Protein AF-A0A2J7QYF6-F1 (afdb_monomer)

Organism: NCBI:txid105785

Nearest PDB structures (foldseek):
  5mhn-assembly2_B  TM=2.663E-01  e=8.845E-02  Homo sapiens
  2ygv-assembly4_D  TM=3.614E-01  e=2.919E-01  Saccharomyces cerevisiae
  6ayz-assembly2_M  TM=3.978E-01  e=1.570E+00  Saccharomyces cerevisiae S288C
  8dhe-assembly1_C  TM=2.967E-01  e=8.186E-01  Tannerella forsythia
  3wnp-assembly2_B  TM=1.596E-01  e=3.950E+00  Niallia circulans

Radius of gyration: 24.51 Å; Cα contacts (8 Å, |Δi|>4): 801; chains: 1; bounding box: 54×50×89 Å

Structure (mmCIF, N/CA/C/O backbone):
data_AF-A0A2J7QYF6-F1
#
_entry.id   AF-A0A2J7QYF6-F1
#
loop_
_atom_site.group_PDB
_atom_site.id
_atom_site.type_symbol
_atom_site.label_atom_id
_atom_site.label_alt_id
_atom_site.label_comp_id
_atom_site.label_asym_id
_atom_site.label_entity_id
_atom_site.label_seq_id
_atom_site.pdbx_PDB_ins_code
_atom_site.Cartn_x
_atom_site.Cartn_y
_atom_site.Cartn_z
_atom_site.occupancy
_atom_site.B_iso_or_equiv
_atom_site.auth_seq_id
_atom_site.auth_comp_id
_atom_site.auth_asym_id
_atom_site.auth_atom_id
_atom_site.pdbx_PDB_model_num
ATOM 1 N N . MET A 1 1 ? -6.979 -8.105 8.517 1.00 39.28 1 MET A N 1
ATOM 2 C CA . MET A 1 1 ? -6.256 -7.471 9.640 1.00 39.28 1 MET A CA 1
ATOM 3 C C . MET A 1 1 ? -6.019 -8.547 10.688 1.00 39.28 1 MET A C 1
ATOM 5 O O . MET A 1 1 ? -6.829 -9.462 10.736 1.00 39.28 1 MET A O 1
ATOM 9 N N . PHE A 1 2 ? -4.912 -8.500 11.427 1.00 30.83 2 PHE A N 1
ATOM 10 C CA . PHE A 1 2 ? -4.494 -9.574 12.331 1.00 30.83 2 PHE A CA 1
ATOM 11 C C . PHE A 1 2 ? -4.614 -9.142 13.818 1.00 30.83 2 PHE A C 1
ATOM 13 O O . PHE A 1 2 ? -4.384 -7.975 14.113 1.00 30.83 2 PHE A O 1
ATOM 20 N N . HIS A 1 3 ? -4.981 -10.070 14.709 1.00 40.69 3 HIS A N 1
ATOM 21 C CA . HIS A 1 3 ? -5.372 -9.991 16.125 1.00 40.69 3 HIS A CA 1
ATOM 22 C C . HIS A 1 3 ? -4.742 -11.167 16.915 1.00 40.69 3 HIS A C 1
ATOM 24 O O . HIS A 1 3 ? -4.517 -12.248 16.383 1.00 40.69 3 HIS A O 1
ATOM 30 N N . ARG A 1 4 ? -4.461 -10.977 18.204 1.00 35.56 4 ARG A N 1
ATOM 31 C CA . ARG A 1 4 ? -4.037 -12.002 19.178 1.00 35.56 4 ARG A CA 1
ATOM 32 C C . ARG A 1 4 ? -5.225 -12.799 19.770 1.00 35.56 4 ARG A C 1
ATOM 34 O O . ARG A 1 4 ? -6.080 -12.178 20.385 1.00 35.56 4 ARG A O 1
ATOM 41 N N . GLU A 1 5 ? -5.300 -14.124 19.640 1.00 33.09 5 GLU A N 1
ATOM 42 C CA . GLU A 1 5 ? -6.294 -14.943 20.375 1.00 33.09 5 GLU A CA 1
ATOM 43 C C . GLU A 1 5 ? -5.743 -15.345 21.757 1.00 33.09 5 GLU A C 1
ATOM 45 O O . GLU A 1 5 ? -4.718 -16.020 21.832 1.00 33.09 5 GLU A O 1
ATOM 50 N N . ASP A 1 6 ? -6.415 -14.955 22.848 1.00 36.41 6 ASP A N 1
ATOM 51 C CA . ASP A 1 6 ? -6.133 -15.447 24.206 1.00 36.41 6 ASP A CA 1
ATOM 52 C C . ASP A 1 6 ? -7.200 -16.495 24.605 1.00 36.41 6 ASP A C 1
ATOM 54 O O . ASP A 1 6 ? -8.356 -16.164 24.871 1.00 36.41 6 ASP A O 1
ATOM 58 N N . GLY A 1 7 ? -6.815 -17.774 24.670 1.00 31.38 7 GLY A N 1
ATOM 59 C CA . GLY A 1 7 ? -7.588 -18.841 25.321 1.00 31.38 7 GLY A CA 1
ATOM 60 C C . GLY A 1 7 ? -7.194 -18.978 26.801 1.00 31.38 7 GLY A C 1
ATOM 61 O O . GLY A 1 7 ? -6.021 -19.155 27.115 1.00 31.38 7 GLY A O 1
ATOM 62 N N . SER A 1 8 ? -8.162 -18.873 27.717 1.00 28.66 8 SER A N 1
ATOM 63 C CA . SER A 1 8 ? -7.988 -1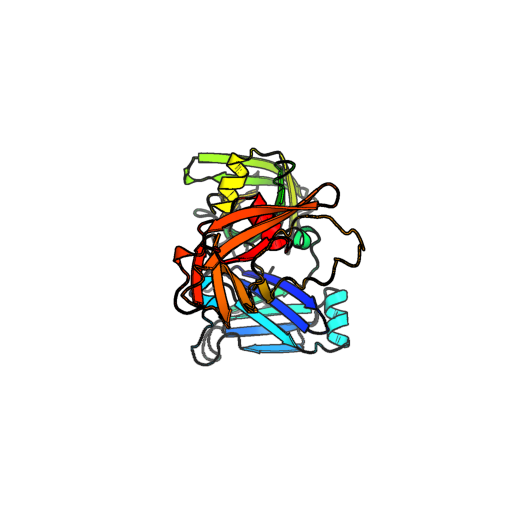8.862 29.192 1.00 28.66 8 SER A CA 1
ATOM 64 C C . SER A 1 8 ? -8.019 -20.289 29.819 1.00 28.66 8 SER A C 1
ATOM 66 O O . SER A 1 8 ? -8.481 -21.193 29.119 1.00 28.66 8 SER A O 1
ATOM 68 N N . PRO A 1 9 ? -7.595 -20.554 31.093 1.00 38.06 9 PRO A N 1
ATOM 69 C CA . PRO A 1 9 ? -7.485 -19.633 32.234 1.00 38.06 9 PRO A CA 1
ATOM 70 C C . PRO A 1 9 ? -6.144 -19.603 33.010 1.00 38.06 9 PRO A C 1
ATOM 72 O O . PRO A 1 9 ? -5.360 -20.546 33.034 1.00 38.06 9 PRO A O 1
ATOM 75 N N . SER A 1 10 ? -5.958 -18.476 33.710 1.00 31.16 10 SER A N 1
ATOM 76 C CA . SER A 1 10 ? -4.979 -18.181 34.773 1.00 31.16 10 SER A CA 1
ATOM 77 C C . SER A 1 10 ? -3.491 -18.357 34.451 1.00 31.16 10 SER A C 1
ATOM 79 O O . SER A 1 10 ? -2.849 -19.264 34.971 1.00 31.16 10 SER A O 1
ATOM 81 N N . VAL A 1 11 ? -2.909 -17.402 33.722 1.00 26.08 11 VAL A N 1
ATOM 82 C CA . VAL A 1 11 ? -1.495 -17.026 33.889 1.00 26.08 11 VAL A CA 1
ATOM 83 C C . VAL A 1 11 ? -1.401 -15.498 33.836 1.00 26.08 11 VAL A C 1
ATOM 85 O O . VAL A 1 11 ? -2.146 -14.836 33.123 1.00 26.08 11 VAL A O 1
ATOM 88 N N . SER A 1 12 ? -0.561 -14.969 34.713 1.00 23.38 12 SER A N 1
ATOM 89 C CA . SER A 1 12 ? -0.352 -13.582 35.119 1.00 23.38 12 SER A CA 1
ATOM 90 C C . SER A 1 12 ? -0.470 -12.499 34.037 1.00 23.38 12 SER A C 1
ATOM 92 O O . SER A 1 12 ? 0.105 -12.586 32.956 1.00 23.38 12 SER A O 1
ATOM 94 N N . LEU A 1 13 ? -1.127 -11.397 34.428 1.00 29.06 13 LEU A N 1
ATOM 95 C CA . LEU A 1 13 ? -0.922 -10.055 33.878 1.00 29.06 13 LEU A CA 1
ATOM 96 C C . LEU A 1 13 ? 0.577 -9.719 33.910 1.00 29.06 13 LEU A C 1
ATOM 98 O O . LEU A 1 13 ? 1.091 -9.238 34.920 1.00 29.06 13 LEU A O 1
ATOM 102 N N . HIS A 1 14 ? 1.278 -9.960 32.808 1.00 29.88 14 HIS A N 1
ATOM 103 C CA . HIS A 1 14 ? 2.588 -9.376 32.562 1.00 29.88 14 HIS A CA 1
ATOM 104 C C . HIS A 1 14 ? 2.450 -8.298 31.489 1.00 29.88 14 HIS A C 1
ATOM 106 O O . HIS A 1 14 ? 1.962 -8.539 30.386 1.00 29.88 14 HIS A O 1
ATOM 112 N N . GLN A 1 15 ? 2.823 -7.077 31.884 1.00 31.98 15 GLN A N 1
ATOM 113 C CA . GLN A 1 15 ? 2.882 -5.871 31.062 1.00 31.98 15 GLN A CA 1
ATOM 114 C C . GLN A 1 15 ? 3.606 -6.160 29.743 1.00 31.98 15 GLN A C 1
ATOM 116 O O . GLN A 1 15 ? 4.799 -6.455 29.746 1.00 31.98 15 GLN A O 1
ATOM 121 N N . ASN A 1 16 ? 2.887 -6.059 28.625 1.00 38.72 16 ASN A N 1
ATOM 122 C CA . ASN A 1 16 ? 3.414 -6.333 27.294 1.00 38.72 16 ASN A CA 1
ATOM 123 C C . ASN A 1 16 ? 3.563 -5.007 26.532 1.00 38.72 16 ASN A C 1
ATOM 125 O O . ASN A 1 16 ? 2.574 -4.328 26.272 1.00 38.72 16 ASN A O 1
ATOM 129 N N . ASN A 1 17 ? 4.802 -4.607 26.234 1.00 43.69 17 ASN A N 1
ATOM 130 C CA . ASN A 1 17 ? 5.140 -3.241 25.807 1.00 43.69 17 ASN A CA 1
ATOM 131 C C . ASN A 1 17 ? 5.051 -3.004 24.282 1.00 43.69 17 ASN A C 1
ATOM 133 O O . ASN A 1 17 ? 5.251 -1.878 23.839 1.00 43.69 17 ASN A O 1
ATOM 137 N N . ASN A 1 18 ? 4.748 -4.027 23.469 1.00 58.09 18 ASN A N 1
ATOM 138 C CA . ASN A 1 18 ? 4.745 -3.912 22.004 1.00 58.09 18 ASN A CA 1
ATOM 139 C C . ASN A 1 18 ? 3.392 -4.313 21.392 1.00 58.09 18 ASN A C 1
ATOM 141 O O . ASN A 1 18 ? 3.118 -5.491 21.165 1.00 58.09 18 ASN A O 1
ATOM 145 N N . ASN A 1 19 ? 2.555 -3.320 21.077 1.00 74.38 19 ASN A N 1
ATOM 146 C CA . ASN A 1 19 ? 1.336 -3.507 20.286 1.00 74.38 19 ASN A CA 1
ATOM 147 C C . ASN A 1 19 ? 1.697 -3.623 18.789 1.00 74.38 19 ASN A C 1
ATOM 149 O O . ASN A 1 19 ? 1.814 -2.617 18.082 1.00 74.38 19 ASN A O 1
ATOM 153 N N . TYR A 1 20 ? 1.942 -4.849 18.317 1.00 84.25 20 TYR A N 1
ATOM 154 C CA . TYR A 1 20 ? 2.237 -5.112 16.907 1.00 84.25 20 TYR A CA 1
ATOM 155 C C . TYR A 1 20 ? 0.975 -5.010 16.056 1.00 84.25 20 TYR A C 1
ATOM 157 O O . TYR A 1 20 ? -0.036 -5.645 16.345 1.00 84.25 20 TYR A O 1
ATOM 165 N N . VAL A 1 21 ? 1.063 -4.273 14.949 1.00 90.56 21 VAL A N 1
ATOM 166 C CA . VAL A 1 21 ? -0.022 -4.184 13.967 1.00 90.56 21 VAL A CA 1
ATOM 167 C C . VAL A 1 21 ? 0.516 -4.592 12.603 1.00 90.56 21 VAL A C 1
ATOM 169 O O . VAL A 1 21 ? 1.651 -4.276 12.238 1.00 90.56 21 VAL A O 1
ATOM 172 N N . ALA A 1 22 ? -0.302 -5.309 11.837 1.00 93.50 22 ALA A N 1
ATOM 173 C CA . ALA A 1 22 ? 0.031 -5.716 10.484 1.00 93.50 22 ALA A CA 1
ATOM 174 C C . ALA A 1 22 ? -1.189 -5.653 9.566 1.00 93.50 22 ALA A C 1
ATOM 176 O O . ALA A 1 22 ? -2.322 -5.949 9.955 1.00 93.50 22 ALA A O 1
ATOM 177 N N . THR A 1 23 ? -0.930 -5.336 8.303 1.00 94.94 23 THR A N 1
ATOM 178 C CA . THR A 1 23 ? -1.894 -5.484 7.213 1.00 94.94 23 THR A CA 1
ATOM 179 C C . THR A 1 23 ? -1.337 -6.456 6.186 1.00 94.94 23 THR A C 1
ATOM 181 O O . THR A 1 23 ? -0.135 -6.462 5.919 1.00 94.94 23 THR A O 1
ATOM 184 N N . GLY A 1 24 ? -2.204 -7.311 5.647 1.00 95.25 24 GLY A N 1
ATOM 185 C CA . GLY A 1 24 ? -1.833 -8.377 4.723 1.00 95.25 24 GLY A CA 1
ATOM 186 C C . GLY A 1 24 ? -2.735 -8.361 3.501 1.00 95.25 24 GLY A C 1
ATOM 187 O O . GLY A 1 24 ? -3.955 -8.270 3.642 1.00 95.25 24 GLY A O 1
ATOM 188 N N . ARG A 1 25 ? -2.139 -8.439 2.312 1.00 96.00 25 ARG A N 1
ATOM 189 C CA . ARG A 1 25 ? -2.817 -8.480 1.016 1.00 96.00 25 ARG A CA 1
ATOM 190 C C . ARG A 1 25 ? -2.572 -9.803 0.339 1.00 96.00 25 ARG A C 1
ATOM 192 O O . ARG A 1 25 ? -1.449 -10.296 0.317 1.00 96.00 25 ARG A O 1
ATOM 199 N N . PHE A 1 26 ? -3.643 -10.348 -0.215 1.00 95.88 26 PHE A N 1
ATOM 200 C CA . PHE A 1 26 ? -3.656 -11.664 -0.818 1.00 95.88 26 PHE A CA 1
ATOM 201 C C . PHE A 1 26 ? -4.200 -11.565 -2.234 1.00 95.88 26 PHE A C 1
ATOM 203 O O . PHE A 1 26 ? -5.312 -11.084 -2.445 1.00 95.88 26 PHE A O 1
ATOM 210 N N . THR A 1 27 ? -3.433 -12.075 -3.191 1.00 94.44 27 THR A N 1
ATOM 211 C CA . THR A 1 27 ? -3.838 -12.145 -4.594 1.00 94.44 27 THR A CA 1
ATOM 212 C C . THR A 1 27 ? -3.764 -13.588 -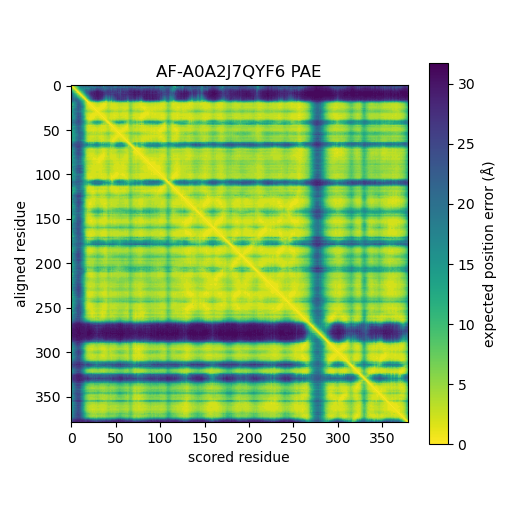5.041 1.00 94.44 27 THR A C 1
ATOM 214 O O . THR A 1 27 ? -2.728 -14.242 -4.935 1.00 94.44 27 THR A O 1
ATOM 217 N N . PHE A 1 28 ? -4.873 -14.109 -5.549 1.00 93.31 28 PHE A N 1
ATOM 218 C CA . PHE A 1 28 ? -4.932 -15.475 -6.039 1.00 93.31 28 PHE A CA 1
ATOM 219 C C . PHE A 1 28 ? -4.848 -15.497 -7.567 1.00 93.31 28 PHE A C 1
ATOM 221 O O . PHE A 1 28 ? -5.731 -14.984 -8.249 1.00 93.31 28 PHE A O 1
ATOM 228 N N . HIS A 1 29 ? -3.809 -16.128 -8.117 1.00 93.81 29 HIS A N 1
ATOM 229 C CA . HIS A 1 29 ? -3.596 -16.222 -9.562 1.00 93.81 29 HIS A CA 1
ATOM 230 C C . HIS A 1 29 ? -3.008 -17.585 -9.949 1.00 93.81 29 HIS A C 1
ATOM 232 O O . HIS A 1 29 ? -2.060 -18.064 -9.331 1.00 93.81 29 HIS A O 1
ATOM 238 N N . ARG A 1 30 ? -3.577 -18.242 -10.974 1.00 94.31 30 ARG A N 1
ATOM 239 C CA . ARG A 1 30 ? -3.123 -19.549 -11.511 1.00 94.31 30 ARG A CA 1
ATOM 240 C C . ARG A 1 30 ? -2.807 -20.614 -10.439 1.00 94.31 30 ARG A C 1
ATOM 242 O O . ARG A 1 30 ? -1.790 -21.293 -10.511 1.00 94.31 30 ARG A O 1
ATOM 249 N N . LYS A 1 31 ? -3.703 -20.802 -9.460 1.00 95.12 31 LYS A N 1
ATOM 250 C CA . LYS A 1 31 ? -3.536 -21.737 -8.318 1.00 95.12 31 LYS A CA 1
ATOM 251 C C . LYS A 1 31 ? -2.446 -21.352 -7.310 1.00 95.12 31 LYS A C 1
ATOM 253 O O . LYS A 1 31 ? -2.152 -22.153 -6.431 1.00 95.12 31 LYS A O 1
ATOM 258 N N . ASN A 1 32 ? -1.886 -20.155 -7.398 1.00 96.56 32 ASN A N 1
ATOM 259 C CA . ASN A 1 32 ? -0.927 -19.633 -6.435 1.00 96.56 32 ASN A CA 1
ATOM 260 C C . ASN A 1 32 ? -1.586 -18.516 -5.625 1.00 96.56 32 ASN A C 1
ATOM 262 O O . ASN A 1 32 ? -2.301 -17.683 -6.186 1.00 96.56 32 ASN A O 1
ATOM 266 N N . LEU A 1 33 ? -1.346 -18.510 -4.317 1.00 96.38 33 LEU A N 1
ATOM 267 C CA . LEU A 1 33 ? -1.744 -17.425 -3.430 1.00 96.38 33 LEU A CA 1
ATOM 268 C C . LEU A 1 33 ? -0.506 -16.588 -3.123 1.00 96.38 33 LEU A C 1
ATOM 270 O O . LEU A 1 33 ? 0.385 -17.029 -2.401 1.00 96.38 33 LEU A O 1
ATOM 274 N N . TYR A 1 34 ? -0.449 -15.402 -3.706 1.00 96.31 34 TYR A N 1
ATOM 275 C CA . TYR A 1 34 ? 0.564 -14.403 -3.410 1.00 96.31 34 TYR A CA 1
ATOM 276 C C . TYR A 1 34 ? 0.128 -13.649 -2.168 1.00 96.31 34 TYR A C 1
ATOM 278 O O . TYR A 1 34 ? -1.044 -13.283 -2.057 1.00 96.31 34 TYR A O 1
ATOM 286 N N . TYR A 1 35 ? 1.058 -13.425 -1.251 1.00 96.06 35 TYR A N 1
ATOM 287 C CA . TYR A 1 35 ? 0.804 -12.642 -0.057 1.00 96.06 35 TYR A CA 1
ATOM 288 C C . TYR A 1 35 ? 1.848 -11.549 0.107 1.00 96.06 35 TYR A C 1
ATOM 290 O O . TYR A 1 35 ? 3.008 -11.676 -0.299 1.00 96.06 35 TYR A O 1
ATOM 298 N N . SER A 1 36 ? 1.408 -10.469 0.728 1.00 95.38 36 SER A N 1
ATOM 299 C CA . SER A 1 36 ? 2.226 -9.318 1.035 1.00 95.38 36 SER A CA 1
ATOM 300 C C . SER A 1 36 ? 1.793 -8.734 2.363 1.00 95.38 36 SER A C 1
ATOM 302 O O . SER A 1 36 ? 0.601 -8.553 2.587 1.00 95.38 36 SER A O 1
ATOM 304 N N . PHE A 1 37 ? 2.749 -8.450 3.233 1.00 94.69 37 PHE A N 1
ATOM 305 C CA . PHE A 1 37 ? 2.504 -7.881 4.542 1.00 94.69 37 PHE A CA 1
ATOM 306 C C . PHE A 1 37 ? 3.289 -6.603 4.735 1.00 94.69 37 PHE A C 1
ATOM 308 O O . PHE A 1 37 ? 4.458 -6.506 4.355 1.00 94.69 37 PHE A O 1
ATOM 315 N N . TYR A 1 38 ? 2.646 -5.666 5.412 1.00 93.31 38 TYR A N 1
ATOM 316 C CA . TYR A 1 38 ? 3.281 -4.492 5.969 1.00 93.31 38 TYR A CA 1
ATOM 317 C C . TYR A 1 38 ? 3.049 -4.495 7.480 1.00 93.31 38 TYR A C 1
ATOM 319 O O . TYR A 1 38 ? 1.907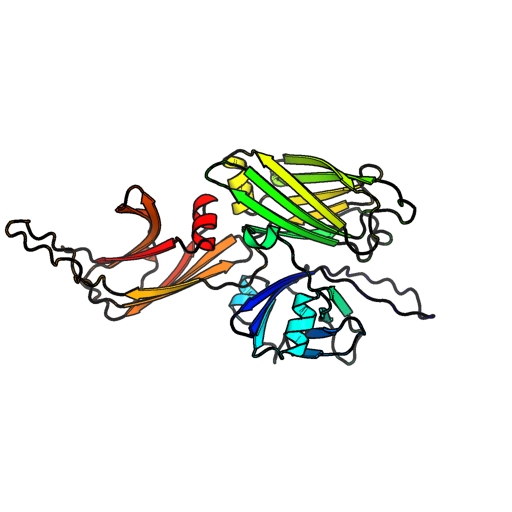 -4.595 7.937 1.00 93.31 38 TYR A O 1
ATOM 327 N N . VAL A 1 39 ? 4.146 -4.458 8.231 1.00 91.31 39 VAL A N 1
ATOM 328 C CA . VAL A 1 39 ? 4.185 -4.573 9.694 1.00 91.31 39 VAL A CA 1
ATOM 329 C C . VAL A 1 39 ? 4.670 -3.261 10.298 1.00 91.31 39 VAL A C 1
ATOM 331 O O . VAL A 1 39 ? 5.450 -2.542 9.675 1.00 91.31 39 VAL A O 1
ATOM 334 N N . SER A 1 40 ? 4.199 -2.952 11.503 1.00 85.12 40 SER A N 1
ATOM 335 C CA . SER A 1 40 ? 4.466 -1.678 12.174 1.00 85.12 40 SER A CA 1
ATOM 336 C C . SER A 1 40 ? 5.944 -1.409 12.439 1.00 85.12 40 SER A C 1
ATOM 338 O O . SER A 1 40 ? 6.392 -0.275 12.300 1.00 85.12 40 SER A O 1
ATOM 340 N N . ASP A 1 41 ? 6.702 -2.449 12.785 1.00 81.12 41 ASP A N 1
ATOM 341 C CA . ASP A 1 41 ? 8.146 -2.358 12.961 1.00 81.12 41 ASP A CA 1
ATOM 342 C C . ASP A 1 41 ? 8.861 -3.200 11.889 1.00 81.12 41 ASP A C 1
ATOM 344 O O . ASP A 1 41 ? 8.876 -4.431 11.976 1.00 81.12 41 ASP A O 1
ATOM 348 N N . PRO A 1 42 ? 9.464 -2.571 10.863 1.00 67.69 42 PRO A N 1
ATOM 349 C CA . PRO A 1 42 ? 10.177 -3.292 9.813 1.00 67.69 42 PRO A CA 1
ATOM 350 C C . PRO A 1 42 ? 11.490 -3.929 10.298 1.00 67.69 42 PRO A C 1
ATOM 352 O O . PRO A 1 42 ? 12.032 -4.781 9.589 1.00 67.69 42 PRO A O 1
ATOM 355 N N . LEU A 1 43 ? 12.014 -3.524 11.463 1.00 68.38 43 LEU A N 1
ATOM 356 C CA . LEU A 1 43 ? 13.200 -4.124 12.082 1.00 68.38 43 LEU A CA 1
ATOM 357 C C . LEU A 1 43 ? 12.846 -5.420 12.816 1.00 68.38 43 LEU A C 1
ATOM 359 O O . LEU A 1 43 ? 13.667 -6.333 12.883 1.00 68.38 43 LEU A O 1
ATOM 363 N N . TYR A 1 44 ? 11.611 -5.533 13.305 1.00 77.94 44 TYR A N 1
ATOM 364 C CA . TYR A 1 44 ? 11.113 -6.718 13.991 1.00 77.94 44 TYR A CA 1
ATOM 365 C C . TYR A 1 44 ? 10.251 -7.565 13.047 1.00 77.94 44 TYR A C 1
ATOM 367 O O . TYR A 1 44 ? 9.019 -7.535 13.075 1.00 77.94 44 TYR A O 1
ATOM 375 N N . ARG A 1 45 ? 10.908 -8.317 12.154 1.00 82.50 45 ARG A N 1
ATOM 376 C CA . ARG A 1 45 ? 10.219 -9.151 11.157 1.00 82.50 45 ARG A CA 1
ATOM 377 C C . ARG A 1 45 ? 9.707 -10.472 11.744 1.00 82.50 45 ARG A C 1
ATOM 379 O O . ARG A 1 45 ? 10.405 -11.092 12.545 1.00 82.50 45 ARG A O 1
ATOM 386 N N . PRO A 1 46 ? 8.538 -10.950 11.287 1.00 89.19 46 PRO A N 1
ATOM 387 C CA . PRO A 1 46 ? 8.037 -12.267 11.657 1.00 89.19 46 PRO A CA 1
ATOM 388 C C . PRO A 1 46 ? 8.933 -13.378 11.092 1.00 89.19 46 PRO A C 1
ATOM 390 O O . PRO A 1 46 ? 9.409 -13.298 9.957 1.00 89.19 46 PRO A O 1
ATOM 393 N N . ARG A 1 47 ? 9.128 -14.439 11.881 1.00 88.19 47 ARG A N 1
ATOM 394 C CA . ARG A 1 47 ? 9.874 -15.657 11.524 1.00 88.19 47 ARG A CA 1
ATOM 395 C C . ARG A 1 47 ? 9.117 -16.493 10.504 1.00 88.19 47 ARG A C 1
ATOM 397 O O . ARG A 1 47 ? 9.720 -17.038 9.579 1.00 88.19 47 ARG A O 1
ATOM 404 N N . ALA A 1 48 ? 7.812 -16.637 10.704 1.00 91.19 48 ALA A N 1
ATOM 405 C CA . ALA A 1 48 ? 6.987 -17.555 9.938 1.00 91.19 48 ALA A CA 1
ATOM 406 C C . ALA A 1 48 ? 5.570 -17.020 9.725 1.00 91.19 48 ALA A C 1
ATOM 408 O O . ALA A 1 48 ? 5.071 -16.181 10.478 1.00 91.19 48 ALA A O 1
ATOM 409 N N . LEU A 1 49 ? 4.954 -17.533 8.665 1.00 94.44 49 LEU A N 1
ATOM 410 C CA . LEU A 1 49 ? 3.566 -17.337 8.295 1.00 94.44 49 LEU A CA 1
ATOM 411 C C . LEU A 1 49 ? 2.848 -18.676 8.376 1.00 94.44 49 LEU A C 1
ATOM 413 O O . LEU A 1 49 ? 3.222 -19.613 7.671 1.00 94.44 49 LEU A O 1
ATOM 417 N N . GLN A 1 50 ? 1.797 -18.753 9.172 1.00 95.75 50 GLN A N 1
ATOM 418 C CA . GLN A 1 50 ? 0.978 -19.947 9.300 1.00 95.75 50 GLN A CA 1
ATOM 419 C C . GLN A 1 50 ? -0.397 -19.704 8.685 1.00 95.75 50 GLN A C 1
ATOM 421 O O . GLN A 1 50 ? -0.982 -18.644 8.872 1.00 95.75 50 GLN A O 1
ATOM 426 N N . PHE A 1 51 ? -0.902 -20.673 7.932 1.00 97.25 51 PHE A N 1
ATOM 427 C CA . PHE A 1 51 ? -2.269 -20.705 7.427 1.00 97.25 51 PHE A CA 1
ATOM 428 C C . PHE A 1 51 ? -3.057 -21.713 8.252 1.00 97.25 51 PHE A C 1
ATOM 430 O O . PHE A 1 51 ? -2.611 -22.851 8.406 1.00 97.25 51 PHE A O 1
ATOM 437 N N . SER A 1 52 ? -4.235 -21.323 8.716 1.00 96.69 52 SER A N 1
ATOM 438 C CA . SER A 1 52 ? -5.156 -22.179 9.457 1.00 96.69 52 SER A CA 1
ATOM 439 C C . SER A 1 52 ? -6.574 -22.080 8.898 1.00 96.69 52 SER A C 1
ATOM 441 O O . SER A 1 52 ? -6.910 -21.160 8.143 1.00 96.69 52 SER A O 1
ATOM 443 N N . ASP A 1 53 ? -7.406 -23.070 9.198 1.00 95.56 53 ASP A N 1
ATOM 444 C CA . ASP A 1 53 ? -8.846 -22.961 8.986 1.00 95.56 53 ASP A CA 1
ATOM 445 C C . ASP A 1 53 ? -9.542 -22.298 10.186 1.00 95.56 53 ASP A C 1
ATOM 447 O O . ASP A 1 53 ? -8.919 -21.920 11.175 1.00 95.56 53 ASP A O 1
ATOM 451 N N . PHE A 1 54 ? -10.857 -22.134 10.073 1.00 93.62 54 PHE A N 1
ATOM 452 C CA . PHE A 1 54 ? -11.715 -21.568 11.115 1.00 93.62 54 PHE A CA 1
ATOM 453 C C . PHE A 1 54 ? -11.850 -22.437 12.383 1.00 93.62 54 PHE A C 1
ATOM 455 O O . PHE A 1 54 ? -12.423 -21.967 13.359 1.00 93.62 54 PHE A O 1
ATOM 462 N N . GLU A 1 55 ? -11.377 -23.689 12.368 1.00 94.25 55 GLU A N 1
ATOM 463 C CA . GLU A 1 55 ? -11.334 -24.576 13.544 1.00 94.25 55 GLU A CA 1
ATOM 464 C C . GLU A 1 55 ? -9.961 -24.530 14.234 1.00 94.25 55 GLU A C 1
ATOM 466 O O . GLU A 1 55 ? -9.769 -25.164 15.269 1.00 94.25 55 GLU A O 1
ATOM 471 N N . GLY A 1 56 ? -9.002 -23.786 13.669 1.00 91.25 56 GLY A N 1
ATOM 472 C CA . GLY A 1 56 ? -7.632 -23.692 14.164 1.00 91.25 56 GLY A CA 1
ATOM 473 C C . GLY A 1 56 ? -6.700 -24.784 13.632 1.00 91.25 56 GLY A C 1
ATOM 474 O O . GLY A 1 56 ? -5.545 -24.854 14.054 1.00 91.25 56 GLY A O 1
ATOM 475 N N . ASN A 1 57 ? -7.138 -25.622 12.685 1.00 95.38 57 ASN A N 1
ATOM 476 C CA . ASN A 1 57 ? -6.263 -26.632 12.097 1.00 95.38 57 ASN A CA 1
ATOM 477 C C . ASN A 1 57 ? -5.237 -25.968 11.175 1.00 95.38 57 ASN A C 1
ATOM 479 O O . ASN A 1 57 ? -5.583 -25.178 10.294 1.00 95.38 57 ASN A O 1
ATOM 483 N N . ILE A 1 58 ? -3.966 -26.333 11.335 1.00 95.62 58 ILE A N 1
ATOM 484 C CA . ILE A 1 58 ? -2.869 -25.783 10.536 1.00 95.62 58 ILE A CA 1
ATOM 485 C C . ILE A 1 58 ? -2.893 -26.402 9.134 1.00 95.62 58 ILE A C 1
ATOM 487 O O . ILE A 1 58 ? -2.698 -27.603 8.953 1.00 95.62 58 ILE A O 1
ATOM 491 N N . LEU A 1 59 ? -3.084 -25.557 8.124 1.00 96.00 59 LEU A N 1
ATOM 492 C CA . LEU A 1 59 ? -3.116 -25.929 6.708 1.00 96.00 59 LEU A CA 1
ATOM 493 C C . LEU A 1 59 ? -1.724 -25.891 6.064 1.00 96.00 59 LEU A C 1
ATOM 495 O O . LEU A 1 59 ? -1.478 -26.582 5.071 1.00 96.00 59 LEU A O 1
ATOM 499 N N . GLY A 1 60 ? -0.828 -25.061 6.603 1.00 93.62 60 GLY A N 1
ATOM 500 C CA . GLY A 1 60 ? 0.563 -24.960 6.177 1.00 93.62 60 GLY A CA 1
ATOM 501 C C . GLY A 1 60 ? 1.321 -23.836 6.881 1.00 93.62 60 GLY A C 1
ATOM 502 O O . GLY A 1 60 ? 0.729 -22.847 7.300 1.00 93.62 60 GLY A O 1
ATOM 503 N N . GLU A 1 61 ? 2.642 -23.971 6.966 1.00 94.38 61 GLU A N 1
ATOM 504 C CA . GLU A 1 61 ? 3.548 -22.965 7.528 1.00 94.38 61 GLU A CA 1
ATOM 505 C C . GLU A 1 61 ? 4.650 -22.632 6.516 1.00 94.38 61 GLU A C 1
ATOM 507 O O . GLU A 1 61 ? 5.138 -23.505 5.795 1.00 94.38 61 GLU A O 1
ATOM 512 N N . GLN A 1 62 ? 5.022 -21.357 6.435 1.00 92.06 62 GLN A N 1
ATOM 513 C CA . GLN A 1 62 ? 6.081 -20.857 5.566 1.00 92.06 62 GLN A CA 1
ATOM 514 C C . GLN A 1 62 ? 7.066 -20.029 6.384 1.00 92.06 62 GLN A C 1
ATOM 516 O O . GLN A 1 62 ? 6.685 -19.039 7.008 1.00 92.06 62 GLN A O 1
ATOM 521 N N . ALA A 1 63 ? 8.344 -20.406 6.349 1.00 89.81 63 ALA A N 1
ATOM 522 C CA . ALA A 1 63 ? 9.409 -19.586 6.908 1.00 89.81 63 ALA A CA 1
ATOM 523 C C . ALA A 1 63 ? 9.547 -18.294 6.086 1.00 89.81 63 ALA A C 1
ATOM 525 O O . ALA A 1 63 ? 9.696 -18.330 4.865 1.00 89.81 63 ALA A O 1
ATOM 526 N N . LEU A 1 64 ? 9.478 -17.153 6.767 1.00 86.31 64 LEU A N 1
ATOM 527 C CA . LEU A 1 64 ? 9.636 -15.817 6.185 1.00 86.31 64 LEU A CA 1
ATOM 528 C C . LEU A 1 64 ? 11.069 -15.299 6.332 1.00 86.31 64 LEU A C 1
ATOM 530 O O . LEU A 1 64 ? 11.495 -14.418 5.586 1.00 86.31 64 LEU A O 1
ATOM 534 N N . PHE A 1 65 ? 11.804 -15.868 7.285 1.00 73.50 65 PHE A N 1
ATOM 535 C CA . PHE A 1 65 ? 13.197 -15.578 7.564 1.00 73.50 65 PHE A CA 1
ATOM 536 C C . PHE A 1 65 ? 14.001 -16.873 7.434 1.00 73.50 65 PHE A C 1
ATOM 538 O O . PHE A 1 65 ? 13.825 -17.794 8.231 1.00 73.50 65 PHE A O 1
ATOM 545 N N . ILE A 1 66 ? 14.840 -16.958 6.401 1.00 65.44 66 ILE A N 1
ATOM 546 C CA . ILE A 1 66 ? 15.685 -18.124 6.116 1.00 65.44 66 ILE A CA 1
ATOM 547 C C . ILE A 1 66 ? 17.142 -17.666 6.241 1.00 65.44 66 ILE A C 1
ATOM 549 O O . ILE A 1 66 ? 17.559 -16.737 5.552 1.00 65.44 66 ILE A O 1
ATOM 553 N N . ASP A 1 67 ? 17.892 -18.281 7.157 1.00 61.19 67 ASP A N 1
ATOM 554 C CA . ASP A 1 67 ? 19.349 -18.134 7.313 1.00 61.19 67 ASP A CA 1
ATOM 555 C C . ASP A 1 67 ? 19.885 -16.697 7.456 1.00 61.19 67 ASP A C 1
ATOM 557 O O . ASP A 1 67 ? 20.995 -16.387 7.030 1.00 61.19 67 ASP A O 1
ATOM 561 N N . GLY A 1 68 ? 19.113 -15.780 8.046 1.00 61.69 68 GLY A N 1
ATOM 562 C CA . GLY A 1 68 ? 19.567 -14.395 8.225 1.00 61.69 68 GLY A CA 1
ATOM 563 C C . GLY A 1 68 ? 19.442 -13.514 6.980 1.00 61.69 68 GLY A C 1
ATOM 564 O O . GLY A 1 68 ? 19.701 -12.312 7.055 1.00 61.69 68 GLY A O 1
ATOM 565 N N . VAL A 1 69 ? 19.034 -14.076 5.838 1.00 65.19 69 VAL A N 1
ATOM 566 C CA . VAL A 1 69 ? 19.035 -13.377 4.552 1.00 65.19 69 VAL A CA 1
ATOM 567 C C . VAL A 1 69 ? 17.633 -12.886 4.214 1.00 65.19 69 VAL A C 1
ATOM 569 O O . VAL A 1 69 ? 16.699 -13.650 3.978 1.00 65.19 69 VAL A O 1
ATOM 572 N N . THR A 1 70 ? 17.495 -11.568 4.141 1.00 71.94 70 THR A N 1
ATOM 573 C CA . THR A 1 70 ? 16.306 -10.889 3.621 1.00 71.94 70 THR A CA 1
ATOM 574 C C . THR A 1 70 ? 16.579 -10.414 2.199 1.00 71.94 70 THR A C 1
ATOM 576 O O . THR A 1 70 ? 17.657 -9.906 1.893 1.00 71.94 70 THR A O 1
ATOM 579 N N . SER A 1 71 ? 15.611 -10.579 1.293 1.00 83.69 71 SER A N 1
ATOM 580 C CA . SER A 1 71 ? 15.780 -10.104 -0.087 1.00 83.69 71 SER A CA 1
ATOM 581 C C . SER A 1 71 ? 15.955 -8.580 -0.124 1.00 83.69 71 SER A C 1
ATOM 583 O O . SER A 1 71 ? 15.267 -7.874 0.619 1.00 83.69 71 SER A O 1
ATOM 585 N N . VAL A 1 72 ? 16.776 -8.073 -1.049 1.00 87.12 72 VAL A N 1
ATOM 586 C CA . VAL A 1 72 ? 16.996 -6.626 -1.261 1.00 87.12 72 VAL A CA 1
ATOM 587 C C . VAL A 1 72 ? 15.670 -5.872 -1.405 1.00 87.12 72 VAL A C 1
ATOM 589 O O . VAL A 1 72 ? 15.456 -4.866 -0.732 1.00 87.12 72 VAL A O 1
ATOM 592 N N . TYR A 1 73 ? 14.737 -6.413 -2.195 1.00 89.81 73 TYR A N 1
ATOM 593 C CA . TYR A 1 73 ? 13.393 -5.857 -2.372 1.00 89.81 73 TYR A CA 1
ATOM 594 C C . TYR A 1 73 ? 12.674 -5.636 -1.039 1.00 89.81 73 TYR A C 1
ATOM 596 O O . TYR A 1 73 ? 12.174 -4.550 -0.753 1.00 89.81 73 TYR A O 1
ATOM 604 N N . GLN A 1 74 ? 12.630 -6.666 -0.197 1.00 89.19 74 GLN A N 1
ATOM 605 C CA . GLN A 1 74 ? 11.959 -6.592 1.095 1.00 89.19 74 GLN A CA 1
ATOM 606 C C . GLN A 1 74 ? 12.623 -5.578 2.034 1.00 89.19 74 GLN A C 1
ATOM 608 O O . GLN A 1 74 ? 11.914 -4.922 2.794 1.00 89.19 74 GLN A O 1
ATOM 613 N N . ASN A 1 75 ? 13.947 -5.406 1.981 1.00 88.00 75 ASN A N 1
ATOM 614 C CA . ASN A 1 75 ? 14.654 -4.406 2.790 1.00 88.00 75 ASN A CA 1
ATOM 615 C C . ASN A 1 75 ? 14.348 -2.975 2.346 1.00 88.00 75 ASN A C 1
ATOM 617 O O . ASN A 1 75 ? 14.072 -2.123 3.185 1.00 88.00 75 ASN A O 1
ATOM 621 N N . VAL A 1 76 ? 14.315 -2.731 1.037 1.00 89.94 76 VAL A N 1
ATOM 622 C CA . VAL A 1 76 ? 14.026 -1.408 0.464 1.00 89.94 76 VAL A CA 1
ATOM 623 C C . VAL A 1 76 ? 12.546 -1.026 0.614 1.00 89.94 76 VAL A C 1
ATOM 625 O O . VAL A 1 76 ? 12.209 0.143 0.808 1.00 89.94 76 VAL A O 1
ATOM 628 N N . THR A 1 77 ? 11.636 -1.999 0.540 1.00 90.69 77 THR A N 1
ATOM 629 C CA . THR A 1 77 ? 10.188 -1.751 0.654 1.00 90.69 77 THR A CA 1
ATOM 630 C C . THR A 1 77 ? 9.664 -1.820 2.087 1.00 90.69 77 THR A C 1
ATOM 632 O O . THR A 1 77 ? 8.597 -1.282 2.372 1.00 90.69 77 THR A O 1
ATOM 635 N N . GLY A 1 78 ? 10.378 -2.494 2.992 1.00 89.25 78 GLY A N 1
ATOM 636 C CA . GLY A 1 78 ? 9.884 -2.812 4.335 1.00 89.25 78 GLY A CA 1
ATOM 637 C C . GLY A 1 78 ? 8.732 -3.824 4.353 1.00 89.25 78 GLY A C 1
ATOM 638 O O . GLY A 1 78 ? 8.109 -4.015 5.394 1.00 89.25 78 GLY A O 1
ATOM 639 N N . LYS A 1 79 ? 8.427 -4.463 3.218 1.00 91.88 79 LYS A N 1
ATOM 640 C CA . LYS A 1 79 ? 7.344 -5.445 3.094 1.00 91.88 79 LYS A CA 1
ATOM 641 C C . LYS A 1 79 ? 7.865 -6.857 3.346 1.00 91.88 79 LYS A C 1
ATOM 643 O O . LYS A 1 79 ? 9.056 -7.137 3.177 1.00 91.88 79 LYS A O 1
ATOM 648 N N . VAL A 1 80 ? 6.955 -7.753 3.713 1.00 92.00 80 VAL A N 1
ATOM 649 C CA . VAL A 1 80 ? 7.188 -9.200 3.726 1.00 92.00 80 VAL A CA 1
ATOM 650 C C . VAL A 1 80 ? 6.377 -9.832 2.606 1.00 92.00 80 VAL A C 1
ATOM 652 O O . VAL A 1 80 ? 5.165 -9.651 2.539 1.00 92.00 80 VAL A O 1
ATOM 655 N N . CYS A 1 81 ? 7.041 -10.555 1.711 1.00 92.75 81 CYS A N 1
ATOM 656 C CA . CYS A 1 81 ? 6.437 -11.059 0.480 1.00 92.75 81 CYS A CA 1
ATOM 657 C C . CYS A 1 81 ? 6.620 -12.566 0.369 1.00 92.75 81 CYS A C 1
ATOM 659 O O . CYS A 1 81 ? 7.671 -13.092 0.732 1.00 92.75 81 CYS A O 1
ATOM 661 N N . GLY A 1 82 ? 5.650 -13.254 -0.225 1.00 93.19 82 GLY A N 1
ATOM 662 C CA . GLY A 1 82 ? 5.835 -14.649 -0.592 1.00 93.19 82 GLY A CA 1
ATOM 663 C C . GLY A 1 82 ? 4.667 -15.232 -1.366 1.00 93.19 82 GLY A C 1
ATOM 664 O O . GLY A 1 82 ? 3.753 -14.528 -1.804 1.00 93.19 82 GLY A O 1
ATOM 665 N N . VAL A 1 83 ? 4.742 -16.540 -1.604 1.00 95.00 83 VAL A N 1
ATOM 666 C CA . VAL A 1 83 ? 3.776 -17.241 -2.444 1.00 95.00 83 VAL A CA 1
ATOM 667 C C . VAL A 1 83 ? 3.539 -18.664 -1.957 1.00 95.00 83 VAL A C 1
ATOM 669 O O . VAL A 1 83 ? 4.433 -19.507 -1.972 1.00 95.00 83 VAL A O 1
ATOM 672 N N . TRP A 1 84 ? 2.283 -18.975 -1.642 1.00 95.62 84 TRP A N 1
ATOM 673 C CA . TRP A 1 84 ? 1.839 -20.356 -1.521 1.00 95.62 84 TRP A CA 1
ATOM 674 C C . TRP A 1 84 ? 1.549 -20.914 -2.915 1.00 95.62 84 TRP A C 1
ATOM 676 O O . TRP A 1 84 ? 0.508 -20.647 -3.526 1.00 95.62 84 TRP A O 1
ATOM 686 N N . ARG A 1 85 ? 2.502 -21.674 -3.458 1.00 95.62 85 ARG A N 1
ATOM 687 C CA . ARG A 1 85 ? 2.368 -22.280 -4.788 1.00 95.62 85 ARG A CA 1
ATOM 688 C C . ARG A 1 85 ? 1.435 -23.485 -4.754 1.00 95.62 85 ARG A C 1
ATOM 690 O O . ARG A 1 85 ? 1.522 -24.307 -3.848 1.00 95.62 85 ARG A O 1
ATOM 697 N N . ARG A 1 86 ? 0.633 -23.646 -5.811 1.00 95.06 86 ARG A N 1
ATOM 698 C CA . ARG A 1 86 ? -0.226 -24.826 -6.037 1.00 95.06 86 ARG A CA 1
ATOM 699 C C . ARG A 1 86 ? -1.183 -25.110 -4.868 1.00 95.06 86 ARG A C 1
ATOM 701 O O . ARG A 1 86 ? -1.270 -26.239 -4.395 1.00 95.06 86 ARG A O 1
ATOM 708 N N . VAL A 1 87 ? -1.933 -24.097 -4.437 1.00 96.12 87 VAL A N 1
ATOM 709 C CA . VAL A 1 87 ? -2.902 -24.203 -3.336 1.00 96.12 87 VAL A CA 1
ATOM 710 C C . VAL A 1 87 ? -3.926 -25.323 -3.617 1.00 96.12 87 VAL A C 1
ATOM 712 O O . VAL A 1 87 ? -4.614 -25.280 -4.654 1.00 96.12 87 VAL A O 1
ATOM 715 N N . PRO A 1 88 ? -4.064 -26.314 -2.710 1.00 96.25 88 PRO A N 1
ATOM 716 C CA . PRO A 1 88 ? -5.018 -27.415 -2.835 1.00 96.25 88 PRO A CA 1
ATOM 717 C C . PRO A 1 88 ? -6.460 -26.956 -3.078 1.00 96.25 88 PRO A C 1
ATOM 719 O O . PRO A 1 88 ? -6.874 -25.865 -2.686 1.00 96.25 88 PRO A O 1
ATOM 722 N N . ARG A 1 89 ? -7.268 -27.793 -3.746 1.00 95.69 89 ARG A N 1
ATOM 723 C CA . ARG A 1 89 ? -8.671 -27.463 -4.076 1.00 95.69 89 ARG A CA 1
ATOM 724 C C . ARG A 1 89 ? -9.506 -27.139 -2.837 1.00 95.69 89 ARG A C 1
ATOM 726 O O . ARG A 1 89 ? -10.319 -26.219 -2.903 1.00 95.69 89 ARG A O 1
ATOM 733 N N . GLU A 1 90 ? -9.296 -27.868 -1.751 1.00 95.69 90 GLU A N 1
ATOM 734 C CA . GLU A 1 90 ? -10.024 -27.691 -0.494 1.00 95.69 90 GLU A CA 1
ATOM 735 C C . GLU A 1 90 ? -9.688 -26.350 0.162 1.00 95.69 90 GLU A C 1
ATOM 737 O O . GLU A 1 90 ? -10.588 -25.589 0.502 1.00 95.69 90 GLU A O 1
ATOM 742 N N . TYR A 1 91 ? -8.415 -25.960 0.195 1.00 95.81 91 TYR A N 1
ATOM 743 C CA . TYR A 1 91 ? -8.001 -24.677 0.775 1.00 95.81 91 TYR A CA 1
ATOM 744 C C . TYR A 1 91 ? -8.437 -23.483 -0.087 1.00 95.81 91 TYR A C 1
ATOM 746 O O . TYR A 1 91 ? -8.803 -22.427 0.423 1.00 95.81 91 TYR A O 1
ATOM 754 N N . ARG A 1 92 ? -8.529 -23.665 -1.414 1.00 94.81 92 ARG A N 1
ATOM 755 C CA . ARG A 1 92 ? -9.175 -22.686 -2.312 1.00 94.81 92 ARG A CA 1
ATOM 756 C C . ARG A 1 92 ? -10.672 -22.527 -2.048 1.00 94.81 92 ARG A C 1
ATOM 758 O O . ARG A 1 92 ? -11.250 -21.514 -2.435 1.00 94.81 92 ARG A O 1
ATOM 765 N N . ARG A 1 93 ? -11.336 -23.529 -1.468 1.00 95.12 93 ARG A N 1
ATOM 766 C CA . ARG A 1 93 ? -12.725 -23.400 -1.017 1.00 95.12 93 ARG A CA 1
ATOM 767 C C . ARG A 1 93 ? -12.781 -22.549 0.251 1.00 95.12 93 ARG A C 1
ATOM 769 O O . ARG A 1 93 ? -13.531 -21.583 0.242 1.00 95.12 93 ARG A O 1
ATOM 776 N N . LEU A 1 94 ? -11.915 -22.810 1.233 1.00 96.00 94 LEU A N 1
ATOM 777 C CA . LEU A 1 94 ? -11.811 -21.999 2.457 1.00 96.00 94 LEU A CA 1
ATOM 778 C C . LEU A 1 94 ? -11.568 -20.514 2.156 1.00 96.00 94 LEU A C 1
ATOM 780 O O . LEU A 1 94 ? -12.288 -19.671 2.670 1.00 96.00 94 LEU A O 1
ATOM 784 N N . LEU A 1 95 ? -10.651 -20.189 1.238 1.00 94.38 95 LEU A N 1
ATOM 785 C CA . LEU A 1 95 ? -10.423 -18.806 0.785 1.00 94.38 95 LEU A CA 1
ATOM 786 C C . LEU A 1 95 ? -11.658 -18.155 0.146 1.00 94.38 95 LEU A C 1
ATOM 788 O O . LEU A 1 95 ? -11.843 -16.945 0.233 1.00 94.38 95 LEU A O 1
ATOM 792 N N . ARG A 1 96 ? -12.487 -18.930 -0.565 1.00 93.75 96 ARG A N 1
ATOM 793 C CA . ARG A 1 96 ? -13.703 -18.395 -1.196 1.00 93.75 96 ARG A CA 1
ATOM 794 C C . ARG A 1 96 ? -14.839 -18.190 -0.207 1.00 93.75 96 ARG A C 1
ATOM 796 O O . ARG A 1 96 ? -15.663 -17.321 -0.460 1.00 93.75 96 ARG A O 1
ATOM 803 N N . GLU A 1 97 ? -14.863 -19.001 0.840 1.00 95.56 97 GLU A N 1
ATOM 804 C CA . G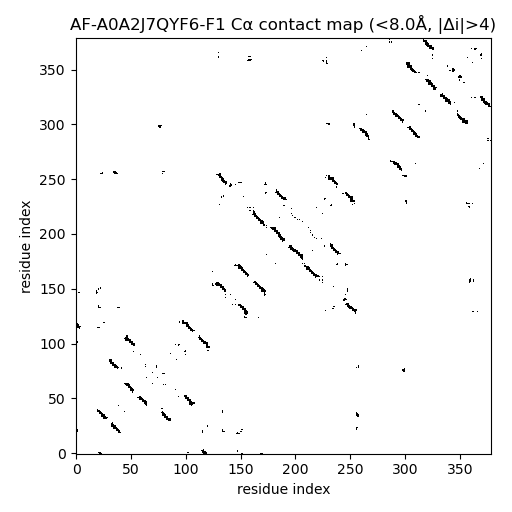LU A 1 97 ? -15.809 -18.935 1.952 1.00 95.56 97 GLU A CA 1
ATOM 805 C C . GLU A 1 97 ? -15.324 -18.002 3.073 1.00 95.56 97 GLU A C 1
ATOM 807 O O . GLU A 1 97 ? -16.011 -17.889 4.076 1.00 95.56 97 GLU A O 1
ATOM 812 N N . GLU A 1 98 ? -14.155 -17.363 2.922 1.00 94.69 98 GLU A N 1
ATOM 813 C CA . GLU A 1 98 ? -13.531 -16.498 3.940 1.00 94.69 98 GLU A CA 1
ATOM 814 C C . GLU A 1 98 ? -13.274 -17.230 5.272 1.00 94.69 98 GLU A C 1
ATOM 816 O O . GLU A 1 98 ? -13.267 -16.646 6.342 1.00 94.69 98 GLU A O 1
ATOM 821 N N . ARG A 1 99 ? -13.022 -18.542 5.220 1.00 95.88 99 ARG A N 1
ATOM 822 C CA . ARG A 1 99 ? -12.790 -19.419 6.389 1.00 95.88 99 ARG A CA 1
ATOM 823 C C . ARG A 1 99 ? -11.325 -19.810 6.564 1.00 95.88 99 ARG A C 1
ATOM 825 O O . ARG A 1 99 ? -11.021 -20.874 7.097 1.00 95.88 99 ARG A O 1
ATOM 832 N N . MET A 1 100 ? -10.428 -18.991 6.030 1.00 96.00 100 MET A N 1
ATOM 833 C CA . MET A 1 100 ? -8.989 -19.158 6.182 1.00 96.00 100 MET A CA 1
ATOM 834 C C . MET A 1 100 ? -8.455 -18.034 7.054 1.00 96.00 100 MET A C 1
ATOM 836 O O . MET A 1 100 ? -8.727 -16.859 6.797 1.00 96.00 100 MET A O 1
ATOM 840 N N . PHE A 1 101 ? -7.662 -18.417 8.040 1.00 95.94 101 PHE A N 1
ATOM 841 C CA . PHE A 1 101 ? -6.939 -17.524 8.920 1.00 95.94 101 PHE A CA 1
ATOM 842 C C . PHE A 1 101 ? -5.457 -17.613 8.605 1.00 95.94 101 PHE A C 1
ATOM 844 O O . PHE A 1 101 ? -4.957 -18.594 8.046 1.00 95.94 101 PHE A O 1
ATOM 851 N N . VAL A 1 102 ? -4.764 -16.528 8.898 1.00 96.69 102 VAL A N 1
ATOM 852 C CA . VAL A 1 102 ? -3.330 -16.433 8.711 1.00 96.69 102 VAL A CA 1
ATOM 853 C C . VAL A 1 102 ? -2.725 -15.858 9.977 1.00 96.69 102 VAL A C 1
ATOM 855 O O . VAL A 1 102 ? -3.293 -14.935 10.545 1.00 96.69 102 VAL A O 1
ATOM 858 N N . SER A 1 103 ? -1.577 -16.368 10.398 1.00 94.69 103 SER A N 1
ATOM 859 C CA . SER A 1 103 ? -0.900 -15.949 11.621 1.00 94.69 103 SER A CA 1
ATOM 860 C C . SER A 1 103 ? 0.557 -15.629 11.335 1.00 94.69 103 SER A C 1
ATOM 862 O O . SER A 1 103 ? 1.281 -16.427 10.738 1.00 94.69 103 SER A O 1
ATOM 864 N N . LEU A 1 104 ? 0.985 -14.441 11.745 1.00 93.38 104 LEU A N 1
ATOM 865 C CA . LEU A 1 104 ? 2.385 -14.045 11.768 1.00 93.38 104 LEU A CA 1
ATOM 866 C C . LEU A 1 104 ? 2.985 -14.432 13.115 1.00 93.38 104 LEU A C 1
ATOM 868 O O . LEU A 1 104 ? 2.411 -14.121 14.158 1.00 93.38 104 LEU A O 1
ATOM 872 N N . LEU A 1 105 ? 4.133 -15.104 13.072 1.00 90.44 105 LEU A N 1
ATOM 873 C CA . LEU A 1 105 ? 4.817 -15.634 14.246 1.00 90.44 105 LEU A CA 1
ATOM 874 C C . LEU A 1 105 ? 6.150 -14.907 14.443 1.00 90.44 105 LEU A C 1
ATOM 876 O O . LEU A 1 105 ? 6.993 -14.918 13.542 1.00 90.44 105 LEU A O 1
ATOM 880 N N . TRP A 1 106 ? 6.361 -14.317 15.617 1.00 87.12 106 TRP A N 1
ATOM 881 C CA . TRP A 1 106 ? 7.644 -13.759 16.062 1.00 87.12 106 TRP A CA 1
ATOM 882 C C . TRP A 1 106 ? 8.222 -14.570 17.224 1.00 87.12 106 TRP A C 1
ATOM 884 O O . TRP A 1 106 ? 7.516 -15.344 17.867 1.00 87.12 106 TRP A O 1
ATOM 894 N N . GLY A 1 107 ? 9.510 -14.357 17.497 1.00 77.94 107 GLY A N 1
ATOM 895 C CA . GLY A 1 107 ? 10.255 -15.089 18.520 1.00 77.94 107 GLY A CA 1
ATOM 896 C C . GLY A 1 107 ? 10.862 -16.396 18.004 1.00 77.94 107 GLY A C 1
ATOM 897 O O . GLY A 1 107 ? 10.625 -16.831 16.870 1.00 77.94 107 GLY A O 1
ATOM 898 N N . THR A 1 108 ? 11.698 -17.008 18.838 1.00 69.00 108 THR A N 1
ATOM 899 C CA . THR A 1 108 ? 12.237 -18.357 18.622 1.00 69.00 108 THR A CA 1
ATOM 900 C C . THR A 1 108 ? 11.364 -19.387 19.334 1.00 69.00 108 THR A C 1
ATOM 902 O O . THR A 1 108 ? 10.563 -19.039 20.195 1.00 69.00 108 THR A O 1
ATOM 905 N N . ALA A 1 109 ? 11.502 -20.668 18.980 1.00 60.28 109 ALA A N 1
ATOM 906 C CA . ALA A 1 109 ? 10.746 -21.737 19.638 1.00 60.28 109 ALA A CA 1
ATOM 907 C C . ALA A 1 109 ? 10.984 -21.790 21.163 1.00 60.28 109 ALA A C 1
ATOM 909 O O . ALA A 1 109 ? 10.090 -22.204 21.895 1.00 60.28 109 ALA A O 1
ATOM 910 N N . ASP A 1 110 ? 12.150 -21.315 21.615 1.00 58.09 110 ASP A N 1
ATOM 911 C CA . ASP A 1 110 ? 12.596 -21.331 23.013 1.00 58.09 110 ASP A CA 1
ATOM 912 C C . ASP A 1 110 ? 12.290 -20.024 23.779 1.00 58.09 110 ASP A C 1
ATOM 914 O O . ASP A 1 110 ? 12.645 -19.896 24.950 1.00 58.09 110 ASP A O 1
ATOM 918 N N . GLN A 1 111 ? 11.669 -19.033 23.128 1.00 63.53 111 GLN A N 1
ATOM 919 C CA . GLN A 1 111 ? 11.273 -17.748 23.720 1.00 63.53 111 GLN A CA 1
ATOM 920 C C . GLN A 1 111 ? 9.760 -17.529 23.597 1.0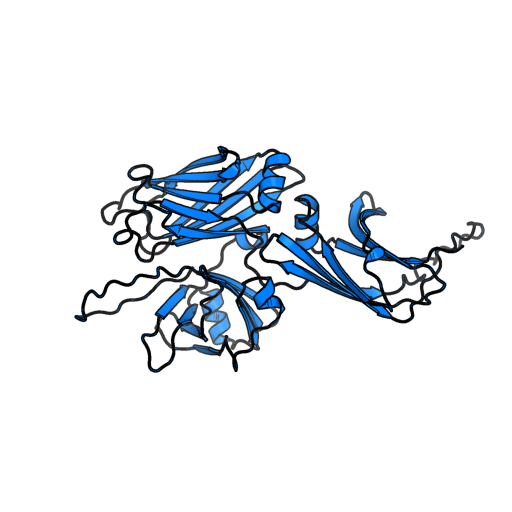0 63.53 111 GLN A C 1
ATOM 922 O O . GLN A 1 111 ? 9.068 -18.272 22.901 1.00 63.53 111 GLN A O 1
ATOM 927 N N . GLU A 1 112 ? 9.235 -16.505 24.278 1.00 60.44 112 GLU A N 1
ATOM 928 C CA . GLU A 1 112 ? 7.828 -16.118 24.143 1.00 60.44 112 GLU A CA 1
ATOM 929 C C . GLU A 1 112 ? 7.482 -15.858 22.670 1.00 60.44 112 GLU A C 1
ATOM 931 O O . GLU A 1 112 ? 8.068 -14.999 22.007 1.00 60.44 112 GLU A O 1
ATOM 936 N N . GLN A 1 113 ? 6.535 -16.639 22.150 1.00 70.12 113 GLN A N 1
ATOM 937 C CA . GLN A 1 113 ? 6.054 -16.496 20.784 1.00 70.12 113 GLN A CA 1
ATOM 938 C C . GLN A 1 113 ? 4.979 -15.416 20.750 1.00 70.12 113 GLN A C 1
ATOM 940 O O . GLN A 1 113 ? 3.949 -15.524 21.417 1.00 70.12 113 GLN A O 1
ATOM 945 N N . HIS A 1 114 ? 5.198 -14.386 19.940 1.00 81.81 114 HIS A N 1
ATOM 946 C CA . HIS A 1 114 ? 4.152 -13.412 19.650 1.00 81.81 114 HIS A CA 1
ATOM 947 C C . HIS A 1 114 ? 3.433 -13.831 18.373 1.00 81.81 114 HIS A C 1
ATOM 949 O O . HIS A 1 114 ? 4.068 -14.067 17.343 1.00 81.81 114 HIS A O 1
ATOM 955 N N . ILE A 1 115 ? 2.108 -13.927 18.455 1.00 88.06 115 ILE A N 1
ATOM 956 C CA . ILE A 1 115 ? 1.249 -14.374 17.362 1.00 88.06 115 ILE A CA 1
ATOM 957 C C . ILE A 1 115 ? 0.270 -13.258 17.022 1.00 88.06 115 ILE A C 1
ATOM 959 O O . ILE A 1 115 ? -0.408 -12.722 17.900 1.00 88.06 115 ILE A O 1
ATOM 963 N N . LEU A 1 116 ? 0.191 -12.927 15.738 1.00 90.38 116 LEU A N 1
ATOM 964 C CA . LEU A 1 116 ? -0.760 -11.963 15.203 1.00 90.38 116 LEU A CA 1
ATOM 965 C C . LEU A 1 116 ? -1.565 -12.647 14.086 1.00 90.38 116 LEU A C 1
ATOM 967 O O . LEU A 1 116 ? -1.031 -12.894 13.005 1.00 90.38 116 LEU A O 1
ATOM 971 N N . SER A 1 117 ? -2.836 -12.957 14.351 1.00 90.81 117 SER A N 1
ATOM 972 C CA . SER A 1 117 ? -3.720 -13.831 13.560 1.00 90.81 117 SER A CA 1
ATOM 973 C C . SER A 1 117 ? -4.911 -13.102 12.941 1.00 90.81 117 SER A C 1
ATOM 975 O O . SER A 1 117 ? -5.630 -12.390 13.616 1.00 90.81 117 SER A O 1
ATOM 977 N N . GLY A 1 118 ? -5.192 -13.272 11.659 1.00 91.62 118 GLY A N 1
ATOM 978 C CA . GLY A 1 118 ? -6.222 -12.513 10.960 1.00 91.62 118 GLY A CA 1
ATOM 979 C C . GLY A 1 118 ? -6.960 -13.340 9.933 1.00 91.62 118 GLY A C 1
ATOM 980 O O . GLY A 1 118 ? -6.364 -14.168 9.244 1.00 91.62 118 GLY A O 1
ATOM 981 N N . GLN A 1 119 ? -8.254 -13.073 9.794 1.00 93.50 119 GLN A N 1
ATOM 982 C CA . GLN A 1 119 ? -9.074 -13.685 8.758 1.00 93.50 119 GLN A CA 1
ATOM 983 C C . GLN A 1 119 ? -8.721 -13.118 7.377 1.00 93.50 119 GLN A C 1
ATOM 985 O O . GLN A 1 119 ? -8.553 -11.904 7.191 1.00 93.50 119 GLN A O 1
ATOM 990 N N . VAL A 1 120 ? -8.648 -14.002 6.384 1.00 94.31 120 VAL A N 1
ATOM 991 C CA . VAL A 1 120 ? -8.530 -13.624 4.975 1.00 94.31 120 VAL A CA 1
ATOM 992 C C . VAL A 1 120 ? -9.929 -13.370 4.419 1.00 94.31 120 VAL A C 1
ATOM 994 O O . VAL A 1 120 ? -10.665 -14.307 4.114 1.00 94.31 120 VAL A O 1
ATOM 997 N N . ALA A 1 121 ? -10.269 -12.093 4.259 1.00 92.06 121 ALA A N 1
ATOM 998 C CA . ALA A 1 121 ? -11.559 -11.633 3.749 1.00 92.06 121 ALA A CA 1
ATOM 999 C C . ALA A 1 121 ? -11.398 -10.760 2.494 1.00 92.06 121 ALA A C 1
ATOM 1001 O O . ALA A 1 121 ? -10.316 -10.226 2.216 1.00 92.06 121 ALA A O 1
ATOM 1002 N N . ARG A 1 122 ? -12.473 -10.616 1.713 1.00 91.56 122 ARG A N 1
ATOM 1003 C CA . ARG A 1 122 ? -12.487 -9.794 0.498 1.00 91.56 122 ARG A CA 1
ATOM 1004 C C . ARG A 1 122 ? -12.929 -8.370 0.801 1.00 91.56 122 ARG A C 1
ATOM 1006 O O . ARG A 1 122 ? -13.981 -8.146 1.383 1.00 91.56 122 ARG A O 1
ATOM 1013 N N . TYR A 1 123 ? -12.186 -7.403 0.271 1.00 88.75 123 TYR A N 1
ATOM 1014 C CA . TYR A 1 123 ? -12.531 -5.985 0.354 1.00 88.75 123 TYR A CA 1
ATOM 1015 C C . TYR A 1 123 ? -12.542 -5.381 -1.053 1.00 88.75 123 TYR A C 1
ATOM 1017 O O . TYR A 1 123 ? -11.574 -5.518 -1.802 1.00 88.75 123 TYR A O 1
ATOM 1025 N N . ARG A 1 124 ? -13.646 -4.728 -1.438 1.00 86.88 124 ARG A N 1
ATOM 1026 C CA . ARG A 1 124 ? -13.841 -4.199 -2.805 1.00 86.88 124 ARG A CA 1
ATOM 1027 C C . ARG A 1 124 ? -12.827 -3.103 -3.154 1.00 86.88 124 ARG A C 1
ATOM 1029 O O . ARG A 1 124 ? -12.268 -3.107 -4.252 1.00 86.88 124 ARG A O 1
ATOM 1036 N N . SER A 1 125 ? -12.531 -2.245 -2.183 1.00 87.69 125 SER A N 1
ATOM 1037 C CA . SER A 1 125 ? -11.632 -1.089 -2.297 1.00 87.69 125 SER A CA 1
ATOM 1038 C C . SER A 1 125 ? -10.168 -1.465 -2.579 1.00 87.69 125 SER A C 1
ATOM 1040 O O . SER A 1 125 ? -9.389 -0.619 -3.004 1.00 87.69 125 SER A O 1
ATOM 1042 N N . LEU A 1 126 ? -9.788 -2.742 -2.420 1.00 89.94 126 LEU A N 1
ATOM 1043 C CA . LEU A 1 126 ? -8.443 -3.242 -2.747 1.00 89.94 126 LEU A CA 1
ATOM 1044 C C . LEU A 1 126 ? -8.110 -3.140 -4.239 1.00 89.94 126 LEU A C 1
ATOM 1046 O O . LEU A 1 126 ? -6.942 -3.040 -4.598 1.00 89.94 126 LEU A O 1
ATOM 1050 N N . SER A 1 127 ? -9.125 -3.195 -5.105 1.00 90.06 127 SER A N 1
ATOM 1051 C CA . SER A 1 127 ? -8.936 -3.146 -6.560 1.00 90.06 127 SER A CA 1
ATOM 1052 C C . SER A 1 127 ? -8.438 -1.788 -7.064 1.00 90.06 127 SER A C 1
ATOM 1054 O O . SER A 1 127 ? -7.793 -1.729 -8.105 1.00 90.06 127 SER A O 1
ATOM 1056 N N . THR A 1 128 ? -8.700 -0.719 -6.311 1.00 92.69 128 THR A N 1
ATOM 1057 C CA . THR A 1 128 ? -8.355 0.670 -6.650 1.00 92.69 128 THR A CA 1
ATOM 1058 C C . THR A 1 128 ? -7.326 1.265 -5.690 1.00 92.69 128 THR A C 1
ATOM 1060 O O . THR A 1 128 ? -7.160 2.481 -5.631 1.00 92.69 128 THR A O 1
ATOM 1063 N N . GLU A 1 129 ? -6.661 0.437 -4.885 1.00 95.31 129 GLU A N 1
ATOM 1064 C CA . GLU A 1 129 ? -5.695 0.922 -3.908 1.00 95.31 129 GLU A CA 1
ATOM 1065 C C . GLU A 1 129 ? -4.445 1.503 -4.579 1.00 95.31 129 GLU A C 1
ATOM 1067 O O . GLU A 1 129 ? -3.724 0.801 -5.290 1.00 95.31 129 GLU A O 1
ATOM 1072 N N . LEU A 1 130 ? -4.136 2.757 -4.246 1.00 95.06 130 LEU A N 1
ATOM 1073 C CA . LEU A 1 130 ? -2.880 3.420 -4.609 1.00 95.06 130 LEU A CA 1
ATOM 1074 C C . LEU A 1 130 ? -1.977 3.616 -3.385 1.00 95.06 130 LEU A C 1
ATOM 1076 O O . LEU A 1 130 ? -0.749 3.512 -3.478 1.00 95.06 130 LEU A O 1
ATOM 1080 N N . PHE A 1 131 ? -2.596 3.861 -2.228 1.00 95.44 131 PHE A N 1
ATOM 1081 C CA . PHE A 1 131 ? -1.913 4.094 -0.963 1.00 95.44 131 PHE A CA 1
ATOM 1082 C C . PHE A 1 131 ? -2.526 3.260 0.156 1.00 95.44 131 PHE A C 1
ATOM 1084 O O . PHE A 1 131 ? -3.720 2.957 0.157 1.00 95.44 131 PHE A O 1
ATOM 1091 N N . THR A 1 132 ? -1.704 2.941 1.146 1.00 95.81 132 THR A N 1
ATOM 1092 C CA . THR A 1 132 ? -2.135 2.265 2.368 1.00 95.81 132 THR A CA 1
ATOM 1093 C C . THR A 1 132 ? -1.719 3.096 3.569 1.00 95.81 132 THR A C 1
ATOM 1095 O O . THR A 1 132 ? -0.708 3.794 3.539 1.00 95.81 132 THR A O 1
ATOM 1098 N N . SER A 1 133 ? -2.458 2.984 4.662 1.00 96.31 133 SER A N 1
ATOM 1099 C CA . SER A 1 133 ? -1.940 3.338 5.975 1.00 96.31 133 SER A CA 1
ATOM 1100 C C . SER A 1 133 ? -2.117 2.181 6.942 1.00 96.31 133 SER A C 1
ATOM 1102 O O . SER A 1 133 ? -3.161 1.526 6.948 1.00 96.31 133 SER A O 1
ATOM 1104 N N . LEU A 1 134 ? -1.083 1.914 7.733 1.00 95.75 134 LEU A N 1
ATOM 1105 C CA . LEU A 1 134 ? -1.151 1.014 8.873 1.00 95.75 134 LEU A CA 1
ATOM 1106 C C . LEU A 1 134 ? -1.373 1.871 10.111 1.00 95.75 134 LEU A C 1
ATOM 1108 O O . LEU A 1 134 ? -0.523 2.690 10.450 1.00 95.75 134 LEU A O 1
ATOM 1112 N N . MET A 1 135 ? -2.533 1.713 10.733 1.00 95.38 135 MET A N 1
ATOM 1113 C CA . MET A 1 135 ? -2.956 2.556 11.838 1.00 95.38 135 MET A CA 1
ATOM 1114 C C . MET A 1 135 ? -2.699 1.861 13.166 1.00 95.38 135 MET A C 1
ATOM 1116 O O . MET A 1 135 ? -3.008 0.679 13.329 1.00 95.38 135 MET A O 1
ATOM 1120 N N . GLN A 1 136 ? -2.173 2.618 14.115 1.00 94.19 136 GLN A N 1
ATOM 1121 C CA . GLN A 1 136 ? -1.844 2.174 15.463 1.00 94.19 136 GLN A CA 1
ATOM 1122 C C . GLN A 1 136 ? -2.418 3.172 16.475 1.00 94.19 136 GLN A C 1
ATOM 1124 O O . GLN A 1 136 ? -2.775 4.283 16.073 1.00 94.19 136 GLN A O 1
ATOM 1129 N N . PRO A 1 137 ? -2.525 2.814 17.766 1.00 94.00 137 PRO A N 1
ATOM 1130 C CA . PRO A 1 137 ? -2.917 3.766 18.799 1.00 94.00 137 PRO A CA 1
ATOM 1131 C C . PRO A 1 137 ? -2.048 5.022 18.738 1.00 94.00 137 PRO A C 1
ATOM 1133 O O . PRO A 1 137 ? -0.819 4.933 18.689 1.00 94.00 137 PRO A O 1
ATOM 1136 N N . ALA A 1 138 ? -2.699 6.181 18.665 1.00 92.56 138 ALA A N 1
ATOM 1137 C CA . ALA A 1 138 ? -2.004 7.450 18.522 1.00 92.56 138 ALA A CA 1
ATOM 1138 C C . ALA A 1 138 ? -1.163 7.771 19.773 1.00 92.56 138 ALA A C 1
ATOM 1140 O O . ALA A 1 138 ? -1.506 7.359 20.883 1.00 92.56 138 ALA A O 1
ATOM 1141 N N . PRO A 1 139 ? -0.074 8.547 19.647 1.00 88.50 139 PRO A N 1
ATOM 1142 C CA . PRO A 1 139 ? 0.686 8.991 20.807 1.00 88.50 139 PRO A CA 1
ATOM 1143 C C . PRO A 1 139 ? -0.215 9.717 21.816 1.00 88.50 139 PRO A C 1
ATOM 1145 O O . PRO A 1 139 ? -0.938 10.647 21.462 1.00 88.50 139 PRO A O 1
ATOM 1148 N N . GLY A 1 140 ? -0.158 9.300 23.083 1.00 85.56 140 GLY A N 1
ATOM 1149 C CA . GLY A 1 140 ? -0.967 9.876 24.161 1.00 85.56 140 GLY A CA 1
ATOM 1150 C C . GLY A 1 140 ? -2.312 9.185 24.417 1.00 85.56 140 GLY A C 1
ATOM 1151 O O . GLY A 1 140 ? -2.990 9.574 25.365 1.00 85.56 140 GLY A O 1
ATOM 1152 N N . THR A 1 141 ? -2.683 8.158 23.643 1.00 87.88 141 THR A N 1
ATOM 1153 C CA . THR A 1 141 ? -3.824 7.289 23.980 1.00 87.88 141 THR A CA 1
ATOM 1154 C C . THR A 1 141 ? -3.498 6.369 25.154 1.00 87.88 141 THR A C 1
ATOM 1156 O O . THR A 1 141 ? -2.333 6.044 25.393 1.00 87.88 141 THR A O 1
ATOM 1159 N N . ASP A 1 142 ? -4.525 5.889 25.850 1.00 81.88 142 ASP A N 1
ATOM 1160 C CA . ASP A 1 142 ? -4.352 4.928 26.937 1.00 81.88 142 ASP A CA 1
ATOM 1161 C C . ASP A 1 142 ? -3.999 3.532 26.389 1.00 81.88 142 ASP A C 1
ATOM 1163 O O . ASP A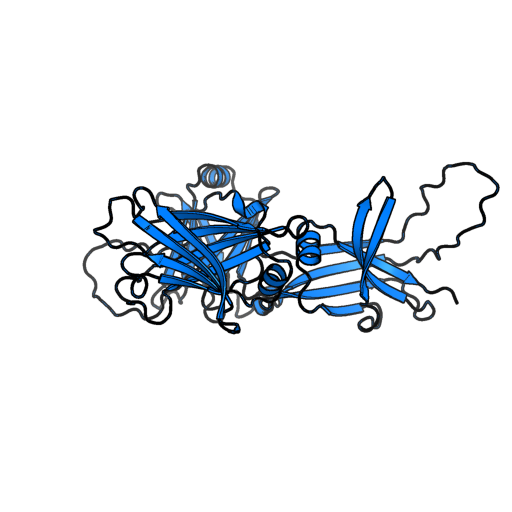 1 142 ? -4.774 2.889 25.680 1.00 81.88 142 ASP A O 1
ATOM 1167 N N . SER A 1 143 ? -2.793 3.063 26.714 1.00 80.00 143 SER A N 1
ATOM 1168 C CA . SER A 1 143 ? -2.234 1.813 26.195 1.00 80.00 143 SER A CA 1
ATOM 1169 C C . SER A 1 143 ? -2.966 0.568 26.690 1.00 80.00 143 SER A C 1
ATOM 1171 O O . SER A 1 143 ? -2.952 -0.450 25.999 1.00 80.00 143 SER A O 1
ATOM 1173 N N . LEU A 1 144 ? -3.612 0.630 27.859 1.00 81.69 144 LEU A N 1
ATOM 1174 C CA . LEU A 1 144 ? -4.346 -0.505 28.417 1.00 81.69 144 LEU A CA 1
ATOM 1175 C C . LEU A 1 144 ? -5.679 -0.712 27.698 1.00 81.69 144 LEU A C 1
ATOM 1177 O O . LEU A 1 144 ? -6.028 -1.844 27.370 1.00 81.69 144 LEU A O 1
ATOM 1181 N N . THR A 1 145 ? -6.408 0.371 27.427 1.00 82.06 145 THR A N 1
ATOM 1182 C CA . THR A 1 145 ? -7.705 0.313 26.733 1.00 82.06 145 THR A CA 1
ATOM 1183 C C . THR A 1 145 ? -7.566 0.091 25.232 1.00 82.06 145 THR A C 1
ATOM 1185 O O . THR A 1 145 ? -8.426 -0.550 24.636 1.00 82.06 145 THR A O 1
ATOM 1188 N N . MET A 1 146 ? -6.469 0.555 24.629 1.00 86.81 146 MET A N 1
ATOM 1189 C CA . MET A 1 146 ? -6.174 0.396 23.200 1.00 86.81 146 MET A CA 1
ATOM 1190 C C . MET A 1 146 ? -5.318 -0.846 22.892 1.00 86.81 146 MET A C 1
ATOM 1192 O O . MET A 1 146 ? -4.767 -0.971 21.793 1.00 86.81 146 MET A O 1
ATOM 1196 N N . ASN A 1 147 ? -5.160 -1.767 23.847 1.00 85.12 147 ASN A N 1
ATOM 1197 C CA . ASN A 1 147 ? -4.382 -2.982 23.630 1.00 85.12 147 ASN A CA 1
ATOM 1198 C C . ASN A 1 147 ? -5.038 -3.861 22.549 1.00 85.12 147 ASN A C 1
ATOM 1200 O O . ASN A 1 147 ? -6.232 -4.148 22.612 1.00 85.12 147 ASN A O 1
ATOM 1204 N N . GLY A 1 148 ? -4.266 -4.268 21.539 1.00 83.56 148 GLY A N 1
ATOM 1205 C CA . GLY A 1 148 ? -4.779 -4.998 20.375 1.00 83.56 148 GLY A CA 1
ATOM 1206 C C . GLY A 1 148 ? -5.583 -4.145 19.385 1.00 83.56 148 GLY A C 1
ATOM 1207 O O . GLY A 1 148 ? -6.079 -4.680 18.391 1.00 83.56 148 GLY A O 1
ATOM 1208 N N . ALA A 1 149 ? -5.704 -2.833 19.619 1.00 90.56 149 ALA A N 1
ATOM 1209 C CA . ALA A 1 149 ? -6.320 -1.912 18.675 1.00 90.56 149 ALA A CA 1
ATOM 1210 C C . ALA A 1 149 ? -5.369 -1.612 17.513 1.00 90.56 149 ALA A C 1
ATOM 1212 O O . ALA A 1 149 ? -4.163 -1.409 17.692 1.00 90.56 149 ALA A O 1
ATOM 1213 N N . GLY A 1 150 ? -5.931 -1.519 16.316 1.00 93.69 150 GLY A N 1
ATOM 1214 C CA . GLY A 1 150 ? -5.210 -1.130 15.121 1.00 93.69 150 GLY A CA 1
ATOM 1215 C C . GLY A 1 150 ? -6.145 -0.951 13.937 1.00 93.69 150 GLY A C 1
ATOM 1216 O O . GLY A 1 150 ? -7.369 -1.067 14.030 1.00 93.69 150 GLY A O 1
ATOM 1217 N N . GLY A 1 151 ? -5.559 -0.713 12.774 1.00 94.56 151 GLY A N 1
ATOM 1218 C CA . GLY A 1 151 ? -6.330 -0.732 11.547 1.00 94.56 151 GLY A CA 1
ATOM 1219 C C . GLY A 1 151 ? -5.492 -0.627 10.292 1.00 94.56 151 GLY A C 1
ATOM 1220 O O . GLY A 1 151 ? -4.272 -0.478 10.320 1.00 94.56 151 GLY A O 1
ATOM 1221 N N . THR A 1 152 ? -6.172 -0.695 9.159 1.00 96.44 152 THR A N 1
ATOM 1222 C CA . THR A 1 152 ? -5.595 -0.431 7.851 1.00 96.44 152 THR A CA 1
ATOM 1223 C C . THR A 1 152 ? -6.529 0.473 7.063 1.00 96.44 152 THR A C 1
ATOM 1225 O O . THR A 1 152 ? -7.719 0.194 6.944 1.00 96.44 152 THR A O 1
ATOM 1228 N N . ALA A 1 153 ? -5.988 1.565 6.531 1.00 97.44 153 ALA A N 1
ATOM 1229 C CA . ALA A 1 153 ? -6.687 2.410 5.576 1.00 97.44 153 ALA A CA 1
ATOM 1230 C C . ALA A 1 153 ? -6.250 2.036 4.159 1.00 97.44 153 ALA A C 1
ATOM 1232 O O . ALA A 1 153 ? -5.055 1.973 3.868 1.00 97.44 153 ALA A O 1
ATOM 1233 N N . ILE A 1 154 ? -7.225 1.799 3.294 1.00 97.56 154 ILE A N 1
ATOM 1234 C CA . ILE A 1 154 ? -7.087 1.576 1.860 1.00 97.56 154 ILE A CA 1
ATOM 1235 C C . ILE A 1 154 ? -7.490 2.881 1.187 1.00 97.56 154 ILE A C 1
ATOM 1237 O O . ILE A 1 154 ? -8.627 3.330 1.334 1.00 97.56 154 ILE A O 1
ATOM 1241 N N . ILE A 1 155 ? -6.558 3.506 0.477 1.00 96.94 155 ILE A N 1
ATOM 1242 C CA . ILE A 1 155 ? -6.770 4.826 -0.108 1.00 96.94 155 ILE A CA 1
ATOM 1243 C C . ILE A 1 155 ? -6.653 4.708 -1.622 1.00 96.94 155 ILE A C 1
ATOM 1245 O O . ILE A 1 155 ? -5.625 4.310 -2.179 1.00 96.94 155 ILE A O 1
ATOM 1249 N N . SER A 1 156 ? -7.737 5.096 -2.273 1.00 95.69 156 SER A N 1
ATOM 1250 C CA . SER A 1 156 ? -7.826 5.291 -3.713 1.00 95.69 156 SER A CA 1
ATOM 1251 C C . SER A 1 156 ? -7.878 6.785 -4.006 1.00 95.69 156 SER A C 1
ATOM 1253 O O . SER A 1 156 ? -8.462 7.554 -3.240 1.00 95.69 156 SER A O 1
ATOM 1255 N N . ALA A 1 157 ? -7.242 7.201 -5.092 1.00 94.56 157 ALA A N 1
ATOM 1256 C CA . ALA A 1 157 ? -7.271 8.575 -5.565 1.00 94.56 157 ALA A CA 1
ATOM 1257 C C . ALA A 1 157 ? -7.538 8.587 -7.070 1.00 94.56 157 ALA A C 1
ATOM 1259 O O . ALA A 1 157 ? -7.308 7.587 -7.749 1.00 94.56 157 ALA A O 1
ATOM 1260 N N . SER A 1 158 ? -8.074 9.702 -7.551 1.00 94.44 158 SER A N 1
ATOM 1261 C CA . SER A 1 158 ? -8.313 9.949 -8.970 1.00 94.44 158 SER A CA 1
ATOM 1262 C C . SER A 1 158 ? -7.742 11.312 -9.337 1.00 94.44 158 SER A C 1
ATOM 1264 O O . SER A 1 158 ? -8.138 12.321 -8.753 1.00 94.44 158 SER A O 1
ATOM 1266 N N . SER A 1 159 ? -6.832 11.353 -10.309 1.00 91.12 159 SER A N 1
ATOM 1267 C CA . SER A 1 159 ? -6.186 12.577 -10.787 1.00 91.12 159 SER A CA 1
ATOM 1268 C C . SER A 1 159 ? -6.984 13.314 -11.870 1.00 91.12 159 SER A C 1
ATOM 1270 O O . SER A 1 159 ? -6.821 14.525 -12.024 1.00 91.12 159 SER A O 1
ATOM 1272 N N . SER A 1 160 ? -7.864 12.614 -12.598 1.00 89.62 160 SER A N 1
ATOM 1273 C CA . SER A 1 160 ? -8.698 13.177 -13.673 1.00 89.62 160 SER A CA 1
ATOM 1274 C C . SER A 1 160 ? -9.868 14.000 -13.129 1.00 89.62 160 SER A C 1
ATOM 1276 O O . SER A 1 160 ? -10.115 15.116 -13.581 1.00 89.62 160 SER A O 1
ATOM 1278 N N . ALA A 1 161 ? -10.537 13.468 -12.109 1.00 92.62 161 ALA A N 1
ATOM 1279 C CA . ALA A 1 161 ? -11.464 14.177 -11.240 1.00 92.62 161 ALA A CA 1
ATOM 1280 C C . ALA A 1 161 ? -10.887 14.126 -9.816 1.00 92.62 161 ALA A C 1
ATOM 1282 O O . ALA A 1 161 ? -11.124 13.127 -9.123 1.00 92.62 161 ALA A O 1
ATOM 1283 N N . PRO A 1 162 ? -10.092 15.144 -9.413 1.00 95.00 162 PRO A N 1
ATOM 1284 C CA . PRO A 1 162 ? -9.380 15.193 -8.140 1.00 95.00 162 PRO A CA 1
ATOM 1285 C C . PRO A 1 162 ? -10.252 14.824 -6.940 1.00 95.00 162 PRO A C 1
ATOM 1287 O O . PRO A 1 162 ? -11.070 15.605 -6.455 1.00 95.00 162 PRO A O 1
ATOM 1290 N N . SER A 1 163 ? -10.090 13.592 -6.475 1.00 95.88 163 SER A N 1
ATOM 1291 C CA . SER A 1 163 ? -10.871 13.030 -5.379 1.00 95.88 163 SER A CA 1
ATOM 1292 C C . SER A 1 163 ? -10.098 11.919 -4.685 1.00 95.88 163 SER A C 1
ATOM 1294 O O . SER A 1 163 ? -9.186 11.317 -5.259 1.00 95.88 163 SER A O 1
ATOM 1296 N N . ILE A 1 164 ? -10.457 11.674 -3.429 1.00 96.19 164 ILE A N 1
ATOM 1297 C CA . ILE A 1 164 ? -9.900 10.607 -2.603 1.00 96.19 164 ILE A CA 1
ATOM 1298 C C . ILE A 1 164 ? -11.065 9.803 -2.038 1.00 96.19 164 ILE A C 1
ATOM 1300 O O . ILE A 1 164 ? -12.047 10.375 -1.562 1.00 96.19 164 ILE A O 1
ATOM 1304 N N . HIS A 1 165 ? -10.929 8.483 -2.055 1.00 96.69 165 HIS A N 1
ATOM 1305 C CA . HIS A 1 165 ? -11.809 7.562 -1.353 1.00 96.69 165 HIS A CA 1
ATOM 1306 C C . HIS A 1 165 ? -10.982 6.713 -0.383 1.00 96.69 165 HIS A C 1
ATOM 1308 O O . HIS A 1 165 ? -10.023 6.044 -0.784 1.00 96.69 165 HIS A O 1
ATOM 1314 N N . VAL A 1 166 ? -11.341 6.794 0.899 1.00 97.19 166 VAL A N 1
ATOM 1315 C CA . VAL A 1 166 ? -10.660 6.154 2.025 1.00 97.19 166 VAL A CA 1
ATOM 1316 C C . VAL A 1 166 ? -11.597 5.110 2.620 1.00 97.19 166 VAL A C 1
ATOM 1318 O O . VAL A 1 166 ? -12.658 5.450 3.134 1.00 97.19 166 VAL A O 1
ATOM 1321 N N . SER A 1 167 ? -11.180 3.848 2.580 1.00 97.25 167 SER A N 1
ATOM 1322 C CA . SER A 1 167 ? -11.868 2.723 3.216 1.00 97.25 167 SER A CA 1
ATOM 1323 C C . SER A 1 167 ? -10.993 2.210 4.354 1.00 97.25 167 SER A C 1
ATOM 1325 O O . SER A 1 167 ? -9.847 1.821 4.137 1.00 97.25 167 SER A O 1
ATOM 1327 N N . ILE A 1 168 ? -11.483 2.274 5.586 1.00 96.81 168 ILE A N 1
ATOM 1328 C CA . ILE A 1 168 ? -10.719 1.949 6.790 1.00 96.81 168 ILE A CA 1
ATOM 1329 C C . ILE A 1 168 ? -11.315 0.707 7.429 1.00 96.81 168 ILE A C 1
ATOM 1331 O O . ILE A 1 168 ? -12.508 0.664 7.709 1.00 96.81 168 ILE A O 1
ATOM 1335 N N . VAL A 1 169 ? -10.458 -0.270 7.704 1.00 95.38 169 VAL A N 1
ATOM 1336 C CA . VAL A 1 169 ? -10.780 -1.484 8.450 1.00 95.38 169 VAL A CA 1
ATOM 1337 C C . VAL A 1 169 ? -10.045 -1.428 9.782 1.00 95.38 169 VAL A C 1
ATOM 1339 O O . VAL A 1 169 ? -8.820 -1.310 9.785 1.00 95.38 169 VAL A O 1
ATOM 1342 N N . PHE A 1 170 ? -10.758 -1.471 10.903 1.00 94.81 170 PHE A N 1
ATOM 1343 C CA . PHE A 1 170 ? -10.172 -1.176 12.212 1.00 94.81 170 PHE A CA 1
ATOM 1344 C C . PHE A 1 170 ? -10.906 -1.859 13.369 1.00 94.81 170 PHE A C 1
ATOM 1346 O O . PHE A 1 170 ? -12.047 -2.305 13.233 1.00 94.81 170 PHE A O 1
ATOM 1353 N N . ASN A 1 171 ? -10.259 -1.886 14.529 1.00 91.81 171 ASN A N 1
ATOM 1354 C CA . ASN A 1 171 ? -10.824 -2.340 15.795 1.00 91.81 171 ASN A CA 1
ATOM 1355 C C . ASN A 1 171 ? -10.325 -1.471 16.963 1.00 91.81 171 ASN A C 1
ATOM 1357 O O . ASN A 1 171 ? -9.409 -0.664 16.813 1.00 91.81 171 ASN A O 1
ATOM 1361 N N . GLY A 1 172 ? -10.944 -1.629 18.134 1.00 86.38 172 GLY A N 1
ATOM 1362 C CA . GLY A 1 172 ? -10.415 -1.084 19.388 1.00 86.38 172 GLY A CA 1
ATOM 1363 C C . GLY A 1 172 ? -10.558 0.427 19.610 1.00 86.38 172 GLY A C 1
ATOM 1364 O O . GLY A 1 172 ? -9.902 0.947 20.497 1.00 86.38 172 GLY A O 1
ATOM 1365 N N . ILE A 1 173 ? -11.415 1.142 18.866 1.00 86.94 173 ILE A N 1
ATOM 1366 C CA . ILE A 1 173 ? -11.737 2.567 19.144 1.00 86.94 173 ILE A CA 1
ATOM 1367 C C . ILE A 1 173 ? -13.089 2.771 19.844 1.00 86.94 173 ILE A C 1
ATOM 1369 O O . ILE A 1 173 ? -13.583 3.897 19.933 1.00 86.94 173 ILE A O 1
ATOM 1373 N N . PHE A 1 174 ? -13.706 1.683 20.301 1.00 86.81 174 PHE A N 1
ATOM 1374 C CA . PHE A 1 174 ? -14.991 1.684 20.993 1.00 86.81 174 PHE A CA 1
ATOM 1375 C C . PHE A 1 174 ? -14.791 1.199 22.417 1.00 86.81 174 PHE A C 1
ATOM 1377 O O . PHE A 1 174 ? -14.004 0.286 22.669 1.00 86.81 174 PHE A O 1
ATOM 1384 N N . SER A 1 175 ? -15.519 1.799 23.349 1.00 79.62 175 SER A N 1
ATOM 1385 C CA . SER A 1 175 ? -15.548 1.299 24.720 1.00 79.62 175 SER A CA 1
ATOM 1386 C C . SER A 1 175 ? -16.428 0.043 24.824 1.00 79.62 175 SER A C 1
ATOM 1388 O O . SER A 1 175 ? -17.387 -0.091 24.063 1.00 79.62 175 SER A O 1
ATOM 1390 N N . PRO A 1 176 ? -16.163 -0.873 25.776 1.00 74.50 176 PRO A N 1
ATOM 1391 C CA . PRO A 1 176 ? -16.957 -2.093 25.938 1.00 74.50 176 PRO A CA 1
ATOM 1392 C C . PRO A 1 176 ? -18.448 -1.856 26.204 1.00 74.50 176 PRO A C 1
ATOM 1394 O O . PRO A 1 176 ? -19.235 -2.774 26.048 1.00 74.50 176 PRO A O 1
ATOM 1397 N N . GLU A 1 177 ? -18.835 -0.650 26.622 1.00 76.19 177 GLU A N 1
ATOM 1398 C CA . GLU A 1 177 ? -20.215 -0.266 26.943 1.00 76.19 177 GLU A CA 1
ATOM 1399 C C . GLU A 1 177 ? -20.982 0.285 25.725 1.00 76.19 177 GLU A C 1
ATOM 1401 O O . GLU A 1 177 ? -22.190 0.530 25.782 1.00 76.19 177 GLU A O 1
ATOM 1406 N N . GLU A 1 178 ? -20.293 0.503 24.604 1.00 76.00 178 GLU A N 1
ATOM 1407 C CA . GLU A 1 178 ? -20.854 1.094 23.394 1.00 76.00 178 GLU A CA 1
ATOM 1408 C C . GLU A 1 178 ? -21.460 0.034 22.470 1.00 76.00 178 GLU A C 1
ATOM 1410 O O . GLU A 1 178 ? -20.871 -0.375 21.479 1.00 76.00 178 GLU A O 1
ATOM 1415 N N . PHE A 1 179 ? -22.690 -0.374 22.783 1.00 71.06 179 PHE A N 1
ATOM 1416 C CA . PHE A 1 179 ? -23.467 -1.334 21.980 1.00 71.06 179 PHE A CA 1
ATOM 1417 C C . PHE A 1 179 ? -24.455 -0.679 20.997 1.00 71.06 179 PHE A C 1
ATOM 1419 O O . PHE A 1 179 ? -25.097 -1.360 20.196 1.00 71.06 179 PHE A O 1
ATOM 1426 N N . ALA A 1 180 ? -24.620 0.642 21.089 1.00 80.56 180 ALA A N 1
ATOM 1427 C CA . ALA A 1 180 ? -25.481 1.441 20.221 1.00 80.56 180 ALA A CA 1
ATOM 1428 C C . ALA A 1 180 ? -24.655 2.161 19.150 1.00 80.56 180 ALA A C 1
ATOM 1430 O O . ALA A 1 180 ? -23.431 2.134 19.187 1.00 80.56 180 ALA A O 1
ATOM 1431 N N . ASP A 1 181 ? -25.322 2.831 18.214 1.00 84.00 181 ASP A N 1
ATOM 1432 C CA . ASP A 1 181 ? -24.639 3.540 17.136 1.00 84.00 181 ASP A CA 1
ATOM 1433 C C . ASP A 1 181 ? -23.656 4.599 17.669 1.00 84.00 181 ASP A C 1
ATOM 1435 O O . ASP A 1 181 ? -24.052 5.522 18.394 1.00 84.00 181 ASP A O 1
ATOM 1439 N N . VAL A 1 182 ? -22.384 4.497 17.273 1.00 89.12 182 VAL A N 1
ATOM 1440 C CA . VAL A 1 182 ? -21.306 5.360 17.780 1.00 89.12 182 VAL A CA 1
ATOM 1441 C C . VAL A 1 182 ? -20.812 6.307 16.687 1.00 89.12 182 VAL A C 1
ATOM 1443 O O . VAL A 1 182 ? -20.411 5.842 15.618 1.00 89.12 182 VAL A O 1
ATOM 1446 N N . PRO A 1 183 ? -20.797 7.630 16.928 1.00 93.00 183 PRO A N 1
ATOM 1447 C CA . PRO A 1 183 ? -20.160 8.573 16.022 1.00 93.00 183 PRO A CA 1
ATOM 1448 C C . PRO A 1 183 ? -18.634 8.551 16.176 1.00 93.00 183 PRO A C 1
ATOM 1450 O O . PRO A 1 183 ? -18.090 8.636 17.283 1.00 93.00 183 PRO A O 1
ATOM 1453 N N . ILE A 1 184 ? -17.949 8.499 15.043 1.00 95.44 184 ILE A N 1
ATOM 1454 C CA . ILE A 1 184 ? -16.494 8.551 14.907 1.00 95.44 184 ILE A CA 1
ATOM 1455 C C . ILE A 1 184 ? -16.106 9.689 13.966 1.00 95.44 184 ILE A C 1
ATOM 1457 O O . ILE A 1 184 ? -16.901 10.122 13.133 1.00 95.44 184 ILE A O 1
ATOM 1461 N N . VAL A 1 185 ? -14.869 10.159 14.080 1.00 97.06 185 VAL A N 1
ATOM 1462 C CA . VAL A 1 185 ? -14.308 11.176 13.187 1.00 97.06 185 VAL A CA 1
ATOM 1463 C C . VAL A 1 185 ? -13.160 10.560 12.406 1.00 97.06 185 VAL A C 1
ATOM 1465 O O . VAL A 1 185 ? -12.197 10.080 13.003 1.00 97.06 185 VAL A O 1
ATOM 1468 N N . VAL A 1 186 ? -13.259 10.592 11.078 1.00 97.62 186 VAL A N 1
ATOM 1469 C CA . VAL A 1 186 ? -12.184 10.217 10.156 1.00 97.62 186 VAL A CA 1
ATOM 1470 C C . VAL A 1 186 ? -11.512 11.491 9.666 1.00 97.62 186 VAL A C 1
ATOM 1472 O O . VAL A 1 186 ? -12.187 12.406 9.198 1.00 97.62 186 VAL A O 1
ATOM 1475 N N . ARG A 1 187 ? -10.183 11.565 9.764 1.00 97.31 187 ARG A N 1
ATOM 1476 C CA . ARG A 1 187 ? -9.409 12.751 9.383 1.00 97.31 187 ARG A CA 1
ATOM 1477 C C . ARG A 1 187 ? -8.172 12.374 8.582 1.00 97.31 187 ARG A C 1
ATOM 1479 O O . ARG A 1 187 ? -7.406 11.507 8.992 1.00 97.31 187 ARG A O 1
ATOM 1486 N N . LEU A 1 188 ? -7.960 13.065 7.467 1.00 97.62 188 LEU A N 1
ATOM 1487 C CA . LEU A 1 188 ? -6.736 13.023 6.670 1.00 97.62 188 LEU A CA 1
ATOM 1488 C C . LEU A 1 188 ? -6.079 14.399 6.733 1.00 97.62 188 LEU A C 1
ATOM 1490 O O . LEU A 1 188 ? -6.688 15.398 6.345 1.00 97.62 188 LEU A O 1
ATOM 1494 N N . GLU A 1 189 ? -4.845 14.465 7.216 1.00 96.62 189 GLU A N 1
ATOM 1495 C CA . GLU A 1 189 ? -4.175 15.740 7.467 1.00 96.62 189 GLU A CA 1
ATOM 1496 C C . GLU A 1 189 ? -2.672 15.696 7.208 1.00 96.62 189 GLU A C 1
ATOM 1498 O O . GLU A 1 189 ? -2.031 14.648 7.285 1.00 96.62 189 GLU A O 1
ATOM 1503 N N . SER A 1 190 ? -2.096 16.862 6.930 1.00 96.00 190 SER A N 1
ATOM 1504 C CA . SER A 1 190 ? -0.656 17.069 6.952 1.00 96.00 190 SER A CA 1
ATOM 1505 C C . SER A 1 190 ? -0.258 17.688 8.285 1.00 96.00 190 SER A C 1
ATOM 1507 O O . SER A 1 190 ? -0.504 18.872 8.514 1.00 96.00 190 SER A O 1
ATOM 1509 N N . LEU A 1 191 ? 0.397 16.902 9.143 1.00 92.06 191 LEU A N 1
ATOM 1510 C CA . LEU A 1 191 ? 0.880 17.378 10.445 1.00 92.06 191 LEU A CA 1
ATOM 1511 C C . LEU A 1 191 ? 1.940 18.482 10.300 1.00 92.06 191 LEU A C 1
ATOM 1513 O O . LEU A 1 191 ? 1.938 19.444 11.058 1.00 92.06 191 LEU A O 1
ATOM 1517 N N . GLU A 1 192 ? 2.803 18.381 9.284 1.00 91.44 192 GLU A N 1
ATOM 1518 C CA . GLU A 1 192 ? 3.861 19.362 8.996 1.00 91.44 192 GLU A CA 1
ATOM 1519 C C . GLU A 1 192 ? 3.293 20.731 8.603 1.00 91.44 192 GLU A C 1
ATOM 1521 O O . GLU A 1 192 ? 3.812 21.764 9.013 1.00 91.44 192 GLU A O 1
ATOM 1526 N N . LYS A 1 193 ? 2.212 20.741 7.815 1.00 91.50 193 LYS A N 1
ATOM 1527 C CA . LYS A 1 193 ? 1.567 21.974 7.342 1.00 91.50 193 LYS A CA 1
ATOM 1528 C C . LYS A 1 193 ? 0.381 22.418 8.195 1.00 91.50 193 LYS A C 1
ATOM 1530 O O . LYS A 1 193 ? -0.224 23.435 7.875 1.00 91.50 193 LYS A O 1
ATOM 1535 N N . GLN A 1 194 ? 0.014 21.637 9.213 1.00 92.25 194 GLN A N 1
ATOM 1536 C CA . GLN A 1 194 ? -1.220 21.806 9.988 1.00 92.25 194 GLN A CA 1
ATOM 1537 C C . GLN A 1 194 ? -2.464 21.973 9.093 1.00 92.25 194 GLN A C 1
ATOM 1539 O O . GLN A 1 194 ? -3.363 22.760 9.379 1.00 92.25 194 GLN A O 1
ATOM 1544 N N . GLN A 1 195 ? -2.502 21.237 7.979 1.00 94.25 195 GLN A N 1
ATOM 1545 C CA . GLN A 1 195 ? -3.553 21.335 6.968 1.00 94.25 195 GLN A CA 1
ATOM 1546 C C . GLN A 1 195 ? -4.447 20.095 7.018 1.00 94.25 195 GLN A C 1
ATOM 1548 O O . GLN A 1 195 ? -3.957 18.973 6.896 1.00 94.25 195 GLN A O 1
ATOM 1553 N N . ILE A 1 196 ? -5.758 20.297 7.122 1.00 95.88 196 ILE A N 1
ATOM 1554 C CA . ILE A 1 196 ? -6.761 19.230 7.032 1.00 95.88 196 ILE A CA 1
ATOM 1555 C C . ILE A 1 196 ? -7.187 19.089 5.569 1.00 95.88 196 ILE A C 1
ATOM 1557 O O . ILE A 1 196 ? -7.577 20.072 4.946 1.00 95.88 196 ILE A O 1
ATOM 1561 N N . VAL A 1 197 ? -7.101 17.873 5.030 1.00 95.50 197 VAL A N 1
ATOM 1562 C CA . VAL A 1 197 ? -7.519 17.537 3.657 1.00 95.50 197 VAL A CA 1
ATOM 1563 C C . VAL A 1 197 ? -8.931 16.954 3.648 1.00 95.50 197 VAL A C 1
ATOM 1565 O O . VAL A 1 197 ? -9.734 17.287 2.787 1.00 95.50 197 VAL A O 1
ATOM 1568 N N . LEU A 1 198 ? -9.235 16.093 4.619 1.00 95.62 198 LEU A N 1
ATOM 1569 C CA . LEU A 1 198 ? -10.551 15.488 4.815 1.00 95.62 198 LEU A CA 1
ATOM 1570 C C . LEU A 1 198 ? -10.844 15.438 6.312 1.00 95.62 198 LEU A C 1
ATOM 1572 O O . LEU A 1 198 ? -9.965 15.077 7.097 1.00 95.62 198 LEU A O 1
ATOM 1576 N N . GLN A 1 199 ? -12.075 15.759 6.698 1.00 96.38 199 GLN A N 1
ATOM 1577 C CA . GLN A 1 199 ? -12.598 15.485 8.031 1.00 96.38 199 GLN A CA 1
ATOM 1578 C C . GLN A 1 199 ? -14.088 15.177 7.923 1.00 96.38 199 GLN A C 1
ATOM 1580 O O . GLN A 1 199 ? -14.867 16.059 7.583 1.00 96.38 199 GLN A O 1
ATOM 1585 N N . GLU A 1 200 ? -14.466 13.946 8.242 1.00 96.69 200 GLU A N 1
ATOM 1586 C CA . GLU A 1 200 ? -15.843 13.465 8.141 1.00 96.69 200 GLU A CA 1
ATOM 1587 C C . GLU A 1 200 ? -16.271 12.813 9.454 1.00 96.69 200 GLU A C 1
ATOM 1589 O O . GLU A 1 200 ? -15.506 12.067 10.074 1.00 96.69 200 GLU A O 1
ATOM 1594 N N . GLU A 1 201 ? -17.500 13.095 9.881 1.00 96.12 201 GLU A N 1
ATOM 1595 C CA . GLU A 1 201 ? -18.134 12.402 10.999 1.00 96.12 201 GLU A CA 1
ATOM 1596 C C . GLU A 1 201 ? -19.007 11.277 10.453 1.00 96.12 201 GLU A C 1
ATOM 1598 O O . GLU A 1 201 ? -19.944 11.517 9.694 1.00 96.12 201 GLU A O 1
ATOM 1603 N N . VAL A 1 202 ? -18.714 10.044 10.862 1.00 94.81 202 VAL A N 1
ATOM 1604 C CA . VAL A 1 202 ? -19.449 8.859 10.418 1.00 94.81 202 VAL A CA 1
ATOM 1605 C C . VAL A 1 202 ? -20.046 8.151 11.620 1.00 94.81 202 VAL A C 1
ATOM 1607 O O . VAL A 1 202 ? -19.436 8.071 12.683 1.00 94.81 202 VAL A O 1
ATOM 1610 N N . LYS A 1 203 ? -21.257 7.624 11.459 1.00 93.62 203 LYS A N 1
ATOM 1611 C CA . LYS A 1 203 ? -21.935 6.836 12.484 1.00 93.62 203 LYS A CA 1
ATOM 1612 C C . LYS A 1 203 ? -21.740 5.351 12.183 1.00 93.62 203 LYS A C 1
ATOM 1614 O O . LYS A 1 203 ? -22.107 4.904 11.102 1.00 93.62 203 LYS A O 1
ATOM 1619 N N . ILE A 1 204 ? -21.178 4.600 13.126 1.00 92.00 204 ILE A N 1
ATOM 1620 C CA . ILE A 1 204 ? -21.041 3.143 13.022 1.00 92.00 204 ILE A CA 1
ATOM 1621 C C . ILE A 1 204 ? -22.241 2.494 13.696 1.00 92.00 204 ILE A C 1
ATOM 1623 O O . ILE A 1 204 ? -22.454 2.681 14.894 1.00 92.00 204 ILE A O 1
ATOM 1627 N N . GLU A 1 205 ? -23.028 1.754 12.920 1.00 88.56 205 GLU A N 1
ATOM 1628 C CA . GLU A 1 205 ? -24.170 0.994 13.424 1.00 88.56 205 GLU A CA 1
ATOM 1629 C C . GLU A 1 205 ? -23.678 -0.250 14.164 1.00 88.56 205 GLU A C 1
ATOM 1631 O O . GLU A 1 205 ? -22.992 -1.077 13.568 1.00 88.56 205 GLU A O 1
ATOM 1636 N N . LYS A 1 206 ? -24.039 -0.379 15.450 1.00 84.81 206 LYS A N 1
ATOM 1637 C CA . LYS A 1 206 ? -23.721 -1.539 16.311 1.00 84.81 206 LYS A CA 1
ATOM 1638 C C . LYS A 1 206 ? -22.273 -2.041 16.134 1.00 84.81 206 LYS A C 1
ATOM 1640 O O . LYS A 1 206 ? -22.068 -3.089 15.515 1.00 84.81 206 LYS A O 1
ATOM 1645 N N . PRO A 1 207 ? -21.275 -1.306 16.654 1.00 84.12 207 PRO A N 1
ATOM 1646 C CA . PRO A 1 207 ? -19.874 -1.637 16.428 1.00 84.12 207 PRO A CA 1
ATOM 1647 C C . PRO A 1 207 ? -19.559 -3.069 16.874 1.00 84.12 207 PRO A C 1
ATOM 1649 O O . PRO A 1 207 ? -19.921 -3.494 17.971 1.00 84.12 207 PRO A O 1
ATOM 1652 N N . ALA A 1 208 ? -18.872 -3.815 16.015 1.00 84.56 208 ALA A N 1
ATOM 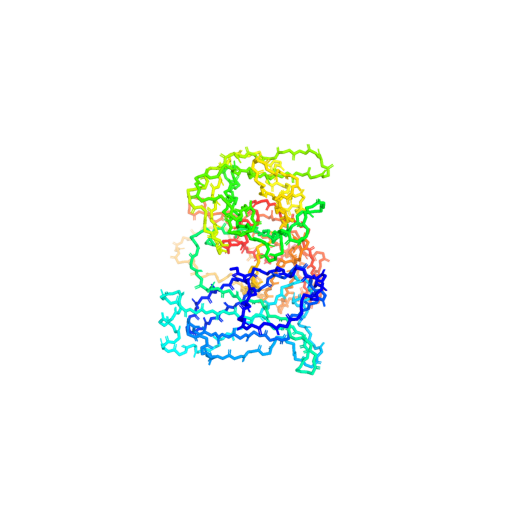1653 C CA . ALA A 1 208 ? -18.378 -5.139 16.356 1.00 84.56 208 ALA A CA 1
ATOM 1654 C C . ALA A 1 208 ? -17.096 -5.012 17.188 1.00 84.56 208 ALA A C 1
ATOM 1656 O O . ALA A 1 208 ? -16.259 -4.146 16.932 1.00 84.56 208 ALA A O 1
ATOM 1657 N N . HIS A 1 209 ? -16.901 -5.901 18.161 1.00 77.19 209 HIS A N 1
ATOM 1658 C CA . HIS A 1 209 ? -15.665 -5.908 18.951 1.00 77.19 209 HIS A CA 1
ATOM 1659 C C . HIS A 1 209 ? -14.440 -6.299 18.111 1.00 77.19 209 HIS A C 1
ATOM 1661 O O . HIS A 1 209 ? -13.348 -5.787 18.347 1.00 77.19 209 HIS A O 1
ATOM 1667 N N . GLU A 1 210 ? -14.624 -7.166 17.111 1.00 80.38 210 GLU A N 1
ATOM 1668 C CA . GLU A 1 210 ? -13.519 -7.698 16.311 1.00 80.38 210 GLU A CA 1
ATOM 1669 C C . GLU A 1 210 ? -13.079 -6.759 15.188 1.00 80.38 210 GLU A C 1
ATOM 1671 O O . GLU A 1 210 ? -11.892 -6.464 15.072 1.00 80.38 210 GLU A O 1
ATOM 1676 N N . LEU A 1 211 ? -14.005 -6.309 14.334 1.00 87.75 211 LEU A N 1
ATOM 1677 C CA . LEU A 1 211 ? -13.653 -5.580 13.119 1.00 87.75 211 LEU A CA 1
ATOM 1678 C C . LEU A 1 211 ? -14.796 -4.694 12.637 1.00 87.75 211 LEU A C 1
ATOM 1680 O O . LEU A 1 211 ? -15.938 -5.125 12.521 1.00 87.75 211 LEU A O 1
ATOM 1684 N N . ASN A 1 212 ? -14.459 -3.456 12.304 1.00 92.38 212 ASN A N 1
ATOM 1685 C CA . ASN A 1 212 ? -15.380 -2.460 11.783 1.00 92.38 212 ASN A CA 1
ATOM 1686 C C . ASN A 1 212 ? -14.816 -1.872 10.500 1.00 92.38 212 ASN A C 1
ATOM 1688 O O . ASN A 1 212 ? -13.601 -1.860 10.278 1.00 92.38 212 ASN A O 1
ATOM 1692 N N . THR A 1 213 ? -15.710 -1.364 9.662 1.00 93.31 213 THR A N 1
ATOM 1693 C CA . THR A 1 213 ? -15.347 -0.752 8.387 1.00 93.31 213 THR A CA 1
ATOM 1694 C C . THR A 1 213 ? -16.024 0.597 8.236 1.00 93.31 213 THR A C 1
ATOM 1696 O O . THR A 1 213 ? -17.201 0.727 8.567 1.00 93.31 213 THR A O 1
ATOM 1699 N N . VAL A 1 214 ? -15.299 1.584 7.718 1.00 95.38 214 VAL A N 1
ATOM 1700 C CA . VAL A 1 214 ? -15.837 2.906 7.382 1.00 95.38 214 VAL A CA 1
ATOM 1701 C C . VAL A 1 214 ? -15.308 3.354 6.030 1.00 95.38 214 VAL A C 1
ATOM 1703 O O . VAL A 1 214 ? -14.134 3.149 5.728 1.00 95.38 214 VAL A O 1
ATOM 1706 N N . GLU A 1 215 ? -16.165 3.972 5.224 1.00 95.44 215 GLU A N 1
ATOM 1707 C CA . GLU A 1 215 ? -15.808 4.495 3.908 1.00 95.44 215 GLU A CA 1
ATOM 1708 C C . GLU A 1 215 ? -16.180 5.971 3.822 1.00 95.44 215 GLU A C 1
ATOM 1710 O O . GLU A 1 215 ? -17.287 6.365 4.186 1.00 95.44 215 GLU A O 1
ATOM 1715 N N . VAL A 1 216 ? -15.237 6.791 3.364 1.00 96.62 216 VAL A N 1
ATOM 1716 C CA . VAL A 1 216 ? -15.425 8.230 3.162 1.00 96.62 216 VAL A CA 1
ATOM 1717 C C . VAL A 1 216 ? -14.838 8.635 1.818 1.00 96.62 216 VAL A C 1
ATOM 1719 O O . VAL A 1 216 ? -13.779 8.153 1.411 1.00 96.62 216 VAL A O 1
ATOM 1722 N N . GLN A 1 217 ? -15.521 9.535 1.122 1.00 95.19 217 GLN A N 1
ATOM 1723 C CA . GLN A 1 217 ? -15.088 10.062 -0.165 1.00 95.19 217 GLN A CA 1
ATOM 1724 C C . GLN A 1 217 ? -15.199 11.579 -0.153 1.00 95.19 217 GLN A C 1
ATOM 1726 O O . GLN A 1 217 ? -16.207 12.119 0.292 1.00 95.19 217 GLN A O 1
ATOM 1731 N N . THR A 1 218 ? -14.188 12.265 -0.681 1.00 95.62 218 THR A N 1
ATOM 1732 C CA . THR A 1 218 ? -14.244 13.718 -0.846 1.00 95.62 218 THR A CA 1
ATOM 1733 C C . THR A 1 218 ? -13.530 14.176 -2.112 1.00 95.62 218 THR A C 1
ATOM 1735 O O . THR A 1 218 ? -12.588 13.534 -2.589 1.00 95.62 218 THR A O 1
ATOM 1738 N N . ALA A 1 219 ? -13.990 15.297 -2.660 1.00 96.12 219 ALA A N 1
ATOM 1739 C CA . ALA A 1 219 ? -13.271 16.017 -3.700 1.00 96.12 219 ALA A CA 1
ATOM 1740 C C . ALA A 1 219 ? -12.105 16.782 -3.064 1.00 96.12 219 ALA A C 1
ATOM 1742 O O . ALA A 1 219 ? -12.251 17.366 -1.992 1.00 96.12 219 ALA A O 1
ATOM 1743 N N . VAL A 1 220 ? -10.950 16.792 -3.724 1.00 95.81 220 VAL A N 1
ATOM 1744 C CA . VAL A 1 220 ? -9.738 17.440 -3.203 1.00 95.81 220 VAL A CA 1
ATOM 1745 C C . VAL A 1 220 ? -9.045 18.262 -4.273 1.00 95.81 220 VAL A C 1
ATOM 1747 O O . VAL A 1 220 ? -9.334 18.135 -5.459 1.00 95.81 220 VAL A O 1
ATOM 1750 N N . SER A 1 221 ? -8.092 19.102 -3.880 1.00 94.81 221 SER A N 1
ATOM 1751 C CA . SER A 1 221 ? -7.266 19.807 -4.855 1.00 94.81 221 SER A CA 1
ATOM 1752 C C . SER A 1 221 ? -6.151 18.909 -5.407 1.00 94.81 221 SER A C 1
ATOM 1754 O O . SER A 1 221 ? -5.682 17.970 -4.758 1.00 94.81 221 SER A O 1
ATOM 1756 N N . SER A 1 222 ? -5.619 19.253 -6.582 1.00 93.94 222 SER A N 1
ATOM 1757 C CA . SER A 1 222 ? -4.411 18.604 -7.114 1.00 93.94 222 SER A CA 1
ATOM 1758 C C . SER A 1 222 ? -3.191 18.788 -6.200 1.00 93.94 222 SER A C 1
ATOM 1760 O O . SER A 1 222 ? -2.257 17.987 -6.244 1.00 93.94 222 SER A O 1
ATOM 1762 N N . ALA A 1 223 ? -3.175 19.835 -5.366 1.00 93.62 223 ALA A N 1
ATOM 1763 C CA . ALA A 1 223 ? -2.128 20.041 -4.370 1.00 93.62 223 ALA A CA 1
ATOM 1764 C C . ALA A 1 223 ? -2.222 19.016 -3.228 1.00 93.62 223 ALA A C 1
ATOM 1766 O O . ALA A 1 223 ? -1.188 18.507 -2.796 1.00 93.62 223 ALA A O 1
ATOM 1767 N N . ASP A 1 224 ? -3.434 18.653 -2.805 1.00 94.69 224 ASP A N 1
ATOM 1768 C CA . ASP A 1 224 ? -3.662 17.640 -1.768 1.00 94.69 224 ASP A CA 1
ATOM 1769 C C . ASP A 1 224 ? -3.277 16.241 -2.258 1.00 94.69 224 ASP A C 1
ATOM 1771 O O . ASP A 1 224 ? -2.596 15.498 -1.550 1.00 94.69 224 ASP A O 1
ATOM 1775 N N . LEU A 1 225 ? -3.596 15.910 -3.515 1.00 94.56 225 LEU A N 1
ATOM 1776 C CA . LEU A 1 225 ? -3.138 14.662 -4.139 1.00 94.56 225 LEU A CA 1
ATOM 1777 C C . LEU A 1 225 ? -1.606 14.555 -4.175 1.00 94.56 225 LEU A C 1
ATOM 1779 O O . LEU A 1 225 ? -1.047 13.479 -3.975 1.00 94.56 225 LEU A O 1
ATOM 1783 N N . ARG A 1 226 ? -0.895 15.672 -4.369 1.00 93.06 226 ARG A N 1
ATOM 1784 C CA . ARG A 1 226 ? 0.575 15.689 -4.279 1.00 93.06 226 ARG A CA 1
ATOM 1785 C C . ARG A 1 226 ? 1.075 15.470 -2.850 1.00 93.06 226 ARG A C 1
ATOM 1787 O O . ARG A 1 226 ? 2.185 14.977 -2.675 1.00 93.06 226 ARG A O 1
ATOM 1794 N N . LEU A 1 227 ? 0.310 15.830 -1.816 1.00 93.50 227 LEU A N 1
ATOM 1795 C CA . LEU A 1 227 ? 0.679 15.509 -0.432 1.00 93.50 227 LEU A CA 1
ATOM 1796 C C . LEU A 1 227 ? 0.590 13.998 -0.167 1.00 93.50 227 LEU A C 1
ATOM 1798 O O . LEU A 1 227 ? 1.447 13.476 0.551 1.00 93.50 227 LEU A O 1
ATOM 1802 N N . LEU A 1 228 ? -0.375 13.300 -0.786 1.00 92.38 228 LEU A N 1
ATOM 1803 C CA . LEU A 1 228 ? -0.454 11.833 -0.759 1.00 92.38 228 LEU A CA 1
ATOM 1804 C C . LEU A 1 228 ? 0.780 11.191 -1.399 1.00 92.38 228 LEU A C 1
ATOM 1806 O O . LEU A 1 228 ? 1.469 10.423 -0.731 1.00 92.38 228 LEU A O 1
ATOM 1810 N N . THR A 1 229 ? 1.113 11.541 -2.651 1.00 91.56 229 THR A N 1
ATOM 1811 C CA . THR A 1 229 ? 2.270 10.933 -3.344 1.00 91.56 229 THR A CA 1
ATOM 1812 C C . THR A 1 229 ? 3.597 11.233 -2.657 1.00 91.56 229 THR A C 1
ATOM 1814 O O . THR A 1 229 ? 4.528 10.435 -2.706 1.00 91.56 229 THR A O 1
ATOM 1817 N N . ARG A 1 230 ? 3.681 12.362 -1.946 1.00 90.75 230 ARG A N 1
ATOM 1818 C CA . ARG A 1 230 ? 4.854 12.733 -1.147 1.00 90.75 230 ARG A CA 1
ATOM 1819 C C . ARG A 1 230 ? 4.908 12.071 0.231 1.00 90.75 230 ARG A C 1
ATOM 1821 O O . ARG A 1 230 ? 5.852 12.340 0.975 1.00 90.75 230 ARG A O 1
ATOM 1828 N N . GLY A 1 231 ? 3.920 11.257 0.604 1.00 91.50 231 GLY A N 1
ATOM 1829 C CA . GLY A 1 231 ? 3.858 10.612 1.917 1.00 91.50 231 GLY A CA 1
ATOM 1830 C C . GLY A 1 231 ? 3.836 11.624 3.066 1.00 91.50 231 GLY A C 1
ATOM 1831 O O . GLY A 1 231 ? 4.509 11.429 4.080 1.00 91.50 231 GLY A O 1
ATOM 1832 N N . LYS A 1 232 ? 3.138 12.753 2.877 1.00 93.62 232 LYS A N 1
ATOM 1833 C CA . LYS A 1 232 ? 3.050 13.870 3.839 1.00 93.62 232 LYS A CA 1
ATOM 1834 C C . LYS A 1 232 ? 1.730 13.915 4.606 1.00 93.62 232 LYS A C 1
ATOM 1836 O O . LYS A 1 232 ? 1.526 14.847 5.385 1.00 93.62 232 LYS A O 1
ATOM 1841 N N . LEU A 1 233 ? 0.851 12.942 4.368 1.00 96.06 233 LEU A N 1
ATOM 1842 C CA . LEU A 1 233 ? -0.440 12.833 5.032 1.00 96.06 233 LEU A CA 1
ATOM 1843 C C . LEU A 1 233 ? -0.448 11.701 6.057 1.00 96.06 233 LEU A C 1
ATOM 1845 O O . LEU A 1 233 ? 0.198 10.664 5.884 1.00 96.06 233 LEU A O 1
ATOM 1849 N N . VAL A 1 234 ? -1.210 11.928 7.116 1.00 97.50 234 VAL A N 1
ATOM 1850 C CA . VAL A 1 234 ? -1.551 10.970 8.162 1.00 97.50 234 VAL A CA 1
ATOM 1851 C C . VAL A 1 234 ? -3.062 10.811 8.138 1.00 97.50 234 VAL A C 1
ATOM 1853 O O . VAL A 1 234 ? -3.792 11.801 8.057 1.00 97.50 234 VAL A O 1
ATOM 1856 N N . VAL A 1 235 ? -3.524 9.566 8.175 1.00 97.75 235 VAL A N 1
ATOM 1857 C CA . VAL A 1 235 ? -4.936 9.256 8.384 1.00 97.75 235 VAL A CA 1
ATOM 1858 C C . VAL A 1 235 ? -5.144 8.935 9.856 1.00 97.75 235 VAL A C 1
ATOM 1860 O O . VAL A 1 235 ? -4.305 8.286 10.480 1.00 97.75 235 VAL A O 1
ATOM 1863 N N . SER A 1 236 ? -6.253 9.396 10.413 1.00 97.44 236 SER A N 1
ATOM 1864 C CA . SER A 1 236 ? -6.657 9.082 11.775 1.00 97.44 236 SER A CA 1
ATOM 1865 C C . SER A 1 236 ? -8.149 8.807 11.852 1.00 97.44 236 SER A C 1
ATOM 1867 O O . SER A 1 236 ? -8.943 9.323 11.062 1.00 97.44 236 SER A O 1
ATOM 1869 N N . ILE A 1 237 ? -8.511 7.974 12.816 1.00 97.12 237 ILE A N 1
ATOM 1870 C CA . ILE A 1 237 ? -9.885 7.656 13.174 1.00 97.12 237 ILE A CA 1
ATOM 1871 C C . ILE A 1 237 ? -9.997 7.731 14.693 1.00 97.12 237 ILE A C 1
ATOM 1873 O O . ILE A 1 237 ? -9.171 7.164 15.410 1.00 97.12 237 ILE A O 1
ATOM 1877 N N . ALA A 1 238 ? -10.980 8.471 15.192 1.00 95.69 238 ALA A N 1
ATOM 1878 C CA . ALA A 1 238 ? -11.138 8.701 16.623 1.00 95.69 238 ALA A CA 1
ATOM 1879 C C . ALA A 1 238 ? -12.598 8.592 17.058 1.00 95.69 238 ALA A C 1
ATOM 1881 O O . ALA A 1 238 ? -13.511 8.961 16.313 1.00 95.69 238 ALA A O 1
ATOM 1882 N N . SER A 1 239 ? -12.815 8.144 18.294 1.00 93.38 239 SER A N 1
ATOM 1883 C CA . SER A 1 239 ? -14.120 8.250 18.947 1.00 93.38 239 SER A CA 1
ATOM 1884 C C . SER A 1 239 ? -14.489 9.720 19.124 1.00 93.38 239 SER A C 1
ATOM 1886 O O . SER A 1 239 ? -13.701 10.503 19.655 1.00 93.38 239 SER A O 1
ATOM 1888 N N . LYS A 1 240 ? -15.713 10.112 18.753 1.00 92.69 240 LYS A N 1
ATOM 1889 C CA . LYS A 1 240 ? -16.179 11.488 18.985 1.00 92.69 240 LYS A CA 1
ATOM 1890 C C . LYS A 1 240 ? -16.321 11.812 20.476 1.00 92.69 240 LYS A C 1
ATOM 1892 O O . LYS A 1 240 ? -16.130 12.959 20.869 1.00 92.69 240 LYS A O 1
ATOM 1897 N N . LYS A 1 241 ? -16.660 10.821 21.310 1.00 89.19 241 LYS A N 1
ATOM 1898 C CA . LYS A 1 241 ? -16.827 11.014 22.762 1.00 89.19 241 LYS A CA 1
ATOM 1899 C C . LYS A 1 241 ? -15.489 11.104 23.489 1.00 89.19 241 LYS A C 1
ATOM 1901 O O . LYS A 1 241 ? -15.373 11.852 24.453 1.00 89.19 241 LYS A O 1
ATOM 1906 N N . LYS A 1 242 ? -14.502 10.329 23.032 1.00 89.50 242 LYS A N 1
ATOM 1907 C CA . LYS A 1 242 ? -13.183 10.190 23.661 1.00 89.50 242 LYS A CA 1
ATOM 1908 C C . LYS A 1 242 ? -12.047 10.349 22.640 1.00 89.50 242 LYS A C 1
ATOM 1910 O O . LYS A 1 242 ? -11.277 9.413 22.432 1.00 89.50 242 LYS A O 1
ATOM 1915 N N . PRO A 1 243 ? -11.918 11.517 21.990 1.00 89.00 243 PRO A N 1
ATOM 1916 C CA . PRO A 1 243 ? -11.024 11.692 20.843 1.00 89.00 243 PRO A CA 1
ATOM 1917 C C . PRO A 1 243 ? -9.530 11.613 21.184 1.00 89.00 243 PRO A C 1
ATOM 1919 O O . PRO A 1 243 ? -8.718 11.389 20.290 1.00 89.00 243 PRO A O 1
ATOM 1922 N N . THR A 1 244 ? -9.160 11.814 22.451 1.00 88.69 244 THR A N 1
ATOM 1923 C CA . THR A 1 244 ? -7.773 11.729 22.937 1.00 88.69 244 THR A CA 1
ATOM 1924 C C . THR A 1 244 ? -7.420 10.353 23.495 1.00 88.69 244 THR A C 1
ATOM 1926 O O . THR A 1 244 ? -6.268 9.951 23.411 1.00 88.69 244 THR A O 1
ATOM 1929 N N . GLU A 1 245 ? -8.392 9.629 24.061 1.00 90.31 245 GLU A N 1
ATOM 1930 C CA . GLU A 1 245 ? -8.173 8.291 24.633 1.00 90.31 245 GLU A CA 1
ATOM 1931 C C . GLU A 1 245 ? -8.289 7.197 23.565 1.00 90.31 245 GLU A C 1
ATOM 1933 O O . GLU A 1 245 ? -7.500 6.260 23.570 1.00 90.31 245 GLU A O 1
ATOM 1938 N N . LEU A 1 246 ? -9.252 7.325 22.643 1.00 92.12 246 LEU A N 1
ATOM 1939 C CA . LEU A 1 246 ? -9.606 6.309 21.651 1.00 92.12 246 LEU A CA 1
ATOM 1940 C C . LEU A 1 246 ? -9.372 6.845 20.236 1.00 92.12 246 LEU A C 1
ATOM 1942 O O . LEU A 1 246 ? -10.290 7.346 19.575 1.00 92.12 246 LEU A O 1
ATOM 1946 N N . ARG A 1 247 ? -8.121 6.758 19.781 1.00 94.75 247 ARG A N 1
ATOM 1947 C CA . ARG A 1 247 ? -7.688 7.242 18.467 1.00 94.75 247 ARG A CA 1
ATOM 1948 C C . ARG A 1 247 ? -6.653 6.310 17.857 1.00 94.75 247 ARG A C 1
ATOM 1950 O O . ARG A 1 247 ? -5.660 5.968 18.491 1.00 94.75 247 ARG A O 1
ATOM 1957 N N . LEU A 1 248 ? -6.858 5.964 16.595 1.00 96.12 248 LEU A N 1
ATOM 1958 C CA . LEU A 1 248 ? -5.843 5.331 15.766 1.00 96.12 248 LEU A CA 1
ATOM 1959 C C . LEU A 1 248 ? -5.328 6.340 14.750 1.00 96.12 248 LEU A C 1
ATOM 1961 O O . LEU A 1 248 ? -6.098 7.137 14.211 1.00 96.12 248 LEU A O 1
ATOM 1965 N N . GLU A 1 249 ? -4.042 6.274 14.446 1.00 96.19 249 GLU A N 1
ATOM 1966 C CA . GLU A 1 249 ? -3.447 7.042 13.362 1.00 96.19 249 GLU A CA 1
ATOM 1967 C C . GLU A 1 249 ? -2.349 6.263 12.647 1.00 96.19 249 GLU A C 1
ATOM 1969 O O . GLU A 1 249 ? -1.755 5.333 13.191 1.00 96.19 249 GLU A O 1
ATOM 1974 N N . GLY A 1 250 ? -2.093 6.636 11.399 1.00 95.81 250 GLY A N 1
ATOM 1975 C CA . GLY A 1 250 ? -1.051 6.029 10.592 1.00 95.81 250 GLY A CA 1
ATOM 1976 C C . GLY A 1 250 ? -0.600 6.950 9.468 1.00 95.81 250 GLY A C 1
ATOM 1977 O O . GLY A 1 250 ? -1.388 7.678 8.858 1.00 95.81 250 GLY A O 1
ATOM 1978 N N . LYS A 1 251 ? 0.696 6.904 9.155 1.00 95.31 251 LYS A N 1
ATOM 1979 C CA . LYS A 1 251 ? 1.242 7.597 7.986 1.00 95.31 251 LYS A CA 1
ATOM 1980 C C . LYS A 1 251 ? 0.722 6.939 6.709 1.00 95.31 251 LYS A C 1
ATOM 1982 O O . LYS A 1 251 ? 0.621 5.713 6.635 1.00 95.31 251 LYS A O 1
ATOM 1987 N N . VAL A 1 252 ? 0.404 7.745 5.703 1.00 95.31 252 VAL A N 1
ATOM 1988 C CA . VAL A 1 252 ? 0.063 7.237 4.374 1.00 95.31 252 VAL A CA 1
ATOM 1989 C C . VAL A 1 252 ? 1.346 6.880 3.622 1.00 95.31 252 VAL A C 1
ATOM 1991 O O . VAL A 1 252 ? 2.257 7.701 3.495 1.00 95.31 252 VAL A O 1
ATOM 1994 N N . ILE A 1 253 ? 1.407 5.645 3.133 1.00 92.81 253 ILE A N 1
ATOM 1995 C CA . ILE A 1 253 ? 2.512 5.076 2.3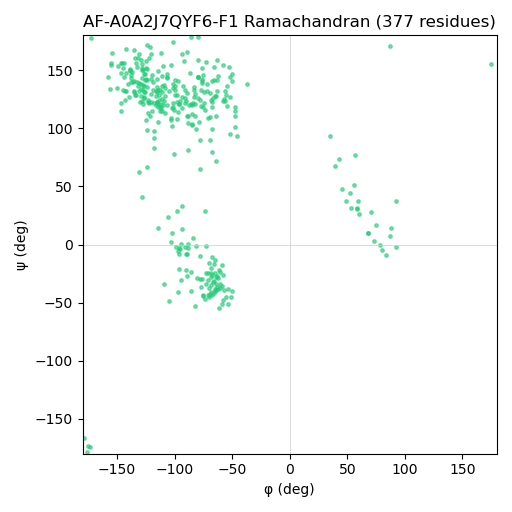58 1.00 92.81 253 ILE A CA 1
ATOM 1996 C C . ILE A 1 253 ? 2.004 4.545 1.014 1.00 92.81 253 ILE A C 1
ATOM 1998 O O . ILE A 1 253 ? 0.798 4.474 0.771 1.00 92.81 253 ILE A O 1
ATOM 2002 N N . THR A 1 254 ? 2.920 4.145 0.133 1.00 90.50 254 THR A N 1
ATOM 2003 C CA . THR A 1 254 ? 2.565 3.405 -1.087 1.00 90.50 254 THR A CA 1
ATOM 2004 C C . THR A 1 254 ? 1.825 2.113 -0.747 1.00 90.50 254 THR A C 1
ATOM 2006 O O . THR A 1 254 ? 1.967 1.581 0.358 1.00 90.50 254 THR A O 1
ATOM 2009 N N . ARG A 1 255 ? 1.010 1.613 -1.685 1.00 93.06 255 ARG A N 1
ATOM 2010 C CA . ARG A 1 255 ? 0.177 0.434 -1.435 1.00 93.06 255 ARG A CA 1
ATOM 2011 C C . ARG A 1 255 ? 0.967 -0.733 -0.843 1.00 93.06 255 ARG A C 1
ATOM 2013 O O . ARG A 1 255 ? 2.108 -1.006 -1.230 1.00 93.06 255 ARG A O 1
ATOM 2020 N N . ALA A 1 256 ? 0.345 -1.428 0.101 1.00 93.06 256 ALA A N 1
ATOM 2021 C CA . ALA A 1 256 ? 0.981 -2.465 0.902 1.00 93.06 256 ALA A CA 1
ATOM 2022 C C . ALA A 1 256 ? 1.261 -3.761 0.130 1.00 93.06 256 ALA A C 1
ATOM 2024 O O . ALA A 1 256 ? 1.825 -4.671 0.719 1.00 93.06 256 ALA A O 1
ATOM 2025 N N . THR A 1 257 ? 0.899 -3.864 -1.151 1.00 93.44 257 THR A N 1
ATOM 2026 C CA . THR A 1 257 ? 1.156 -5.038 -1.993 1.00 93.44 257 THR A CA 1
ATOM 2027 C C . THR A 1 257 ? 2.623 -5.125 -2.434 1.00 93.44 257 THR A C 1
ATOM 2029 O O . THR A 1 257 ? 3.301 -4.117 -2.659 1.00 93.44 257 THR A O 1
ATOM 2032 N N . CYS A 1 258 ? 3.140 -6.352 -2.551 1.00 93.19 258 CYS A N 1
ATOM 2033 C CA . CYS A 1 258 ? 4.450 -6.622 -3.132 1.00 93.19 258 CYS A CA 1
ATOM 2034 C C . CYS A 1 258 ? 4.283 -6.809 -4.636 1.00 93.19 258 CYS A C 1
ATOM 2036 O O . CYS A 1 258 ? 3.831 -7.868 -5.073 1.00 93.19 258 CYS A O 1
ATOM 2038 N N . GLU A 1 259 ? 4.673 -5.809 -5.416 1.00 90.25 259 GLU A N 1
ATOM 2039 C CA . GLU A 1 259 ? 4.772 -5.929 -6.866 1.00 90.25 259 GLU A CA 1
ATOM 2040 C C . GLU A 1 259 ? 6.127 -5.484 -7.384 1.00 90.25 259 GLU A C 1
ATOM 2042 O O . GLU A 1 259 ? 6.806 -4.631 -6.803 1.00 90.25 259 GLU A O 1
ATOM 2047 N N . ILE A 1 260 ? 6.466 -6.090 -8.514 1.00 93.00 260 ILE A N 1
ATOM 2048 C CA . ILE A 1 260 ? 7.535 -5.699 -9.413 1.00 93.00 260 ILE A CA 1
ATOM 2049 C C . ILE A 1 260 ? 6.866 -5.590 -10.779 1.00 93.00 260 ILE A C 1
ATOM 2051 O O . ILE A 1 260 ? 6.261 -6.556 -11.253 1.00 93.00 260 ILE A O 1
ATOM 2055 N N . PHE A 1 261 ? 6.936 -4.412 -11.382 1.00 93.38 261 PHE A N 1
ATOM 2056 C CA . PHE A 1 261 ? 6.534 -4.216 -12.768 1.00 93.38 261 PHE A CA 1
ATOM 2057 C C . PHE A 1 261 ? 7.711 -4.628 -13.628 1.00 93.38 261 PHE A C 1
ATOM 2059 O O . PHE A 1 261 ? 8.840 -4.253 -13.328 1.00 93.38 261 PHE A O 1
ATOM 2066 N N . GLN A 1 262 ? 7.460 -5.414 -14.664 1.00 93.25 262 GLN A N 1
ATOM 2067 C CA . GLN A 1 262 ? 8.499 -5.884 -15.567 1.00 93.25 262 GLN A CA 1
ATOM 2068 C C . GLN A 1 262 ? 7.998 -5.814 -17.002 1.00 93.25 262 GLN A C 1
ATOM 2070 O O . GLN A 1 262 ? 6.816 -6.047 -17.262 1.00 93.25 262 GLN A O 1
ATOM 2075 N N . GLY A 1 263 ? 8.904 -5.517 -17.919 1.00 90.81 263 GLY A N 1
ATOM 2076 C CA . GLY A 1 263 ? 8.629 -5.446 -19.342 1.00 90.81 263 GLY A CA 1
ATOM 2077 C C . GLY A 1 263 ? 9.840 -5.908 -20.132 1.00 90.81 263 GLY A C 1
ATOM 2078 O O . GLY A 1 263 ? 10.977 -5.732 -19.698 1.00 90.81 263 GLY A O 1
ATOM 2079 N N . VAL A 1 264 ? 9.576 -6.517 -21.282 1.00 90.88 264 VAL A N 1
ATOM 2080 C CA . VAL A 1 264 ? 10.604 -6.782 -22.288 1.00 90.88 264 VAL A CA 1
ATOM 2081 C C . VAL A 1 264 ? 10.591 -5.603 -23.251 1.00 90.88 264 VAL A C 1
ATOM 2083 O O . VAL A 1 264 ? 9.522 -5.119 -23.625 1.00 90.88 264 VAL A O 1
ATOM 2086 N N . LEU A 1 265 ? 11.776 -5.132 -23.606 1.00 86.25 265 LEU A N 1
ATOM 2087 C CA . LEU A 1 265 ? 11.992 -4.130 -24.634 1.00 86.25 265 LEU A CA 1
ATOM 2088 C C . LEU A 1 265 ? 12.310 -4.885 -25.915 1.00 86.25 265 LEU A C 1
ATOM 2090 O O . LEU A 1 265 ? 13.216 -5.717 -25.940 1.00 86.25 265 LEU A O 1
ATOM 2094 N N . SER A 1 266 ? 11.532 -4.627 -26.952 1.00 81.94 266 SER A N 1
ATOM 2095 C CA . SER A 1 266 ? 11.749 -5.184 -28.277 1.00 81.94 266 SER A CA 1
ATOM 2096 C C . SER A 1 266 ? 11.803 -4.046 -29.277 1.00 81.94 266 SER A C 1
ATOM 2098 O O . SER A 1 266 ? 11.081 -3.055 -29.125 1.00 81.94 266 SER A O 1
ATOM 2100 N N . SER A 1 267 ? 12.613 -4.225 -30.316 1.00 73.25 267 SER A N 1
ATOM 2101 C CA . SER A 1 267 ? 12.553 -3.376 -31.498 1.00 73.25 267 SER A CA 1
ATOM 2102 C C . SER A 1 267 ? 11.117 -3.313 -32.025 1.00 73.25 267 SER A C 1
ATOM 2104 O O . SER A 1 267 ? 10.359 -4.285 -31.931 1.00 73.25 267 SER A O 1
ATOM 2106 N N . ALA A 1 268 ? 10.714 -2.155 -32.537 1.00 65.06 268 ALA A N 1
ATOM 2107 C CA . ALA A 1 268 ? 9.425 -2.028 -33.192 1.00 65.06 268 ALA A CA 1
ATOM 2108 C C . ALA A 1 268 ? 9.482 -2.775 -34.535 1.00 65.06 268 ALA A C 1
ATOM 2110 O O . ALA A 1 268 ? 10.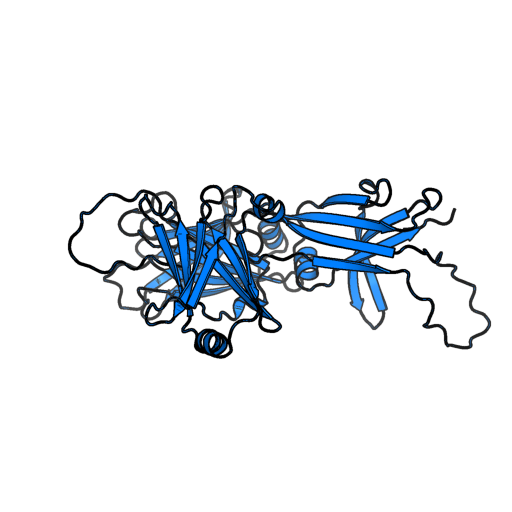141 -2.319 -35.469 1.00 65.06 268 ALA A O 1
ATOM 2111 N N . ASP A 1 269 ? 8.789 -3.914 -34.631 1.00 49.81 269 ASP A N 1
ATOM 2112 C CA . ASP A 1 269 ? 8.609 -4.625 -35.898 1.00 49.81 269 ASP A CA 1
ATOM 2113 C C . ASP A 1 269 ? 7.944 -3.695 -36.924 1.00 49.81 269 ASP A C 1
ATOM 2115 O O . ASP A 1 269 ? 6.857 -3.156 -36.696 1.00 49.81 269 ASP A O 1
ATOM 2119 N N . ALA A 1 270 ? 8.584 -3.533 -38.082 1.00 46.22 270 ALA A N 1
ATOM 2120 C CA . ALA A 1 270 ? 8.082 -2.771 -39.228 1.00 46.22 270 ALA A CA 1
ATOM 2121 C C . ALA A 1 270 ? 6.950 -3.491 -39.993 1.00 46.22 270 ALA A C 1
ATOM 2123 O O . ALA A 1 270 ? 6.793 -3.296 -41.192 1.00 46.22 270 ALA A O 1
ATOM 2124 N N . ASP A 1 271 ? 6.158 -4.334 -39.327 1.00 40.59 271 ASP A N 1
ATOM 2125 C CA . ASP A 1 271 ? 5.241 -5.275 -39.988 1.00 40.59 271 ASP A CA 1
ATOM 2126 C C . ASP A 1 271 ? 3.783 -4.771 -40.064 1.00 40.59 271 ASP A C 1
ATOM 2128 O O . ASP A 1 271 ? 2.832 -5.545 -40.077 1.00 40.59 271 ASP A O 1
ATOM 2132 N N . ASN A 1 272 ? 3.584 -3.447 -40.105 1.00 40.38 272 ASN A N 1
ATOM 2133 C CA . ASN A 1 272 ? 2.276 -2.816 -40.353 1.00 40.38 272 ASN A CA 1
ATOM 2134 C C . ASN A 1 272 ? 2.333 -1.764 -41.476 1.00 40.38 272 ASN A C 1
ATOM 2136 O O . ASN A 1 272 ? 1.711 -0.709 -41.373 1.00 40.38 272 ASN A O 1
ATOM 2140 N N . THR A 1 273 ? 3.060 -2.044 -42.555 1.00 39.03 273 THR A N 1
ATOM 2141 C CA . THR A 1 273 ? 2.908 -1.324 -43.831 1.00 39.03 273 THR A CA 1
ATOM 2142 C C . THR A 1 273 ? 2.616 -2.327 -44.943 1.00 39.03 273 THR A C 1
ATOM 2144 O O . THR A 1 273 ? 3.433 -2.544 -45.828 1.00 39.03 273 THR A O 1
ATOM 2147 N N . ASN A 1 274 ? 1.443 -2.961 -44.868 1.00 37.44 274 ASN A N 1
ATOM 2148 C CA . ASN A 1 274 ? 0.793 -3.592 -46.024 1.00 37.44 274 ASN A CA 1
ATOM 2149 C C . ASN A 1 274 ? -0.205 -2.616 -46.675 1.00 37.44 274 ASN A C 1
ATOM 2151 O O . ASN A 1 274 ? -1.245 -3.042 -47.167 1.00 37.44 274 ASN A O 1
ATOM 2155 N N . ASP A 1 275 ? 0.095 -1.318 -46.645 1.00 39.03 275 ASP A N 1
ATOM 2156 C CA . ASP A 1 275 ? -0.589 -0.340 -47.483 1.00 39.03 275 ASP A CA 1
ATOM 2157 C C . ASP A 1 275 ? 0.369 -0.021 -48.635 1.00 39.03 275 ASP A C 1
ATOM 2159 O O . ASP A 1 275 ? 1.395 0.640 -48.465 1.00 39.03 275 ASP A O 1
ATOM 2163 N N . GLU A 1 276 ? 0.066 -0.624 -49.784 1.00 41.78 276 GLU A N 1
ATOM 2164 C CA . GLU A 1 276 ? 0.675 -0.379 -51.089 1.00 41.78 276 GLU A CA 1
ATOM 2165 C C . GLU A 1 276 ? 0.368 1.057 -51.544 1.00 41.78 276 GLU A C 1
ATOM 2167 O O . GLU A 1 276 ? -0.434 1.263 -52.446 1.00 41.78 276 GLU A O 1
ATOM 2172 N N . ASP A 1 277 ? 0.988 2.054 -50.921 1.00 40.47 277 ASP A N 1
ATOM 2173 C CA . ASP A 1 277 ? 0.997 3.422 -51.436 1.00 40.47 277 ASP A CA 1
ATOM 2174 C C . ASP A 1 277 ? 2.449 3.827 -51.725 1.00 40.47 277 ASP A C 1
ATOM 2176 O O . ASP A 1 277 ? 3.230 4.208 -50.845 1.00 40.47 277 ASP A O 1
ATOM 2180 N N . GLU A 1 278 ? 2.818 3.689 -53.001 1.00 45.06 278 GLU A N 1
ATOM 2181 C CA . GLU A 1 278 ? 3.961 4.371 -53.604 1.00 45.06 278 GLU A CA 1
ATOM 2182 C C . GLU A 1 278 ? 3.806 5.888 -53.363 1.00 45.06 278 GLU A C 1
ATOM 2184 O O . GLU A 1 278 ? 2.716 6.430 -53.520 1.00 45.06 278 GLU A O 1
ATOM 2189 N N . ASP A 1 279 ? 4.893 6.568 -52.983 1.00 41.81 279 ASP A N 1
ATOM 2190 C CA . ASP A 1 279 ? 4.997 8.025 -52.746 1.00 41.81 279 ASP A CA 1
ATOM 2191 C C . ASP A 1 279 ? 4.767 8.563 -51.316 1.00 41.81 279 ASP A C 1
ATOM 2193 O O . ASP A 1 279 ? 4.292 9.684 -51.130 1.00 41.81 279 ASP A O 1
ATOM 2197 N N . SER A 1 280 ? 5.216 7.849 -50.276 1.00 40.12 280 SER A N 1
ATOM 2198 C CA . SER A 1 280 ? 5.503 8.479 -48.973 1.00 40.12 280 SER A CA 1
ATOM 2199 C C . SER A 1 280 ? 6.995 8.461 -48.651 1.00 40.12 280 SER A C 1
ATOM 2201 O O . SER A 1 280 ? 7.612 7.410 -48.477 1.00 40.12 280 SER A O 1
ATOM 2203 N N . GLU A 1 281 ? 7.578 9.659 -48.581 1.00 37.59 281 GLU A N 1
ATOM 2204 C CA . GLU A 1 281 ? 8.949 9.909 -48.150 1.00 37.59 281 GLU A CA 1
ATOM 2205 C C . GLU A 1 281 ? 9.256 9.153 -46.854 1.00 37.59 281 GLU A C 1
ATOM 2207 O O . GLU A 1 281 ? 8.648 9.347 -45.802 1.00 37.59 281 GLU A O 1
ATOM 2212 N N . LYS A 1 282 ? 10.229 8.259 -46.989 1.00 37.06 282 LYS A N 1
ATOM 2213 C CA . LYS A 1 282 ? 10.818 7.373 -45.995 1.00 37.06 282 LYS A CA 1
ATOM 2214 C C . LYS A 1 282 ? 11.119 8.127 -44.689 1.00 37.06 282 LYS A C 1
ATOM 2216 O O . LYS A 1 282 ? 12.207 8.677 -44.525 1.00 37.06 282 LYS A O 1
ATOM 2221 N N . SER A 1 283 ? 10.196 8.121 -43.726 1.00 36.34 283 SER A N 1
ATOM 2222 C CA . SER A 1 283 ? 10.535 8.427 -42.336 1.00 36.34 283 SER A CA 1
ATOM 2223 C C . SER A 1 283 ? 11.377 7.265 -41.821 1.00 36.34 283 SER A C 1
ATOM 2225 O O . SER A 1 283 ? 10.855 6.253 -41.353 1.00 36.34 283 SER A O 1
ATOM 2227 N N . VAL A 1 284 ? 12.692 7.378 -41.986 1.00 39.38 284 VAL A N 1
ATOM 2228 C CA . VAL A 1 284 ? 13.678 6.469 -41.408 1.00 39.38 284 VAL A CA 1
ATOM 2229 C C . VAL A 1 284 ? 13.642 6.677 -39.894 1.00 39.38 284 VAL A C 1
ATOM 2231 O O . VAL A 1 284 ? 14.460 7.396 -39.333 1.00 39.38 284 VAL A O 1
ATOM 2234 N N . SER A 1 285 ? 12.665 6.088 -39.203 1.00 44.00 285 SER A N 1
ATOM 2235 C CA . SER A 1 285 ? 12.885 5.757 -37.801 1.00 44.00 285 SER A CA 1
ATOM 2236 C C . SER A 1 285 ? 14.009 4.733 -37.816 1.00 44.00 285 SER A C 1
ATOM 2238 O O . SER A 1 285 ? 13.816 3.642 -38.358 1.00 44.00 285 SER A O 1
ATOM 2240 N N . ALA A 1 286 ? 15.191 5.113 -37.327 1.00 48.16 286 ALA A N 1
ATOM 2241 C CA . ALA A 1 286 ? 16.308 4.198 -37.152 1.00 48.16 286 ALA A CA 1
ATOM 2242 C C . ALA A 1 286 ? 15.766 2.943 -36.462 1.00 48.16 286 ALA A C 1
ATOM 2244 O O . ALA A 1 286 ? 15.298 3.015 -35.325 1.00 48.16 286 ALA A O 1
ATOM 2245 N N . GLN A 1 287 ? 15.724 1.821 -37.180 1.00 52.59 287 GLN A N 1
ATOM 2246 C CA . GLN A 1 287 ? 15.375 0.547 -36.576 1.00 52.59 287 GLN A CA 1
ATOM 2247 C C . GLN A 1 287 ? 16.514 0.210 -35.627 1.00 52.59 287 GLN A C 1
ATOM 2249 O O . GLN A 1 287 ? 17.578 -0.240 -36.044 1.00 52.59 287 GLN A O 1
ATOM 2254 N N . THR A 1 288 ? 16.308 0.487 -34.348 1.00 56.62 288 THR A N 1
ATOM 2255 C CA . THR A 1 288 ? 17.202 0.025 -33.304 1.00 56.62 288 THR A CA 1
ATOM 2256 C C . THR A 1 288 ? 17.027 -1.479 -33.207 1.00 56.62 288 THR A C 1
ATOM 2258 O O . THR A 1 288 ? 15.980 -1.968 -32.784 1.00 56.62 288 THR A O 1
ATOM 2261 N N . VAL A 1 289 ? 18.035 -2.243 -33.628 1.00 66.44 289 VAL A N 1
ATOM 2262 C CA . VAL A 1 289 ? 18.116 -3.680 -33.333 1.00 66.44 289 VAL A CA 1
ATOM 2263 C C . VAL A 1 289 ? 18.588 -3.803 -31.887 1.00 66.44 289 VAL A C 1
ATOM 2265 O O . VAL A 1 289 ? 19.711 -4.192 -31.609 1.00 66.44 289 VAL A O 1
ATOM 2268 N N . THR A 1 290 ? 17.759 -3.339 -30.955 1.00 73.75 290 THR A N 1
ATOM 2269 C CA . THR A 1 290 ? 18.038 -3.422 -29.527 1.00 73.75 290 THR A CA 1
ATOM 2270 C C . THR A 1 290 ? 16.894 -4.153 -28.853 1.00 73.75 290 THR A C 1
ATOM 2272 O O . THR A 1 290 ? 15.711 -3.947 -29.136 1.00 73.75 290 THR A O 1
ATOM 2275 N N . SER A 1 291 ? 17.271 -5.069 -27.976 1.00 86.81 291 SER A N 1
ATOM 2276 C CA . SER A 1 291 ? 16.351 -5.798 -27.112 1.00 86.81 291 SER A CA 1
ATOM 2277 C C . SER A 1 291 ? 16.728 -5.517 -25.671 1.00 86.81 291 SER A C 1
ATOM 2279 O O . SER A 1 291 ? 17.812 -5.019 -25.387 1.00 86.81 291 SER A O 1
ATOM 2281 N N . GLY A 1 292 ? 15.843 -5.805 -24.730 1.00 90.50 292 GLY A N 1
ATOM 2282 C CA . GLY A 1 292 ? 16.172 -5.581 -23.336 1.00 90.50 292 GLY A CA 1
ATOM 2283 C C . GLY A 1 292 ? 15.100 -6.040 -22.377 1.00 90.50 292 GLY A C 1
ATOM 2284 O O . GLY A 1 292 ? 14.043 -6.541 -22.759 1.00 90.50 292 GLY A O 1
ATOM 2285 N N . MET A 1 293 ? 15.360 -5.827 -21.098 1.00 93.38 293 MET A N 1
ATOM 2286 C CA . MET A 1 293 ? 14.390 -6.041 -20.043 1.00 93.38 293 MET A CA 1
ATOM 2287 C C . MET A 1 293 ? 14.457 -4.911 -19.036 1.00 93.38 293 MET A C 1
ATOM 2289 O O . MET A 1 293 ? 15.522 -4.402 -18.703 1.00 93.38 293 MET A O 1
ATOM 2293 N N . ALA A 1 294 ? 13.300 -4.542 -18.520 1.00 94.50 294 ALA A N 1
ATOM 2294 C CA . ALA A 1 294 ? 13.187 -3.557 -17.472 1.00 94.50 294 ALA A CA 1
ATOM 2295 C C . ALA A 1 294 ? 12.358 -4.117 -16.334 1.00 94.50 294 ALA A C 1
ATOM 2297 O O . ALA A 1 294 ? 11.364 -4.815 -16.557 1.00 94.50 294 ALA A O 1
ATOM 2298 N N . TRP A 1 295 ? 12.737 -3.769 -15.114 1.00 95.00 295 TRP A N 1
ATOM 2299 C CA . TRP A 1 295 ? 11.900 -3.975 -13.951 1.00 95.00 295 TRP A CA 1
ATOM 2300 C C . TRP A 1 295 ? 11.958 -2.780 -13.013 1.00 95.00 295 TRP A C 1
ATOM 2302 O O . TRP A 1 295 ? 12.959 -2.073 -12.914 1.00 95.00 295 TRP A O 1
ATOM 2312 N N . MET A 1 296 ? 10.854 -2.551 -12.317 1.00 95.06 296 MET A N 1
ATOM 2313 C CA . MET A 1 296 ? 10.702 -1.417 -11.422 1.00 95.06 296 MET A CA 1
ATOM 2314 C C . MET A 1 296 ? 9.774 -1.745 -10.256 1.00 95.06 296 MET A C 1
ATOM 2316 O O . MET A 1 296 ? 8.901 -2.611 -10.349 1.00 95.06 296 MET A O 1
ATOM 2320 N N . TYR A 1 297 ? 9.965 -1.056 -9.137 1.00 94.94 297 TYR A N 1
ATOM 2321 C CA . TYR A 1 297 ? 9.117 -1.193 -7.958 1.00 94.94 297 TYR A CA 1
ATOM 2322 C C . TYR A 1 297 ? 9.140 0.063 -7.087 1.00 94.94 297 TYR A C 1
ATOM 2324 O O . TYR A 1 297 ? 10.115 0.809 -7.057 1.00 94.94 297 TYR A O 1
ATOM 2332 N N . MET A 1 298 ? 8.064 0.274 -6.330 1.00 93.56 298 MET A N 1
ATOM 2333 C CA . MET A 1 298 ? 7.963 1.389 -5.387 1.00 93.56 298 MET A CA 1
ATOM 2334 C C . MET A 1 298 ? 8.648 1.041 -4.063 1.00 93.56 298 MET A C 1
ATOM 2336 O O . MET A 1 298 ? 8.321 0.024 -3.445 1.00 93.56 298 MET A O 1
ATOM 2340 N N . ASN A 1 299 ? 9.568 1.890 -3.601 1.00 91.50 299 ASN A N 1
ATOM 2341 C CA . ASN A 1 299 ? 10.180 1.754 -2.279 1.00 91.50 299 ASN A CA 1
ATOM 2342 C C . ASN A 1 299 ? 9.264 2.285 -1.152 1.00 91.50 299 ASN A C 1
ATOM 2344 O O . ASN A 1 299 ? 8.159 2.783 -1.396 1.00 91.50 299 ASN A O 1
ATOM 2348 N N . ARG A 1 300 ? 9.726 2.178 0.104 1.00 87.31 300 ARG A N 1
ATOM 2349 C CA . ARG A 1 300 ? 8.984 2.648 1.290 1.00 87.31 300 ARG A CA 1
ATOM 2350 C C . ARG A 1 300 ? 8.734 4.163 1.299 1.00 87.31 300 ARG A C 1
ATOM 2352 O O . ARG A 1 300 ? 7.742 4.612 1.867 1.00 87.31 300 ARG A O 1
ATOM 2359 N N . ASP A 1 301 ? 9.618 4.940 0.682 1.00 86.69 301 ASP A N 1
ATOM 2360 C CA . ASP A 1 301 ? 9.579 6.407 0.699 1.00 86.69 301 ASP A CA 1
ATOM 2361 C C . ASP A 1 301 ? 8.774 7.009 -0.469 1.00 86.69 301 ASP A C 1
ATOM 2363 O O . ASP A 1 301 ? 8.583 8.230 -0.539 1.00 86.69 301 ASP A O 1
ATOM 2367 N N . GLY A 1 302 ? 8.267 6.146 -1.357 1.00 88.62 302 GLY A N 1
ATOM 2368 C CA . GLY A 1 302 ? 7.463 6.515 -2.516 1.00 88.62 302 GLY A CA 1
ATOM 2369 C C . GLY A 1 302 ? 8.264 6.831 -3.778 1.00 88.62 302 GLY A C 1
ATOM 2370 O O . GLY A 1 302 ? 7.693 7.395 -4.705 1.00 88.62 302 GLY A O 1
ATOM 2371 N N . ALA A 1 303 ? 9.551 6.489 -3.836 1.00 92.81 303 ALA A N 1
ATOM 2372 C CA . ALA A 1 303 ? 10.343 6.568 -5.061 1.00 92.81 303 ALA A CA 1
ATOM 2373 C C . ALA A 1 303 ? 10.212 5.280 -5.888 1.00 92.81 303 ALA A C 1
ATOM 2375 O O . ALA A 1 303 ? 10.075 4.181 -5.334 1.00 92.81 303 ALA A O 1
ATOM 2376 N N . LEU A 1 304 ? 10.271 5.424 -7.211 1.00 94.44 304 LEU A N 1
ATOM 2377 C CA . LEU A 1 304 ? 10.276 4.309 -8.152 1.00 94.44 304 LEU A CA 1
ATOM 2378 C C . LEU A 1 304 ? 11.724 3.877 -8.384 1.00 94.44 304 LEU A C 1
ATOM 2380 O O . LEU A 1 304 ? 12.506 4.609 -8.984 1.00 94.44 304 LEU A O 1
ATOM 2384 N N . VAL A 1 305 ? 12.089 2.695 -7.898 1.00 95.44 305 VAL A N 1
ATOM 2385 C CA . VAL A 1 305 ? 13.386 2.078 -8.191 1.00 95.44 305 VAL A CA 1
ATOM 2386 C C . VAL A 1 305 ? 13.272 1.381 -9.536 1.00 95.44 305 VAL A C 1
ATOM 2388 O O . VAL A 1 305 ? 12.336 0.601 -9.721 1.00 95.44 305 VAL A O 1
ATOM 2391 N N . TYR A 1 306 ? 14.202 1.642 -10.450 1.00 95.56 306 TYR A N 1
ATOM 2392 C CA . TYR A 1 306 ? 14.226 1.027 -11.773 1.00 95.56 306 TYR A CA 1
ATOM 2393 C C . TYR A 1 306 ? 15.576 0.383 -12.074 1.00 95.56 306 TYR A C 1
ATOM 2395 O O . TYR A 1 306 ? 16.632 0.840 -11.629 1.00 95.56 306 TYR A O 1
ATOM 2403 N N . SER A 1 307 ? 15.503 -0.664 -12.884 1.00 96.12 307 SER A N 1
ATOM 2404 C CA . SER A 1 307 ? 16.635 -1.326 -13.509 1.00 96.12 307 SER A CA 1
ATOM 2405 C C . SER A 1 307 ? 16.250 -1.687 -14.931 1.00 96.12 307 SER A C 1
ATOM 2407 O O . SER A 1 307 ? 15.222 -2.327 -15.161 1.00 96.12 307 SER A O 1
ATOM 2409 N N . VAL A 1 308 ? 17.071 -1.265 -15.879 1.00 95.31 308 VAL A N 1
ATOM 2410 C CA . VAL A 1 308 ? 16.913 -1.532 -17.303 1.00 95.31 308 VAL A CA 1
ATOM 2411 C C . VAL A 1 308 ? 18.205 -2.149 -17.806 1.00 95.31 308 VAL A C 1
ATOM 2413 O O . VAL A 1 308 ? 19.289 -1.635 -17.541 1.00 95.31 308 VAL A O 1
ATOM 2416 N N . GLN A 1 309 ? 18.072 -3.251 -18.526 1.00 94.31 309 GLN A N 1
ATOM 2417 C CA . GLN A 1 309 ? 19.141 -3.902 -19.257 1.00 94.31 309 GLN A CA 1
ATOM 2418 C C . GLN A 1 309 ? 18.800 -3.842 -20.741 1.00 94.31 309 GLN A C 1
ATOM 2420 O O . GLN A 1 309 ? 17.705 -4.236 -21.139 1.00 94.31 309 GLN A O 1
ATOM 2425 N N . LEU A 1 310 ? 19.735 -3.348 -21.536 1.00 90.56 310 LEU A N 1
ATOM 2426 C CA . LEU A 1 310 ? 19.677 -3.270 -22.985 1.00 90.56 310 LEU A CA 1
ATOM 2427 C C . LEU A 1 310 ? 20.791 -4.151 -23.549 1.00 90.56 310 LEU A C 1
ATOM 2429 O O . LEU A 1 310 ? 21.940 -4.061 -23.116 1.00 90.56 310 LEU A O 1
ATOM 2433 N N . ASP A 1 311 ? 20.434 -4.973 -24.521 1.00 87.00 311 ASP A N 1
ATOM 2434 C CA . ASP A 1 311 ? 21.333 -5.822 -25.285 1.00 87.00 311 ASP A CA 1
ATOM 2435 C C . ASP A 1 311 ? 21.577 -5.204 -26.672 1.00 87.00 311 ASP A C 1
ATOM 2437 O O . ASP A 1 311 ? 20.749 -4.452 -27.193 1.00 87.00 311 ASP A O 1
ATOM 2441 N N . GLU A 1 312 ? 22.727 -5.543 -27.262 1.00 74.62 312 GLU A N 1
ATOM 2442 C CA . GLU A 1 312 ? 23.115 -5.175 -28.639 1.00 74.62 312 GLU A CA 1
ATOM 2443 C C . GLU A 1 312 ? 23.197 -3.665 -28.906 1.00 74.62 312 GLU A C 1
ATOM 2445 O O . GLU A 1 312 ? 23.080 -3.197 -30.035 1.00 74.62 312 GLU A O 1
ATOM 2450 N N . LEU A 1 313 ? 23.447 -2.883 -27.860 1.00 72.44 313 LEU A N 1
ATOM 2451 C CA . LEU A 1 313 ? 23.484 -1.436 -27.966 1.00 72.44 313 LEU A CA 1
ATOM 2452 C C . LEU A 1 313 ? 24.893 -0.952 -28.347 1.00 72.44 313 LEU A C 1
ATOM 2454 O O . LEU A 1 313 ? 25.824 -1.044 -27.543 1.00 72.44 313 LEU A O 1
ATOM 2458 N N . SER A 1 314 ? 25.057 -0.441 -29.572 1.00 67.06 314 SER A N 1
ATOM 2459 C CA . SER A 1 314 ? 26.303 0.213 -29.985 1.00 67.06 314 SER A CA 1
ATOM 2460 C C . SER A 1 314 ? 26.459 1.540 -29.241 1.00 67.06 314 SER A C 1
ATOM 2462 O O . SER A 1 314 ? 25.547 2.366 -29.214 1.00 67.06 314 SER A O 1
ATOM 2464 N N . LEU A 1 315 ? 27.629 1.766 -28.639 1.00 61.12 315 LEU A N 1
ATOM 2465 C CA . LEU A 1 315 ? 27.953 3.032 -27.968 1.00 61.12 315 LEU A CA 1
ATOM 2466 C C . LEU A 1 315 ? 28.049 4.212 -28.951 1.00 61.12 315 LEU A C 1
ATOM 2468 O O . LEU A 1 315 ? 28.005 5.358 -28.512 1.00 61.12 315 LEU A O 1
ATOM 2472 N N . GLU A 1 316 ? 28.173 3.939 -30.253 1.00 64.00 316 GLU A N 1
ATOM 2473 C CA . GLU A 1 316 ? 28.184 4.961 -31.307 1.00 64.00 316 GLU A CA 1
ATOM 2474 C C . GLU A 1 316 ? 26.788 5.568 -31.536 1.00 64.00 316 GLU A C 1
ATOM 2476 O O . GLU A 1 316 ? 26.680 6.731 -31.913 1.00 64.00 316 GLU A O 1
ATOM 2481 N N . ASP A 1 317 ? 25.713 4.843 -31.205 1.00 67.06 317 ASP A N 1
ATOM 2482 C CA . ASP A 1 317 ? 24.343 5.207 -31.593 1.00 67.06 317 ASP A CA 1
ATOM 2483 C C . ASP A 1 317 ? 23.657 6.220 -30.652 1.00 67.06 317 ASP A C 1
ATOM 2485 O O . ASP A 1 317 ? 22.465 6.498 -30.807 1.00 67.06 317 ASP A O 1
ATOM 2489 N N . SER A 1 318 ? 24.379 6.760 -29.658 1.00 76.19 318 SER A N 1
ATOM 2490 C CA . SER A 1 318 ? 23.872 7.742 -28.677 1.00 76.19 318 SER A CA 1
ATOM 2491 C C . SER A 1 318 ? 22.430 7.440 -28.211 1.00 76.19 318 SER A C 1
ATOM 2493 O O . SER A 1 318 ? 21.493 8.168 -28.563 1.00 76.19 318 SER A O 1
ATOM 2495 N N . PRO A 1 319 ? 22.217 6.338 -27.467 1.00 83.56 319 PRO A N 1
ATOM 2496 C CA . PRO A 1 319 ? 20.887 5.904 -27.048 1.00 83.56 319 PRO A CA 1
ATOM 2497 C C . PRO A 1 319 ? 20.216 6.921 -26.122 1.00 83.56 319 PRO A C 1
ATOM 2499 O O . PRO A 1 319 ? 20.833 7.455 -25.207 1.00 83.56 319 PRO A O 1
ATOM 2502 N N . MET A 1 320 ? 18.916 7.094 -26.313 1.00 86.81 320 MET A N 1
ATOM 2503 C CA . MET A 1 320 ? 18.004 7.846 -25.464 1.00 86.81 320 MET A CA 1
ATOM 2504 C C . MET A 1 320 ? 17.041 6.859 -24.808 1.00 86.81 320 MET A C 1
ATOM 2506 O O . MET A 1 320 ? 16.274 6.190 -25.503 1.00 86.81 320 MET A O 1
ATOM 2510 N N . LEU A 1 321 ? 17.074 6.765 -23.480 1.00 89.50 321 LEU A N 1
ATOM 2511 C CA . LEU A 1 321 ? 16.181 5.922 -22.687 1.00 89.50 321 LEU A CA 1
ATOM 2512 C C . LEU A 1 321 ? 15.228 6.812 -21.892 1.00 89.50 321 LEU A C 1
ATOM 2514 O O . LEU A 1 321 ? 15.653 7.516 -20.981 1.00 89.50 321 LEU A O 1
ATOM 2518 N N . VAL A 1 322 ? 13.933 6.740 -22.194 1.00 91.38 322 VAL A N 1
ATOM 2519 C CA . VAL A 1 322 ? 12.923 7.624 -21.596 1.00 91.38 322 VAL A CA 1
ATOM 2520 C C . VAL A 1 322 ? 11.759 6.808 -21.042 1.00 91.38 322 VAL A C 1
ATOM 2522 O O . VAL A 1 322 ? 11.227 5.915 -21.708 1.00 91.38 322 VAL A O 1
ATOM 2525 N N . LEU A 1 323 ? 11.334 7.126 -19.819 1.00 90.75 323 LEU A N 1
ATOM 2526 C CA . LEU A 1 323 ? 10.071 6.642 -19.271 1.00 90.75 323 LEU A CA 1
ATOM 2527 C C . LEU A 1 323 ? 8.934 7.463 -19.872 1.00 90.75 323 LEU A C 1
ATOM 2529 O O . LEU A 1 323 ? 8.920 8.687 -19.766 1.00 90.75 323 LEU A O 1
ATOM 2533 N N . VAL A 1 324 ? 7.968 6.793 -20.487 1.00 89.75 324 VAL A N 1
ATOM 2534 C CA . VAL A 1 324 ? 6.834 7.428 -21.156 1.00 89.75 324 VAL A CA 1
ATOM 2535 C C . VAL A 1 324 ? 5.515 6.912 -20.593 1.00 89.75 324 VAL A C 1
ATOM 2537 O O . VAL A 1 324 ? 5.400 5.767 -20.154 1.00 89.75 324 VAL A O 1
ATOM 2540 N N . SER A 1 325 ? 4.481 7.745 -20.639 1.00 84.75 325 SER A N 1
ATOM 2541 C CA . SER A 1 325 ? 3.105 7.289 -20.435 1.00 84.75 325 SER A CA 1
ATOM 2542 C C . SER A 1 325 ? 2.391 7.146 -21.772 1.00 84.75 325 SER A C 1
ATOM 2544 O O . SER A 1 325 ? 2.476 8.020 -22.639 1.00 84.75 325 SER A O 1
ATOM 2546 N N . GLY A 1 326 ? 1.672 6.037 -21.947 1.00 67.00 326 GLY A N 1
ATOM 2547 C CA . GLY A 1 326 ? 0.805 5.848 -23.101 1.00 67.00 326 GLY A CA 1
ATOM 2548 C C . GLY A 1 326 ? -0.560 6.483 -22.860 1.00 67.00 326 GLY A C 1
ATOM 2549 O O . GLY A 1 326 ? -1.288 6.058 -21.969 1.00 67.00 326 GLY A O 1
ATOM 2550 N N . HIS A 1 327 ? -0.960 7.452 -23.686 1.00 56.41 327 HIS A N 1
ATOM 2551 C CA . HIS A 1 327 ? -2.355 7.883 -23.753 1.00 56.41 327 HIS A CA 1
ATOM 2552 C C . HIS A 1 327 ? -2.965 7.458 -25.091 1.00 56.41 327 HIS A C 1
ATOM 2554 O O . HIS A 1 327 ? -2.500 7.853 -26.163 1.00 56.41 327 HIS A O 1
ATOM 2560 N N . ARG A 1 328 ? -4.019 6.635 -25.041 1.00 52.81 328 ARG A N 1
ATOM 2561 C CA . ARG A 1 328 ? -4.833 6.329 -26.223 1.00 52.81 328 ARG A CA 1
ATOM 2562 C C . ARG A 1 328 ? -5.885 7.423 -26.372 1.00 52.81 328 ARG A C 1
ATOM 2564 O O . ARG A 1 328 ? -6.886 7.401 -25.666 1.00 52.81 328 ARG A O 1
ATOM 2571 N N . SER A 1 329 ? -5.671 8.354 -27.297 1.00 47.53 329 SER A N 1
ATOM 2572 C CA . SER A 1 329 ? -6.676 9.353 -27.671 1.00 47.53 329 SER A CA 1
ATOM 2573 C C . SER A 1 329 ? -6.948 9.262 -29.169 1.00 47.53 329 SER A C 1
ATOM 2575 O O . SER A 1 329 ? -6.025 9.327 -29.979 1.00 47.53 329 SER A O 1
ATOM 2577 N N . GLY A 1 330 ? -8.211 9.039 -29.546 1.00 47.00 330 GLY A N 1
ATOM 2578 C CA . GLY A 1 330 ? -8.643 9.053 -30.950 1.00 47.00 330 GLY A CA 1
ATOM 2579 C C . GLY A 1 330 ? -7.934 8.052 -31.876 1.00 47.00 330 GLY A C 1
ATOM 2580 O O . GLY A 1 330 ? -7.720 8.357 -33.041 1.00 47.00 330 GLY A O 1
ATOM 2581 N N . GLY A 1 331 ? -7.519 6.883 -31.372 1.00 48.81 331 GLY A N 1
ATOM 2582 C CA . GLY A 1 331 ? -6.849 5.848 -32.176 1.00 48.81 331 GLY A CA 1
ATOM 2583 C C . GLY A 1 331 ? -5.338 6.037 -32.365 1.00 48.81 331 GLY A C 1
ATOM 2584 O O . GLY A 1 331 ? -4.672 5.097 -32.791 1.00 48.81 331 GLY A O 1
ATOM 2585 N N . ARG A 1 332 ? -4.765 7.184 -31.969 1.00 54.31 332 ARG A N 1
ATOM 2586 C CA . ARG A 1 332 ? -3.310 7.405 -31.923 1.00 54.31 332 ARG A CA 1
ATOM 2587 C C . ARG A 1 332 ? -2.788 7.245 -30.492 1.00 54.31 332 ARG A C 1
ATOM 2589 O O . ARG A 1 332 ? -3.369 7.766 -29.538 1.00 54.31 332 ARG A O 1
ATOM 2596 N N . ARG A 1 333 ? -1.689 6.499 -30.329 1.00 59.78 333 ARG A N 1
ATOM 2597 C CA . ARG A 1 333 ? -0.929 6.465 -29.070 1.00 59.78 333 ARG A CA 1
ATOM 2598 C C . ARG A 1 333 ? -0.069 7.723 -29.033 1.00 59.78 333 ARG A C 1
ATOM 2600 O O . ARG A 1 333 ? 0.902 7.809 -29.774 1.00 59.78 333 ARG A O 1
ATOM 2607 N N . SER A 1 334 ? -0.450 8.694 -28.211 1.00 65.38 334 SER A N 1
ATOM 2608 C CA . SER A 1 334 ? 0.449 9.795 -27.873 1.00 65.38 334 SER A CA 1
ATOM 2609 C C . SER A 1 334 ? 1.306 9.337 -26.700 1.00 65.38 334 SER A C 1
ATOM 2611 O O . SER A 1 334 ? 0.761 8.930 -25.668 1.00 65.38 334 SER A O 1
ATOM 2613 N N . LEU A 1 335 ? 2.623 9.331 -26.890 1.00 73.81 335 LEU A N 1
ATOM 2614 C CA . LEU A 1 335 ? 3.589 9.060 -25.832 1.00 73.81 335 LEU A CA 1
ATOM 2615 C C . LEU A 1 335 ? 3.971 10.399 -25.207 1.00 73.81 335 LEU A C 1
ATOM 2617 O O . LEU A 1 335 ? 4.420 11.302 -25.908 1.00 73.81 335 LEU A O 1
ATOM 2621 N N . LEU A 1 336 ? 3.757 10.531 -23.902 1.00 82.69 336 LEU A N 1
ATOM 2622 C CA . LEU A 1 336 ? 4.234 11.677 -23.136 1.00 82.69 336 LEU A CA 1
ATOM 2623 C C . LEU A 1 336 ? 5.484 11.254 -22.372 1.00 82.69 336 LEU A C 1
ATOM 2625 O O . LEU A 1 336 ? 5.413 10.320 -21.572 1.00 82.69 336 LEU A O 1
ATOM 2629 N N . GLU A 1 337 ? 6.593 11.947 -22.613 1.00 84.81 337 GLU A N 1
ATOM 2630 C CA . GLU A 1 337 ? 7.836 11.779 -21.860 1.00 84.81 337 GLU A CA 1
ATOM 2631 C C . GLU A 1 337 ? 7.630 12.201 -20.404 1.00 84.81 337 GLU A C 1
ATOM 2633 O O . GLU A 1 337 ? 7.102 13.279 -20.126 1.00 84.81 337 GLU A O 1
ATOM 2638 N N . LEU A 1 338 ? 7.996 11.310 -19.484 1.00 86.94 338 LEU A N 1
ATOM 2639 C CA . LEU A 1 338 ? 7.878 11.516 -18.044 1.00 86.94 338 LEU A CA 1
ATOM 2640 C C . LEU A 1 338 ? 9.235 11.804 -17.412 1.00 86.94 338 LEU A C 1
ATOM 2642 O O . LEU A 1 338 ? 9.344 12.757 -16.652 1.00 86.94 338 LEU A O 1
ATOM 2646 N N . GLU A 1 339 ? 10.242 10.982 -17.722 1.00 90.88 339 GLU A N 1
ATOM 2647 C CA . GLU A 1 339 ? 11.578 11.081 -17.131 1.00 90.88 339 GLU A CA 1
ATOM 2648 C C . GLU A 1 339 ? 12.645 10.584 -18.114 1.00 90.88 339 GLU A C 1
ATOM 2650 O O . GLU A 1 339 ? 12.487 9.516 -18.714 1.00 90.88 339 GLU A O 1
ATOM 2655 N N . ASP A 1 340 ? 13.743 11.333 -18.241 1.00 91.81 340 ASP A N 1
ATOM 2656 C CA . ASP A 1 340 ? 14.924 10.924 -19.004 1.00 91.81 340 ASP A CA 1
ATOM 2657 C C . ASP A 1 340 ? 15.852 10.064 -18.134 1.00 91.81 340 ASP A C 1
ATOM 2659 O O . ASP A 1 340 ? 16.450 10.532 -17.164 1.00 91.81 340 ASP A O 1
ATOM 2663 N N . LEU A 1 341 ? 15.974 8.784 -18.484 1.00 93.44 341 LEU A N 1
ATOM 2664 C CA . LEU A 1 341 ? 16.810 7.812 -17.776 1.00 93.44 341 LEU A CA 1
ATOM 2665 C C . LEU A 1 341 ? 18.182 7.641 -18.435 1.00 93.44 341 LEU A C 1
ATOM 2667 O O . LEU A 1 341 ? 19.043 6.956 -17.875 1.00 93.44 341 LEU A O 1
ATOM 2671 N N . THR A 1 342 ? 18.411 8.276 -19.587 1.00 91.31 342 THR A N 1
ATOM 2672 C CA . THR A 1 342 ? 19.676 8.254 -20.333 1.00 91.31 342 THR A CA 1
ATOM 2673 C C . THR A 1 342 ? 20.895 8.579 -19.464 1.00 91.31 342 THR A C 1
ATOM 2675 O O . THR A 1 342 ? 21.892 7.867 -19.582 1.00 91.31 342 THR A O 1
ATOM 2678 N N . PRO A 1 343 ? 20.851 9.544 -18.517 1.00 92.19 343 PRO A N 1
ATOM 2679 C CA . PRO A 1 343 ? 22.003 9.841 -17.661 1.00 92.19 343 PRO A CA 1
ATOM 2680 C C . PRO A 1 343 ? 22.464 8.670 -16.780 1.00 92.19 343 PRO A C 1
ATOM 2682 O O . PRO A 1 343 ? 23.605 8.659 -16.323 1.00 92.19 343 PRO A O 1
ATOM 2685 N N . SER A 1 344 ? 21.585 7.698 -16.513 1.00 92.94 344 SER A N 1
ATOM 2686 C CA . SER A 1 344 ? 21.906 6.503 -15.723 1.00 92.94 344 SER A CA 1
ATOM 2687 C C . SER A 1 344 ? 22.417 5.331 -16.566 1.00 92.94 344 SER A C 1
ATOM 2689 O O . SER A 1 344 ? 22.855 4.327 -16.002 1.00 92.94 344 SER A O 1
ATOM 2691 N N . LEU A 1 345 ? 22.352 5.445 -17.898 1.00 90.81 345 LEU A N 1
ATOM 2692 C CA . LEU A 1 345 ? 22.726 4.387 -18.823 1.00 90.81 345 LEU A CA 1
ATOM 2693 C C . LEU A 1 345 ? 24.252 4.293 -18.946 1.00 90.81 345 LEU A C 1
ATOM 2695 O O . LEU A 1 345 ? 24.929 5.218 -19.388 1.00 90.81 345 LEU A O 1
ATOM 2699 N N . SER A 1 346 ? 24.797 3.139 -18.580 1.00 89.06 346 SER A N 1
ATOM 2700 C CA . SER A 1 346 ? 26.210 2.807 -18.696 1.00 89.06 346 SER A CA 1
ATOM 2701 C C . SER A 1 346 ? 26.366 1.342 -19.077 1.00 89.06 346 SER A C 1
ATOM 2703 O O . SER A 1 346 ? 25.867 0.453 -18.390 1.00 89.06 346 SER A O 1
ATOM 2705 N N . SER A 1 347 ? 27.082 1.077 -20.174 1.00 86.25 347 SER A N 1
ATOM 2706 C CA . SER A 1 347 ? 27.398 -0.287 -20.634 1.00 86.25 347 SER A CA 1
ATOM 2707 C C . SER A 1 347 ? 26.161 -1.194 -20.773 1.00 86.25 347 SER A C 1
ATOM 2709 O O . SER A 1 347 ? 26.166 -2.332 -20.307 1.00 86.25 347 SER A O 1
ATOM 2711 N N . GLY A 1 348 ? 25.076 -0.669 -21.355 1.00 87.62 348 GLY A N 1
ATOM 2712 C CA . GLY A 1 348 ? 23.809 -1.394 -21.532 1.00 87.62 348 GLY A CA 1
ATOM 2713 C C . GLY A 1 348 ? 22.936 -1.489 -20.275 1.00 87.62 348 GLY A C 1
ATOM 2714 O O . GLY A 1 348 ? 21.843 -2.036 -20.337 1.00 87.62 348 GLY A O 1
ATOM 2715 N N . TRP A 1 349 ? 23.362 -0.936 -19.138 1.00 92.94 349 TRP A N 1
ATOM 2716 C CA . TRP A 1 349 ? 22.596 -0.943 -17.892 1.00 92.94 349 TRP A CA 1
ATOM 2717 C C . TRP A 1 349 ? 22.177 0.458 -17.478 1.00 92.94 349 TRP A C 1
ATOM 2719 O O . TRP A 1 349 ? 23.012 1.351 -17.419 1.00 92.94 349 TRP A O 1
ATOM 2729 N N . ALA A 1 350 ? 20.912 0.637 -17.113 1.00 94.62 350 ALA A N 1
ATOM 2730 C CA . ALA A 1 350 ? 20.405 1.861 -16.508 1.00 94.62 350 ALA A CA 1
ATOM 2731 C C . ALA A 1 350 ? 19.762 1.520 -15.161 1.00 94.62 350 ALA A C 1
ATOM 2733 O O . ALA A 1 350 ? 18.754 0.818 -15.103 1.00 94.62 350 ALA A O 1
ATOM 2734 N N . ASN A 1 351 ? 20.365 1.980 -14.067 1.00 95.62 351 ASN A N 1
ATOM 2735 C CA . ASN A 1 351 ? 19.888 1.714 -12.712 1.00 95.62 351 ASN A CA 1
ATOM 2736 C C . ASN A 1 351 ? 19.748 3.027 -11.956 1.00 95.62 351 ASN A C 1
ATOM 2738 O O . ASN A 1 351 ? 20.680 3.830 -11.924 1.00 95.62 351 ASN A O 1
ATOM 2742 N N . GLY A 1 352 ? 18.620 3.215 -11.282 1.00 95.00 352 GLY A N 1
ATOM 2743 C CA . GLY A 1 352 ? 18.409 4.430 -10.517 1.00 95.00 352 GLY A CA 1
ATOM 2744 C C . GLY A 1 352 ? 17.081 4.472 -9.788 1.00 95.00 352 GLY A C 1
ATOM 2745 O O . GLY A 1 352 ? 16.380 3.472 -9.615 1.00 95.00 352 GLY A O 1
ATOM 2746 N N . THR A 1 353 ? 16.756 5.672 -9.328 1.00 94.81 353 THR A N 1
ATOM 2747 C CA . THR A 1 353 ? 15.523 5.961 -8.605 1.00 94.81 353 THR A CA 1
ATOM 2748 C C . THR A 1 353 ? 14.906 7.237 -9.140 1.00 94.81 353 THR A C 1
ATOM 2750 O O . THR A 1 353 ? 15.598 8.246 -9.241 1.00 94.81 353 THR A O 1
ATOM 2753 N N . ILE A 1 354 ? 13.611 7.197 -9.440 1.00 93.56 354 ILE A N 1
ATOM 2754 C CA . ILE A 1 354 ? 12.823 8.381 -9.781 1.00 93.56 354 ILE A CA 1
ATOM 2755 C C . ILE A 1 354 ? 12.119 8.841 -8.512 1.00 93.56 354 ILE A C 1
ATOM 2757 O O . ILE A 1 354 ? 11.354 8.087 -7.892 1.00 93.56 354 ILE A O 1
ATOM 2761 N N . ASP A 1 355 ? 12.393 10.077 -8.114 1.00 88.94 355 ASP A N 1
ATOM 2762 C CA . ASP A 1 355 ? 11.775 10.674 -6.942 1.00 88.94 355 ASP A CA 1
ATOM 2763 C C . ASP A 1 355 ? 10.280 10.885 -7.182 1.00 88.94 355 ASP A C 1
ATOM 2765 O O . ASP A 1 355 ? 9.880 11.658 -8.042 1.00 88.94 355 ASP A O 1
ATOM 2769 N N . ARG A 1 356 ? 9.458 10.220 -6.361 1.00 84.25 356 ARG A N 1
ATOM 2770 C CA . ARG A 1 356 ? 8.018 10.465 -6.154 1.00 84.25 356 ARG A CA 1
ATOM 2771 C C . ARG A 1 356 ? 7.242 10.910 -7.395 1.00 84.25 356 ARG A C 1
ATOM 2773 O O . ARG A 1 356 ? 7.042 12.103 -7.627 1.00 84.25 356 ARG A O 1
ATOM 2780 N N . LEU A 1 357 ? 6.664 9.920 -8.062 1.00 90.44 357 LEU A N 1
ATOM 2781 C CA . LEU A 1 357 ? 5.730 10.103 -9.167 1.00 90.44 357 LEU A CA 1
ATOM 2782 C C . LEU A 1 357 ? 4.597 11.089 -8.832 1.00 90.44 357 LEU A C 1
ATOM 2784 O O . LEU A 1 357 ? 4.096 11.164 -7.697 1.00 90.44 357 LEU A O 1
ATOM 2788 N N . SER A 1 358 ? 4.152 11.827 -9.847 1.00 90.81 358 SER A N 1
ATOM 2789 C CA . SER A 1 358 ? 2.927 12.613 -9.754 1.00 90.81 358 SER A CA 1
ATOM 2790 C C . SER A 1 358 ? 1.710 11.695 -9.534 1.00 90.81 358 SER A C 1
ATOM 2792 O O . SER A 1 358 ? 1.765 10.503 -9.841 1.00 90.81 358 SER A O 1
ATOM 2794 N N . PRO A 1 359 ? 0.579 12.208 -9.005 1.00 91.25 359 PRO A N 1
ATOM 2795 C CA . PRO A 1 359 ? -0.607 11.376 -8.770 1.00 91.25 359 PRO A CA 1
ATOM 2796 C C . PRO A 1 359 ? -1.069 10.622 -10.022 1.00 91.25 359 PRO A C 1
ATOM 2798 O O . PRO A 1 359 ? -1.427 9.452 -9.942 1.00 91.25 359 PRO A O 1
ATOM 2801 N N . ARG A 1 360 ? -0.981 11.278 -11.184 1.00 90.69 360 ARG A N 1
ATOM 2802 C CA . ARG A 1 360 ? -1.341 10.697 -12.478 1.00 90.69 360 ARG A CA 1
ATOM 2803 C C . ARG A 1 360 ? -0.358 9.614 -12.922 1.00 90.69 360 ARG A C 1
ATOM 2805 O O . ARG A 1 360 ? -0.789 8.553 -13.354 1.00 90.69 360 ARG A O 1
ATOM 2812 N N . GLU A 1 361 ? 0.944 9.859 -12.808 1.00 91.25 361 GLU A N 1
ATOM 2813 C CA . GLU A 1 361 ? 1.969 8.862 -13.152 1.00 91.25 361 GLU A CA 1
ATOM 2814 C C . GLU A 1 361 ? 1.864 7.615 -12.270 1.00 91.25 361 GLU A C 1
ATOM 2816 O O . GLU A 1 361 ? 2.022 6.500 -12.756 1.00 91.25 361 GLU A O 1
ATOM 2821 N N . LEU A 1 362 ? 1.560 7.789 -10.980 1.00 92.12 362 LEU A N 1
ATOM 2822 C CA . LEU A 1 362 ? 1.370 6.675 -10.056 1.00 92.12 362 LEU A CA 1
ATOM 2823 C C . LEU A 1 362 ? 0.134 5.837 -10.418 1.00 92.12 362 LEU A C 1
ATOM 2825 O O . LEU A 1 362 ? 0.197 4.608 -10.385 1.00 92.12 362 LEU A O 1
ATOM 2829 N N . GLU A 1 363 ? -0.976 6.486 -10.784 1.00 91.56 363 GLU A N 1
ATOM 2830 C CA . GLU A 1 363 ? -2.164 5.807 -11.320 1.00 91.56 363 GLU A CA 1
ATOM 2831 C C . GLU A 1 363 ? -1.817 4.999 -12.577 1.00 91.56 363 GLU A C 1
ATOM 2833 O O . GLU A 1 363 ? -2.149 3.817 -12.660 1.00 91.56 363 GLU A O 1
ATOM 2838 N N . GLN A 1 364 ? -1.088 5.603 -13.518 1.00 90.69 364 GLN A N 1
ATOM 2839 C CA . GLN A 1 364 ? -0.667 4.950 -14.759 1.00 90.69 364 GLN A CA 1
ATOM 2840 C C . GLN A 1 364 ? 0.302 3.787 -14.514 1.00 90.69 364 GLN A C 1
ATOM 2842 O O . GLN A 1 364 ? 0.181 2.749 -15.166 1.00 90.69 364 GLN A O 1
ATOM 2847 N N . LEU A 1 365 ? 1.225 3.909 -13.553 1.00 91.56 365 LEU A N 1
ATOM 2848 C CA . LEU A 1 365 ? 2.116 2.817 -13.152 1.00 91.56 365 LEU A CA 1
ATOM 2849 C C . LEU A 1 365 ? 1.300 1.609 -12.682 1.00 91.56 365 LEU A C 1
ATOM 2851 O O . LEU A 1 365 ? 1.500 0.497 -13.168 1.00 91.56 365 LEU A O 1
ATOM 2855 N N . TYR A 1 366 ? 0.352 1.825 -11.768 1.00 91.88 366 TYR A N 1
ATOM 2856 C CA . TYR A 1 366 ? -0.471 0.745 -11.223 1.00 91.88 366 TYR A CA 1
ATOM 2857 C C . TYR A 1 366 ? -1.489 0.183 -12.218 1.00 91.88 366 TYR A C 1
ATOM 2859 O O . TYR A 1 366 ? -1.854 -0.988 -12.105 1.00 91.88 366 TYR A O 1
ATOM 2867 N N . ALA A 1 367 ? -1.894 0.973 -13.213 1.00 89.75 367 ALA A N 1
ATOM 2868 C CA . ALA A 1 367 ? -2.696 0.519 -14.344 1.00 89.75 367 ALA A CA 1
ATOM 2869 C C . ALA A 1 367 ? -1.879 -0.247 -15.407 1.00 89.75 367 ALA A C 1
ATOM 2871 O O . ALA A 1 367 ? -2.466 -0.853 -16.303 1.00 89.75 367 ALA A O 1
ATOM 2872 N N . GLY A 1 368 ? -0.542 -0.255 -15.314 1.00 88.38 368 GLY A N 1
ATOM 2873 C CA . GLY A 1 368 ? 0.332 -0.860 -16.322 1.00 88.38 368 GLY A CA 1
ATOM 2874 C C . GLY A 1 368 ? 0.370 -0.077 -17.640 1.00 88.38 368 GLY A C 1
ATOM 2875 O O . GLY A 1 368 ? 0.560 -0.666 -18.700 1.00 88.38 368 GLY A O 1
ATOM 2876 N N . GLU A 1 369 ? 0.151 1.238 -17.581 1.00 88.44 369 GLU A N 1
ATOM 2877 C CA . GLU A 1 369 ? 0.098 2.145 -18.739 1.00 88.44 369 GLU A CA 1
ATOM 2878 C C . GLU A 1 369 ? 1.408 2.914 -18.979 1.00 88.44 369 GLU A C 1
ATOM 2880 O O . GLU A 1 369 ? 1.517 3.679 -19.944 1.00 88.44 369 GLU A O 1
ATOM 2885 N N . LEU A 1 370 ? 2.405 2.725 -18.111 1.00 88.31 370 LEU A N 1
ATOM 2886 C CA . LEU A 1 370 ? 3.757 3.220 -18.350 1.00 88.31 370 LEU A CA 1
ATOM 2887 C C . LEU A 1 370 ? 4.509 2.297 -19.306 1.00 88.31 370 LEU A C 1
ATOM 2889 O O . LEU A 1 370 ? 4.369 1.075 -19.262 1.00 88.31 370 LEU A O 1
ATOM 2893 N N . ALA A 1 371 ? 5.335 2.898 -20.150 1.00 88.12 371 ALA A N 1
ATOM 2894 C CA . ALA A 1 371 ? 6.223 2.206 -21.064 1.00 88.12 371 ALA A CA 1
ATOM 2895 C C . ALA A 1 371 ? 7.612 2.846 -21.021 1.00 88.12 371 ALA A C 1
ATOM 2897 O O . ALA A 1 371 ? 7.782 3.981 -20.584 1.00 88.12 371 ALA A O 1
ATOM 2898 N N . LEU A 1 372 ? 8.613 2.106 -21.474 1.00 88.75 372 LEU A N 1
ATOM 2899 C CA . LEU A 1 372 ? 9.957 2.622 -21.692 1.00 88.75 372 LEU A CA 1
ATOM 2900 C C . LEU A 1 372 ? 10.179 2.717 -23.193 1.00 88.75 372 LEU A C 1
ATOM 2902 O O . LEU A 1 372 ? 9.836 1.789 -23.926 1.00 88.75 372 LEU A O 1
ATOM 2906 N N . ASN A 1 373 ? 10.732 3.839 -23.629 1.00 88.06 373 ASN A N 1
ATOM 2907 C CA . ASN A 1 373 ? 11.106 4.061 -25.012 1.00 88.06 373 ASN A CA 1
ATOM 2908 C C . ASN A 1 373 ? 12.628 4.151 -25.117 1.00 88.06 373 ASN A C 1
ATOM 2910 O O . ASN A 1 373 ? 13.260 4.855 -24.328 1.00 88.06 373 ASN A O 1
ATOM 2914 N N . VAL A 1 374 ? 13.190 3.441 -26.091 1.00 85.75 374 VAL A N 1
ATOM 2915 C CA . VAL A 1 374 ? 14.613 3.489 -26.433 1.00 85.75 374 VAL A CA 1
ATOM 2916 C C . VAL A 1 374 ? 14.710 3.966 -27.871 1.00 85.75 374 VAL A C 1
ATOM 2918 O O . VAL A 1 374 ? 14.263 3.270 -28.779 1.00 85.75 374 VAL A O 1
ATOM 2921 N N . ALA A 1 375 ? 15.284 5.143 -28.077 1.00 81.94 375 ALA A N 1
ATOM 2922 C CA . ALA A 1 375 ? 15.547 5.684 -29.404 1.00 81.94 375 ALA A CA 1
ATOM 2923 C C . ALA A 1 375 ? 17.048 5.901 -29.575 1.00 81.94 375 ALA A C 1
ATOM 2925 O O . ALA A 1 375 ? 17.723 6.259 -28.618 1.00 81.94 375 ALA A O 1
ATOM 2926 N N . THR A 1 376 ? 17.584 5.709 -30.772 1.00 72.12 376 THR A N 1
ATOM 2927 C CA . THR A 1 376 ? 18.946 6.146 -31.094 1.00 72.12 376 THR A CA 1
ATOM 2928 C C . THR A 1 376 ? 18.880 7.456 -31.850 1.00 72.12 376 THR A C 1
ATOM 2930 O O . THR A 1 376 ? 17.976 7.686 -32.662 1.00 72.12 376 THR A O 1
ATOM 2933 N N . ARG A 1 377 ? 19.814 8.356 -31.555 1.00 62.16 377 ARG A N 1
ATOM 2934 C CA . ARG A 1 377 ? 19.931 9.591 -32.317 1.00 62.16 377 ARG A CA 1
ATOM 2935 C C . ARG A 1 377 ? 20.731 9.272 -33.576 1.00 62.16 377 ARG A C 1
ATOM 2937 O O . ARG A 1 377 ? 21.918 8.997 -33.486 1.00 62.16 377 ARG A O 1
ATOM 2944 N N . LEU A 1 378 ? 20.076 9.301 -34.736 1.00 51.47 378 LEU A N 1
ATOM 2945 C CA . LEU A 1 378 ? 20.793 9.377 -36.010 1.00 51.47 378 LEU A CA 1
ATOM 2946 C C . LEU A 1 378 ? 21.466 10.755 -36.073 1.00 51.47 378 LEU A C 1
ATOM 2948 O O . LEU A 1 378 ? 20.777 11.768 -35.911 1.00 51.47 378 LEU A O 1
ATOM 2952 N N . GLU A 1 379 ? 22.790 10.779 -36.229 1.00 39.22 379 GLU A N 1
ATOM 2953 C CA . GLU A 1 379 ? 23.547 12.007 -36.519 1.00 39.22 379 GLU A CA 1
ATOM 2954 C C . GLU A 1 379 ? 23.221 12.577 -37.903 1.00 39.22 379 GLU A C 1
ATOM 2956 O O . GLU A 1 379 ? 23.078 11.785 -38.867 1.00 39.22 379 GLU A O 1
#

Sequence (379 aa):
MFHREDGSPSVSLHQNNNNYVATGRFTFHRKNLYYSFYVSDPLYRPRALQFSDFEGNILGEQALFIDGVTSVYQNVTGKVCGVWRRVPREYRRLLREERMFVSLLWGTADQEQHILSGQVARYRSLSTELFTSLMQPAPGTDSLTMNGAGGTAIISASSSAPSIHVSIVFNGIFSPEEFADVPIVVRLESLEKQQIVLQEEVKIEKPAHELNTVEVQTAVSSADLRLLTRGKLVVSIASKKKPTELRLEGKVITRATCEIFQGVLSSADADNTNDEDEDSEKSVSAQTVTSGMAWMYMNRDGALVYSVQLDELSLEDSPMLVLVSGHRSGGRRSLLELEDLTPSLSSGWANGTIDRLSPRELEQLYAGELALNVATRLE

InterPro domains:
  IPR010895 CHRD [PS50933] (1-125)
  IPR010895 CHRD [PS50933] (127-257)
  IPR010895 CHRD [PS50933] (264-379)
  IPR010895 CHRD [SM00754] (129-254)
  IPR052278 Chordin-like dorsalizing regulators [PTHR46526] (15-377)

Mean predicted aligned error: 9.38 Å

Foldseek 3Di:
DWFDDDDDDDDDDDDDDDQKFKDKDWDDDPQKIKMKMAIPDLVQAFQKKWKAFLVRHTPDMDGQDDPNDDDPLCVQASMGIDMDHRHDPVVVVRLVVQGMKMWGWGDDPPDDIDIIMDTNDDDPLLVQAFKKWKKAPDPQADCVQCRRWIKMWGWHADPVQGKIKIKIKIARQDDPVPQAWFKKWKWKDQPVVRGTFDIDIDIFGRDDRPIDMDMDMDHGDLVVLLCLLQQRIKIKMHGPVCRSHRMMMTTMWGDRDDDKDKDKDAFDPPPPPPPPDDDDDDPCQPRPRKIWMKIWDAGRRNKIWIKIAIPPDDPVQLKWKFKWFWDDDPNDTDTDTDDTQSVQDDPRMGTDIGPGDRSVVSSCVVVVRIDMDMGTDDD

Secondary structure (DSSP, 8-state):
--B-----S------------EEEEEEEETTEEEEEEEES-SSS--SEEEEEETT--EEEEEES-BTTBPPHHHHHH-EEEEEETT--HHHHHHHHTT-EEEEEEES-TTSPPEEEEEE----GGGGG-SEEEEEEEPTTS-TTTTTT-EEEEEEEEETTTTEEEEEEEEES-S-TT--S-EEEEEEEEETTTTEEEEEEEEEESS--SS-EEEEEEEE--HHHHHHHHTT--EEEEEESSSTTTSEEEEEEEE-SS---EEEEE------------S------------EEEEEEEE-TTS-EEEEEEEES--GGG-EEEEEEEEEEETTEEEEEEEEE-GGGEETTEEEEEE----HHHHHHHHHT-EEEEEEE---

Solvent-accessible surface area (backbone atoms only — not comparable to full-atom values): 21414 Å² total; per-residue (Å²): 87,44,44,70,87,84,84,84,85,91,78,80,96,68,93,77,92,74,84,81,40,48,43,71,44,76,49,81,54,97,53,22,40,36,40,12,28,37,50,76,50,66,87,69,65,50,38,31,41,36,34,24,38,80,86,66,51,77,75,47,75,43,77,67,56,57,94,89,59,74,56,68,66,37,68,56,37,45,38,49,71,53,66,49,70,70,54,51,74,67,59,57,46,29,55,74,70,45,37,25,29,38,30,41,31,29,66,51,96,92,46,78,67,48,57,38,34,22,58,48,72,91,60,80,67,65,81,54,47,56,26,23,20,64,20,33,65,35,94,82,32,49,66,79,78,33,59,83,26,30,32,37,37,39,28,27,72,38,68,92,64,39,29,42,38,42,40,35,42,33,30,48,52,68,61,97,84,52,68,54,71,44,56,30,37,42,36,33,29,23,77,91,74,73,40,78,75,45,77,48,80,45,73,42,73,52,58,52,82,78,59,41,76,50,76,51,72,48,76,46,53,73,68,55,46,44,33,54,39,60,48,50,30,33,43,35,42,23,20,65,91,40,55,63,53,23,29,34,31,18,58,36,34,53,42,57,60,76,68,70,52,72,48,75,44,66,50,82,77,83,83,82,70,90,66,94,61,88,90,68,86,80,78,76,69,76,80,54,77,36,39,32,41,34,40,32,34,67,32,53,79,30,28,40,38,40,41,34,43,44,42,77,71,61,85,85,38,55,68,40,37,33,38,25,39,64,41,82,55,96,91,43,76,48,72,44,82,73,45,79,46,38,90,44,52,53,96,44,32,28,60,52,70,46,79,43,52,51,54,55,55,46,51,32,51,78,69,65,40,52,46,78,47,78,45,61,56,83,131

pLDDT: mean 83.42, std 18.02, range [23.38, 97.75]